Protein AF-A0A956H8M3-F1 (afdb_monomer_lite)

pLDDT: mean 87.02, std 15.47, range [27.75, 98.62]

Foldseek 3Di:
DAALLNLLVCVVVVVLLVSLVSLQVNCLVFVAPLSQVLNLLSLLQQLLQPDAQDPPDDCSVVVLVVLLVLLRPSCCNRNLVCLLPPPNVCNLVSLVSVCVNWAALSNLVSLLVCLQPPSDQDPVCVVSVVVSLVSNLRHAALVCLVSLVVSLPDDDDPDPSNVVSNVSSVVSNVSGHHNGDDDPPRPVSSVVSVVSSVVVSVDHHHNDDDPPRPQPPQDDQDPALVVLLVCLVVVNLLSSLLVLLSNCLVFQAPLSLVLNVLSLVVLVLVDDQLDQLPDDLVRSLVSLVVCLQAPRRSCVVSSLVCLVPDDPVSNLVSLVSLLNYRQHQVLLQSLLVVLLFCVCFLPLSNLLSSLSSCLNNQHLVCLVVLVVLLVVLVVDPPGSSSVSNNVNSVVCVVSSVVSNPDPNDDDPNRVVSSVSSVVSSVVVVVVCVVVVVVLVVLLVVCVVPVVDLVSLQVSLVSCVVSVQLLSVLLVLQSCVVVVHDPPCVNVVSCVSCVCSLCPLCSVQFDPDFDDHSSATAETEGDQPRRAPPRPPVSLCVNQSDCSLQRHQEYEYPDAGLRLLCNLQRHNNANHAEYHEYELNSLLSVVNHPDAHLHAYYAYEYEPPDDLVSLLSVLVSLVRNVNHQKYKYFYWYDDPNDTDHTQWMKIFGPDDDDDDDDDHDPPRVSLVCVVVVVVSNVVSVRVRPDIDIDYPPQDPVND

Sequence (702 aa):
MSSPAAVVEHLQQQRWEPALDALLAAWRSHRCPQLEAPLRKLGDWLAGGVEPIDVEAEGWQEQWEDRARAKRPVDLAVLLPVLTELPKGAIPRRLKAVIAFGPDPRTGALMVDMIEIPPLTASSNFSMWTELFAALPSCADQRVEAQLKARMASRGGKSQFWTKLQAWIKAVLPKLPAPAKLPKGWKAEITELNATLKQLTRGPAPTLAAAEVETPPTLETVDDLAPARKRLEAGDLRGGLDLLVGYWAQRRSPEVAALIDRLATLVDPELPAIFETQLKQKAKQDTWLEAGEHPAPHMVGALLACLRDGKLGDVEQRLDQMTQWLPDPRVAQTLLVLTKDYMLGARTGLWRGVYQAMVVHADPRIADDVRKRHDRLDGANVLHRHIAEGREIRRVYAAFNQAVEGDHALSRPQQVHADAIAEILAKHVAAGRDDDQTERTLMREILADWEADEPRLVYSDWLQSRHDARGEFIALDVALAQGKSVKGARNKYWSKHKNEIFGPLAGLLSWGEAFERGLLTTARIYTRKGGLDVGEDKLREILGDLRWASIRDMDVSYDDVDAAEVFARAPLWSLRSLSTPGLAAMAGFARRQDTIPLRVLEVSADEQHTREEWQAFGDLARVLPEVEELEIMIWGRQGGRVTTPLACFEGQLVRRTKLLFNGSETTGGVARIDQWIERLVETECPVPTLRLIGPELNAECR

Secondary structure (DSSP, 8-state):
---HHHHHHHHHTT-HHHHHHHHHHHHHHH--GGGHHHHHHHHHHHHTTSPP--TTSTTHHHHHHHHHHHT-TTTHHHHTTTTTPSPGGGHHHHHHHHHTT-S-HHHHHHHHHHHHS-S--SGGGHHHHHHHHHHHHHH--GGGHHHHHHHHHS---SSHHHHHHHHHHHHHGGGSPPPPPPPTTHHHHHHHHHHHHHHHTTSPPPPPPPPP------------SHHHHHHHHTT-HHHHHHHHHHHHHHS--HHHHHHHHHHHHHHGGGS--SS-TTS-HHHHHHHHHHHTTS--GGGHHHHHHTTT-S-HHHHHHHHHHHTTSPP-HHHHHHHHHHHH-GGGTT-HHHHHHHHHHHHHT--GGGHHHHHHHHHHHTT--SSHHHHHHHHHHHHHHHHHHHHH-S--PPPHHHHHHHHHHHHHHHHHHHHHHHHHHHHHHHHHHHHHTTT-HHHHHHHHHHHHHTT-HHHHHHHHHHHHHTT---TTHHHHHHHHHHHHHHGGGGGTB-S--EEETTEEEEEEEEGGGTTT-S-HHHHHHHHH-GGGGG--EEEEES--TTHHHHHHHS--TT--EEEEEEHHHHTTGGG-SS-----EEEEEEETT--HHHHHHHHHHHHH-TT--EEEEEEEEEETTEEEEEEEEEEEESSS---------GGGSGGGGHHHHHHHHHHTT-S-S--EEE-TT--TTT-

Radius of gyration: 33.61 Å; chains: 1; bounding box: 98×71×85 Å

Structure (mmCIF, N/CA/C/O backbone):
data_AF-A0A956H8M3-F1
#
_entry.id   AF-A0A956H8M3-F1
#
loop_
_atom_site.group_PDB
_atom_site.id
_atom_site.type_symbol
_atom_site.label_atom_id
_atom_site.label_alt_id
_atom_site.label_comp_id
_atom_site.label_asym_id
_atom_site.label_entity_id
_atom_site.label_seq_id
_atom_site.pdbx_PDB_ins_code
_atom_site.Cartn_x
_atom_site.Cartn_y
_atom_site.Cartn_z
_atom_site.occupancy
_atom_site.B_iso_or_equiv
_atom_site.auth_seq_id
_atom_site.auth_comp_id
_atom_site.auth_asym_id
_atom_site.auth_atom_id
_atom_site.pdbx_PDB_model_num
ATOM 1 N N . MET A 1 1 ? 36.847 -5.528 -13.223 1.00 68.38 1 MET A N 1
ATOM 2 C CA . MET A 1 1 ? 36.736 -4.170 -13.803 1.00 68.38 1 MET A CA 1
ATOM 3 C C . MET A 1 1 ? 36.976 -4.289 -15.294 1.00 68.38 1 MET A C 1
ATOM 5 O O . MET A 1 1 ? 37.971 -4.898 -15.661 1.00 68.38 1 MET A O 1
ATOM 9 N N . SER A 1 2 ? 36.083 -3.766 -16.130 1.00 89.44 2 SER A N 1
ATOM 10 C CA . SER A 1 2 ? 36.231 -3.833 -17.590 1.00 89.44 2 SER A CA 1
ATOM 11 C C . SER A 1 2 ? 37.292 -2.841 -18.084 1.00 89.44 2 SER A C 1
ATOM 13 O O . SER A 1 2 ? 37.364 -1.719 -17.576 1.00 89.44 2 SER A O 1
ATOM 15 N N . SER A 1 3 ? 38.120 -3.249 -19.050 1.00 96.38 3 SER A N 1
ATOM 16 C CA . SER A 1 3 ? 39.104 -2.396 -19.734 1.00 96.38 3 SER A CA 1
ATOM 17 C C . SER A 1 3 ? 38.683 -2.126 -21.185 1.00 96.38 3 SER A C 1
ATOM 19 O O . SER A 1 3 ? 37.874 -2.880 -21.732 1.00 96.38 3 SER A O 1
ATOM 21 N N . PRO A 1 4 ? 39.221 -1.086 -21.847 1.00 97.50 4 PRO A N 1
ATOM 22 C CA . PRO A 1 4 ? 38.984 -0.868 -23.274 1.00 97.50 4 PRO A CA 1
ATOM 23 C C . PRO A 1 4 ? 39.398 -2.057 -24.160 1.00 97.50 4 PRO A C 1
ATOM 25 O O . PRO A 1 4 ? 38.732 -2.306 -25.161 1.00 97.50 4 PRO A O 1
ATOM 28 N N . ALA A 1 5 ? 40.416 -2.838 -23.779 1.00 96.94 5 ALA A N 1
ATOM 29 C CA . ALA A 1 5 ? 40.756 -4.083 -24.476 1.00 96.94 5 ALA A CA 1
ATOM 30 C C . ALA A 1 5 ? 39.610 -5.118 -24.455 1.00 96.94 5 ALA A C 1
ATOM 32 O O . ALA A 1 5 ? 39.300 -5.702 -25.490 1.00 96.94 5 ALA A O 1
ATOM 33 N N . ALA A 1 6 ? 38.919 -5.290 -23.320 1.00 97.31 6 ALA A N 1
ATOM 34 C CA . ALA A 1 6 ? 37.758 -6.186 -23.230 1.00 97.31 6 ALA A CA 1
ATOM 35 C C . ALA A 1 6 ? 36.596 -5.725 -24.133 1.00 97.31 6 ALA A C 1
ATOM 37 O O . ALA A 1 6 ? 35.868 -6.541 -24.696 1.00 97.31 6 ALA A O 1
ATOM 38 N N . VAL A 1 7 ? 36.443 -4.408 -24.322 1.00 97.75 7 VAL A N 1
ATOM 39 C CA . VAL A 1 7 ? 35.471 -3.848 -25.277 1.00 97.75 7 VAL A CA 1
ATOM 40 C C . VAL A 1 7 ? 35.835 -4.253 -26.705 1.00 97.75 7 VAL A C 1
ATOM 42 O O . VAL A 1 7 ? 34.970 -4.711 -27.444 1.00 97.75 7 VAL A O 1
ATOM 45 N N . VAL A 1 8 ? 37.108 -4.118 -27.093 1.00 97.88 8 VAL A N 1
ATOM 46 C CA . VAL A 1 8 ? 37.594 -4.530 -28.422 1.00 97.88 8 VAL A CA 1
ATOM 47 C C . VAL A 1 8 ? 37.362 -6.023 -28.655 1.00 97.88 8 VAL A C 1
ATOM 49 O O . VAL A 1 8 ? 36.876 -6.392 -29.722 1.00 97.88 8 VAL A O 1
ATOM 52 N N . GLU A 1 9 ? 37.630 -6.867 -27.660 1.00 97.69 9 GLU A N 1
ATOM 53 C CA . GLU A 1 9 ? 37.378 -8.309 -27.738 1.00 97.69 9 GLU A CA 1
ATOM 54 C C . GLU A 1 9 ? 35.893 -8.618 -28.001 1.00 97.69 9 GLU A C 1
ATOM 56 O O . GLU A 1 9 ? 35.567 -9.358 -28.932 1.00 97.69 9 GLU A O 1
ATOM 61 N N . HIS A 1 10 ? 34.973 -8.002 -27.250 1.00 98.00 10 HIS A N 1
ATOM 62 C CA . HIS A 1 10 ? 33.536 -8.162 -27.492 1.00 98.00 10 HIS A CA 1
ATOM 63 C C . HIS A 1 10 ? 33.121 -7.689 -28.889 1.00 98.00 10 HIS A C 1
ATOM 65 O O . HIS A 1 10 ? 32.336 -8.365 -29.554 1.00 98.00 10 HIS A O 1
ATOM 71 N N . LEU A 1 11 ? 33.673 -6.570 -29.365 1.00 97.62 11 LEU A N 1
ATOM 72 C CA . LEU A 1 11 ? 33.410 -6.067 -30.714 1.00 97.62 11 LEU A CA 1
ATOM 73 C C . LEU A 1 11 ? 33.907 -7.033 -31.801 1.00 97.62 11 LEU A C 1
ATOM 75 O O . LEU A 1 11 ? 33.205 -7.255 -32.785 1.00 97.62 11 LEU A O 1
ATOM 79 N N . GLN A 1 12 ? 35.081 -7.641 -31.625 1.00 96.81 12 GLN A N 1
ATOM 80 C CA . GLN A 1 12 ? 35.619 -8.645 -32.552 1.00 96.81 12 GLN A CA 1
ATOM 81 C C . GLN A 1 12 ? 34.770 -9.925 -32.574 1.00 96.81 12 GLN A C 1
ATOM 83 O O . GLN A 1 12 ? 34.609 -10.540 -33.626 1.00 96.81 12 GLN A O 1
ATOM 88 N N . GLN A 1 13 ? 34.179 -10.291 -31.434 1.00 97.38 13 GLN A N 1
ATOM 89 C CA . GLN A 1 13 ? 33.252 -11.419 -31.290 1.00 97.38 13 GLN A CA 1
ATOM 90 C C . GLN A 1 13 ? 31.808 -11.090 -31.707 1.00 97.38 13 GLN A C 1
ATOM 92 O O . GLN A 1 13 ? 30.927 -11.929 -31.536 1.00 97.38 13 GLN A O 1
ATOM 97 N N . GLN A 1 14 ? 31.540 -9.883 -32.220 1.00 96.38 14 GLN A N 1
ATOM 98 C CA . GLN A 1 14 ? 30.194 -9.416 -32.578 1.00 96.38 14 GLN A CA 1
ATOM 99 C C . GLN A 1 14 ? 29.197 -9.398 -31.402 1.00 96.38 14 GLN A C 1
ATOM 101 O O . GLN A 1 14 ? 27.985 -9.502 -31.578 1.00 96.38 14 GLN A O 1
ATOM 106 N N . ARG A 1 15 ? 29.702 -9.240 -30.174 1.00 96.56 15 ARG A N 1
ATOM 107 C CA . ARG A 1 15 ? 28.910 -9.132 -28.942 1.00 96.56 15 ARG A CA 1
ATOM 108 C C . ARG A 1 15 ? 28.656 -7.665 -28.613 1.00 96.56 15 ARG A C 1
ATOM 110 O O . ARG A 1 15 ? 29.303 -7.081 -27.747 1.00 96.56 15 ARG A O 1
ATOM 117 N N . TRP A 1 16 ? 27.716 -7.069 -29.335 1.00 96.56 16 TRP A N 1
ATOM 118 C CA . TRP A 1 16 ? 27.505 -5.621 -29.372 1.00 96.56 16 TRP A CA 1
ATOM 119 C C . TRP A 1 16 ? 27.043 -4.998 -28.048 1.00 96.56 16 TRP A C 1
ATOM 121 O O . TRP A 1 16 ? 27.676 -4.056 -27.571 1.00 96.56 16 TRP A O 1
ATOM 131 N N . GLU A 1 17 ? 25.980 -5.529 -27.435 1.00 95.81 17 GLU A N 1
ATOM 132 C CA . GLU A 1 17 ? 25.475 -5.038 -26.142 1.00 95.81 17 GLU A CA 1
ATOM 133 C C . GLU A 1 17 ? 26.508 -5.247 -25.014 1.00 95.81 17 GLU A C 1
ATOM 135 O O . GLU A 1 17 ? 26.867 -4.260 -24.367 1.00 95.81 17 GLU A O 1
ATOM 140 N N . PRO A 1 18 ? 27.140 -6.436 -24.868 1.00 97.06 18 PRO A N 1
ATOM 141 C CA . PRO A 1 18 ? 28.239 -6.622 -23.916 1.00 97.06 18 PRO A CA 1
ATOM 142 C C . PRO A 1 18 ? 29.425 -5.669 -24.116 1.00 97.06 18 PRO A C 1
ATOM 144 O O . PRO A 1 18 ? 30.057 -5.262 -23.141 1.00 97.06 18 PRO A O 1
ATOM 147 N N . ALA A 1 19 ? 29.740 -5.282 -25.358 1.00 97.94 19 ALA A N 1
ATOM 148 C CA . ALA A 1 19 ? 30.779 -4.288 -25.620 1.00 97.94 19 ALA A CA 1
ATOM 149 C C . ALA A 1 19 ? 30.398 -2.906 -25.061 1.00 97.94 19 ALA A C 1
ATOM 151 O O . ALA A 1 19 ? 31.232 -2.249 -24.430 1.00 97.94 19 ALA A O 1
ATOM 152 N N . LEU A 1 20 ? 29.147 -2.469 -25.258 1.00 98.00 20 LEU A N 1
ATOM 153 C CA . LEU A 1 20 ? 28.649 -1.206 -24.708 1.00 98.00 20 LEU A CA 1
ATOM 154 C C . LEU A 1 20 ? 28.622 -1.239 -23.173 1.00 98.00 20 LEU A C 1
ATOM 156 O O . LEU A 1 20 ? 29.084 -0.286 -22.541 1.00 98.00 20 LEU A O 1
ATOM 160 N N . ASP A 1 21 ? 28.173 -2.343 -22.578 1.00 97.00 21 ASP A N 1
ATOM 161 C CA . ASP A 1 21 ? 28.153 -2.534 -21.124 1.00 97.00 21 ASP A CA 1
ATOM 162 C C . ASP A 1 21 ? 29.560 -2.514 -20.527 1.00 97.00 21 ASP A C 1
ATOM 164 O O . ASP A 1 21 ? 29.813 -1.832 -19.530 1.00 97.00 21 ASP A O 1
ATOM 168 N N . ALA A 1 22 ? 30.513 -3.207 -21.158 1.00 97.62 22 ALA A N 1
ATOM 169 C CA . ALA A 1 22 ? 31.910 -3.204 -20.742 1.00 97.62 22 ALA A CA 1
ATOM 170 C C . ALA A 1 22 ? 32.524 -1.798 -20.828 1.00 97.62 22 ALA A C 1
ATOM 172 O O . ALA A 1 22 ? 33.264 -1.389 -19.927 1.00 97.62 22 ALA A O 1
ATOM 173 N N . LEU A 1 23 ? 32.188 -1.033 -21.869 1.00 98.12 23 LEU A N 1
ATOM 174 C CA . LEU A 1 23 ? 32.661 0.338 -22.043 1.00 98.12 23 LEU A CA 1
ATOM 175 C C . LEU A 1 23 ? 32.057 1.287 -20.998 1.00 98.12 23 LEU A C 1
ATOM 177 O O . LEU A 1 23 ? 32.774 2.107 -20.415 1.00 98.12 23 LEU A O 1
ATOM 181 N N . LEU A 1 24 ? 30.766 1.137 -20.699 1.00 97.88 24 LEU A N 1
ATOM 182 C CA . LEU A 1 24 ? 30.085 1.887 -19.648 1.00 97.88 24 LEU A CA 1
ATOM 183 C C . LEU A 1 24 ? 30.633 1.527 -18.259 1.00 97.88 24 LEU A C 1
ATOM 185 O O . LEU A 1 24 ? 30.879 2.419 -17.450 1.00 97.88 24 LEU A O 1
ATOM 189 N N . ALA A 1 25 ? 30.914 0.251 -17.986 1.00 97.31 25 ALA A N 1
ATOM 190 C CA . ALA A 1 25 ? 31.549 -0.196 -16.747 1.00 97.31 25 ALA A CA 1
ATOM 191 C C . ALA A 1 25 ? 32.976 0.366 -16.585 1.00 97.31 25 ALA A C 1
ATOM 193 O O . ALA A 1 25 ? 33.357 0.802 -15.489 1.00 97.31 25 ALA A O 1
ATOM 194 N N . ALA A 1 26 ? 33.756 0.417 -17.672 1.00 97.19 26 ALA A N 1
ATOM 195 C CA . ALA A 1 26 ? 35.076 1.048 -17.686 1.00 97.19 26 ALA A CA 1
ATOM 196 C C . ALA A 1 26 ? 34.982 2.549 -17.355 1.00 97.19 26 ALA A C 1
ATOM 198 O O . ALA A 1 26 ? 35.733 3.043 -16.504 1.00 97.19 26 ALA A O 1
ATOM 199 N N . TRP A 1 27 ? 34.013 3.260 -17.950 1.00 97.69 27 TRP A N 1
ATOM 200 C CA . TRP A 1 27 ? 33.749 4.667 -17.634 1.00 97.69 27 TRP A CA 1
ATOM 201 C C . TRP A 1 27 ? 33.264 4.851 -16.191 1.00 97.69 27 TRP A C 1
ATOM 203 O O . TRP A 1 27 ? 33.786 5.709 -15.492 1.00 97.69 27 TRP A O 1
ATOM 213 N N . ARG A 1 28 ? 32.351 4.023 -15.675 1.00 96.12 28 ARG A N 1
ATOM 214 C CA . ARG A 1 28 ? 31.873 4.116 -14.280 1.00 96.12 28 ARG A CA 1
ATOM 215 C C . ARG A 1 28 ? 33.008 3.975 -13.264 1.00 96.12 28 ARG A C 1
ATOM 217 O O . ARG A 1 28 ? 32.999 4.665 -12.246 1.00 96.12 28 ARG A O 1
ATOM 224 N N . SER A 1 29 ? 33.989 3.126 -13.571 1.00 95.38 29 SER A N 1
ATOM 225 C CA . SER A 1 29 ? 35.134 2.844 -12.697 1.00 95.38 29 SER A CA 1
ATOM 226 C C . SER A 1 29 ? 36.173 3.973 -12.679 1.00 95.38 29 SER A C 1
ATOM 228 O O . SER A 1 29 ? 36.740 4.261 -11.630 1.00 95.38 29 SER A O 1
ATOM 230 N N . HIS A 1 30 ? 36.438 4.606 -13.828 1.00 94.62 30 HIS A N 1
ATOM 231 C CA . HIS A 1 30 ? 37.562 5.543 -13.985 1.00 94.62 30 HIS A CA 1
ATOM 232 C C . HIS A 1 30 ? 37.173 6.938 -14.479 1.00 94.62 30 HIS A C 1
ATOM 234 O O . HIS A 1 30 ? 38.067 7.756 -14.616 1.00 94.62 30 HIS A O 1
ATOM 240 N N . ARG A 1 31 ? 35.896 7.200 -14.792 1.00 94.38 31 ARG A N 1
ATOM 241 C CA . ARG A 1 31 ? 35.284 8.462 -15.271 1.00 94.38 31 ARG A CA 1
ATOM 242 C C . ARG A 1 31 ? 36.225 9.357 -16.079 1.00 94.38 31 ARG A C 1
ATOM 244 O O . ARG A 1 31 ? 36.385 10.543 -15.792 1.00 94.38 31 ARG A O 1
ATOM 251 N N . CYS A 1 32 ? 36.904 8.761 -17.056 1.00 95.50 32 CYS A N 1
ATOM 252 C CA . CYS A 1 32 ? 37.902 9.465 -17.843 1.00 95.50 32 CYS A CA 1
ATOM 253 C C . CYS A 1 32 ? 37.271 10.002 -19.142 1.00 95.50 32 CYS A C 1
ATOM 255 O O . CYS A 1 32 ? 36.597 9.247 -19.853 1.00 95.50 32 CYS A O 1
ATOM 257 N N . PRO A 1 33 ? 37.507 11.282 -19.494 1.00 95.38 33 PRO A N 1
ATOM 258 C CA . PRO A 1 33 ? 36.929 11.922 -20.681 1.00 95.38 33 PRO A CA 1
ATOM 259 C C . PRO A 1 33 ? 37.172 11.165 -21.992 1.00 95.38 33 PRO A C 1
ATOM 261 O O . PRO A 1 33 ? 36.356 11.197 -22.909 1.00 95.38 33 PRO A O 1
ATOM 264 N N . GLN A 1 34 ? 38.305 10.465 -22.089 1.00 96.94 34 GLN A N 1
ATOM 265 C CA . GLN A 1 34 ? 38.724 9.745 -23.290 1.00 96.94 34 GLN A CA 1
ATOM 266 C C . GLN A 1 34 ? 37.822 8.546 -23.630 1.00 96.94 34 GLN A C 1
ATOM 268 O O . GLN A 1 34 ? 37.866 8.086 -24.768 1.00 96.94 34 GLN A O 1
ATOM 273 N N . LEU A 1 35 ? 37.012 8.051 -22.685 1.00 97.56 35 LEU A N 1
ATOM 274 C CA . LEU A 1 35 ? 36.048 6.970 -22.930 1.00 97.56 35 LEU A CA 1
ATOM 275 C C . LEU A 1 35 ? 34.683 7.461 -23.416 1.00 97.56 35 LEU A C 1
ATOM 277 O O . LEU A 1 35 ? 33.937 6.680 -23.997 1.00 97.56 35 LEU A O 1
ATOM 281 N N . GLU A 1 36 ? 34.352 8.739 -23.234 1.00 96.69 36 GLU A N 1
ATOM 282 C CA . GLU A 1 36 ? 33.019 9.254 -23.570 1.00 96.69 36 GLU A CA 1
ATOM 283 C C . GLU A 1 36 ? 32.770 9.326 -25.070 1.00 96.69 36 GLU A C 1
ATOM 285 O O . GLU A 1 36 ? 31.675 9.006 -25.525 1.00 96.69 36 GLU A O 1
ATOM 290 N N . ALA A 1 37 ? 33.784 9.717 -25.845 1.00 95.88 37 ALA A N 1
ATOM 291 C CA . ALA A 1 37 ? 33.676 9.754 -27.298 1.00 95.88 37 ALA A CA 1
ATOM 292 C C . ALA A 1 37 ? 33.486 8.343 -27.897 1.00 95.88 37 ALA A C 1
ATOM 294 O O . ALA A 1 37 ? 32.545 8.173 -28.671 1.00 95.88 37 ALA A O 1
ATOM 295 N N . PRO A 1 38 ? 34.281 7.315 -27.521 1.00 97.88 38 PRO A N 1
ATOM 296 C CA . PRO A 1 38 ? 33.993 5.926 -27.879 1.00 97.88 38 PRO A CA 1
ATOM 297 C C . PRO A 1 38 ? 32.602 5.452 -27.445 1.00 97.88 38 PRO A C 1
ATOM 299 O O . PRO A 1 38 ? 31.915 4.816 -28.236 1.00 97.88 38 PRO A O 1
ATOM 302 N N . LEU A 1 39 ? 32.176 5.779 -26.219 1.00 98.06 39 LEU A N 1
ATOM 303 C CA . LEU A 1 39 ? 30.887 5.348 -25.668 1.00 98.06 39 LEU A CA 1
ATOM 304 C C . LEU A 1 39 ? 29.716 5.940 -26.446 1.00 98.06 39 LEU A C 1
ATOM 306 O O . LEU A 1 39 ? 28.824 5.203 -26.857 1.00 98.06 39 LEU A O 1
ATOM 310 N N . ARG A 1 40 ? 29.752 7.251 -26.710 1.00 96.56 40 ARG A N 1
ATOM 311 C CA . ARG A 1 40 ? 28.761 7.930 -27.548 1.00 96.56 40 ARG A CA 1
ATOM 312 C C . ARG A 1 40 ? 28.762 7.352 -28.959 1.00 96.56 40 ARG A C 1
ATOM 314 O O . ARG A 1 40 ? 27.719 6.953 -29.444 1.00 96.56 40 ARG A O 1
ATOM 321 N N . LYS A 1 41 ? 29.936 7.214 -29.580 1.00 97.50 41 LYS A N 1
ATOM 322 C CA . LYS A 1 41 ? 30.058 6.691 -30.945 1.00 97.50 41 LYS A CA 1
ATOM 323 C C . LYS A 1 41 ? 29.516 5.265 -31.091 1.00 97.50 41 LYS A C 1
ATOM 325 O O . LYS A 1 41 ? 28.851 4.979 -32.081 1.00 97.50 41 LYS A O 1
ATOM 330 N N . LEU A 1 42 ? 29.821 4.376 -30.143 1.00 98.00 42 LEU A N 1
ATOM 331 C CA . LEU A 1 42 ? 29.292 3.012 -30.140 1.00 98.00 42 LEU A CA 1
ATOM 332 C C . LEU A 1 42 ? 27.779 3.018 -29.891 1.00 98.00 42 LEU A C 1
ATOM 334 O O . LEU A 1 42 ? 27.056 2.356 -30.625 1.00 98.00 42 LEU A O 1
ATOM 338 N N . GLY A 1 43 ? 27.304 3.792 -28.910 1.00 97.25 43 GLY A N 1
ATOM 339 C CA . GLY A 1 43 ? 25.878 3.932 -28.612 1.00 97.25 43 GLY A CA 1
ATOM 340 C C . GLY A 1 43 ? 25.066 4.452 -29.801 1.00 97.25 43 GLY A C 1
ATOM 341 O O . GLY A 1 43 ? 24.073 3.833 -30.159 1.00 97.25 43 GLY A O 1
ATOM 342 N N . ASP A 1 44 ? 25.520 5.526 -30.450 1.00 96.44 44 ASP A N 1
ATOM 343 C CA . ASP A 1 44 ? 24.860 6.129 -31.616 1.00 96.44 44 ASP A CA 1
ATOM 344 C C . ASP A 1 44 ? 24.836 5.168 -32.813 1.00 96.44 44 ASP A C 1
ATOM 346 O O . ASP A 1 44 ? 23.846 5.094 -33.536 1.00 96.44 44 ASP A O 1
ATOM 350 N N . TRP A 1 45 ? 25.914 4.403 -33.023 1.00 97.62 45 TRP A N 1
ATOM 351 C CA . TRP A 1 45 ? 25.938 3.385 -34.072 1.00 97.62 45 TRP A CA 1
ATOM 352 C C . TRP A 1 45 ? 24.956 2.253 -33.774 1.00 97.62 45 TRP A C 1
ATOM 354 O O . TRP A 1 45 ? 24.166 1.913 -34.645 1.00 97.62 45 TRP A O 1
ATOM 364 N N . LEU A 1 46 ? 24.943 1.713 -32.551 1.00 97.38 46 LEU A N 1
ATOM 365 C CA . LEU A 1 46 ? 23.997 0.660 -32.163 1.00 97.38 46 LEU A CA 1
ATOM 366 C C . LEU A 1 46 ? 22.539 1.130 -32.199 1.00 97.38 46 LEU A C 1
ATOM 368 O O . LEU A 1 46 ? 21.662 0.339 -32.534 1.00 97.38 46 LEU A O 1
ATOM 372 N N . ALA A 1 47 ? 22.281 2.412 -31.931 1.00 95.62 47 ALA A N 1
ATOM 373 C CA . ALA A 1 47 ? 20.950 3.005 -32.019 1.00 95.62 47 ALA A CA 1
ATOM 374 C C . ALA A 1 47 ? 20.331 2.875 -33.416 1.00 95.62 47 ALA A C 1
ATOM 376 O O . ALA A 1 47 ? 19.120 2.748 -33.525 1.00 95.62 47 ALA A O 1
ATOM 377 N N . GLY A 1 48 ? 21.143 2.845 -34.481 1.00 96.06 48 GLY A N 1
ATOM 378 C CA . GLY A 1 48 ? 20.650 2.606 -35.843 1.00 96.06 48 GLY A CA 1
ATOM 379 C C . GLY A 1 48 ? 20.073 1.201 -36.060 1.00 96.06 48 GLY A C 1
ATOM 380 O O . GLY A 1 48 ? 19.414 0.963 -37.068 1.00 96.06 48 GLY A O 1
ATOM 381 N N . GLY A 1 49 ? 20.341 0.275 -35.138 1.00 95.06 49 GLY A N 1
ATOM 382 C CA . GLY A 1 49 ? 19.814 -1.086 -35.116 1.00 95.06 49 GLY A CA 1
ATOM 383 C C . GLY A 1 49 ? 18.637 -1.286 -34.163 1.00 95.06 49 GLY A C 1
ATOM 384 O O . GLY A 1 49 ? 18.074 -2.379 -34.129 1.00 95.06 49 GLY A O 1
ATOM 385 N N . VAL A 1 50 ? 18.284 -0.250 -33.397 1.00 95.19 50 VAL A N 1
ATOM 386 C CA . VAL A 1 50 ? 17.117 -0.202 -32.516 1.00 95.19 50 VAL A CA 1
ATOM 387 C C . VAL A 1 50 ? 16.027 0.578 -33.243 1.00 95.19 50 VAL A C 1
ATOM 389 O O . VAL A 1 50 ? 16.280 1.647 -33.793 1.00 95.19 50 VAL A O 1
ATOM 392 N N . GLU A 1 51 ? 14.804 0.059 -33.260 1.00 94.62 51 GLU A N 1
ATOM 393 C CA . GLU A 1 51 ? 13.667 0.768 -33.853 1.00 94.62 51 GLU A CA 1
ATOM 394 C C . GLU A 1 51 ? 13.511 2.155 -33.190 1.00 94.62 51 GLU A C 1
ATOM 396 O O . GLU A 1 51 ? 13.492 2.227 -31.963 1.00 94.62 51 GLU A O 1
ATOM 401 N N . PRO A 1 52 ? 13.415 3.273 -33.924 1.00 95.62 52 PRO A N 1
ATOM 402 C CA . PRO A 1 52 ? 13.238 4.592 -33.316 1.00 95.62 52 PRO A CA 1
ATOM 403 C C . PRO A 1 52 ? 11.873 4.718 -32.618 1.00 95.62 52 PRO A C 1
ATOM 405 O O . PRO A 1 52 ? 10.922 4.028 -32.970 1.00 95.62 52 PRO A O 1
ATOM 408 N N . ILE A 1 53 ? 11.771 5.603 -31.622 1.00 95.75 53 ILE A N 1
ATOM 409 C CA . ILE A 1 53 ? 10.478 5.953 -31.010 1.00 95.75 53 ILE A CA 1
ATOM 410 C C . ILE A 1 53 ? 9.840 7.039 -31.873 1.00 95.75 53 ILE A C 1
ATOM 412 O O . ILE A 1 53 ? 10.383 8.141 -31.972 1.00 95.75 53 ILE A O 1
ATOM 416 N N . ASP A 1 54 ? 8.705 6.725 -32.490 1.00 96.25 54 ASP A N 1
ATOM 417 C CA . ASP A 1 54 ? 7.915 7.693 -33.246 1.00 96.25 54 ASP A CA 1
ATOM 418 C C . ASP A 1 54 ? 7.019 8.486 -32.288 1.00 96.25 54 ASP A C 1
ATOM 420 O O . ASP A 1 54 ? 6.046 7.964 -31.751 1.00 96.25 54 ASP A O 1
ATOM 424 N N . VAL A 1 55 ? 7.356 9.755 -32.055 1.00 95.50 55 VAL A N 1
ATOM 425 C CA . VAL A 1 55 ? 6.617 10.635 -31.132 1.00 95.50 55 VAL A CA 1
ATOM 426 C C . VAL A 1 55 ? 5.240 11.051 -31.655 1.00 95.50 55 VAL A C 1
ATOM 428 O O . VAL A 1 55 ? 4.441 11.592 -30.889 1.00 95.50 55 VAL A O 1
ATOM 431 N N . GLU A 1 56 ? 4.953 10.792 -32.932 1.00 95.81 56 GLU A N 1
ATOM 432 C CA . GLU A 1 56 ? 3.642 11.025 -33.540 1.00 95.81 56 GLU A CA 1
ATOM 433 C C . GLU A 1 56 ? 2.742 9.779 -33.471 1.00 95.81 56 GLU A C 1
ATOM 435 O O . GLU A 1 56 ? 1.532 9.879 -33.686 1.00 95.81 56 GLU A O 1
ATOM 440 N N . ALA A 1 57 ? 3.299 8.607 -33.142 1.00 93.81 57 ALA A N 1
ATOM 441 C CA . ALA A 1 57 ? 2.531 7.375 -33.024 1.00 93.81 57 ALA A CA 1
ATOM 442 C C . ALA A 1 57 ? 1.618 7.386 -31.787 1.00 93.81 57 ALA A C 1
ATOM 444 O O . ALA A 1 57 ? 1.981 7.840 -30.697 1.00 93.81 57 ALA A O 1
ATOM 445 N N . GLU A 1 58 ? 0.419 6.823 -31.931 1.00 89.56 58 GLU A N 1
ATOM 446 C CA . GLU A 1 58 ? -0.452 6.573 -30.786 1.00 89.56 58 GLU A CA 1
ATOM 447 C C . GLU A 1 58 ? 0.212 5.559 -29.839 1.00 89.56 58 GLU A C 1
ATOM 449 O O . GLU A 1 58 ? 0.716 4.525 -30.270 1.00 89.56 58 GLU A O 1
ATOM 454 N N . GLY A 1 59 ? 0.246 5.866 -28.540 1.00 87.06 59 GLY A N 1
ATOM 455 C CA . GLY A 1 59 ? 0.860 4.988 -27.538 1.00 87.06 59 GLY A CA 1
ATOM 456 C C . GLY A 1 59 ? 2.392 5.034 -27.472 1.00 87.06 59 GLY A C 1
ATOM 457 O O . GLY A 1 59 ? 3.001 4.210 -26.790 1.00 87.06 59 GLY A O 1
ATOM 458 N N . TRP A 1 60 ? 3.055 5.997 -28.125 1.00 94.69 60 TRP A N 1
ATOM 459 C CA . TRP A 1 60 ? 4.519 6.108 -28.054 1.00 94.69 60 TRP A CA 1
ATOM 460 C C . TRP A 1 60 ? 5.035 6.286 -26.620 1.00 94.69 60 TRP A C 1
ATOM 462 O O . TRP A 1 60 ? 6.142 5.865 -26.289 1.00 94.69 60 TRP A O 1
ATOM 472 N N . GLN A 1 61 ? 4.238 6.911 -25.748 1.00 91.69 61 GLN A N 1
ATOM 473 C CA . GLN A 1 61 ? 4.585 7.108 -24.345 1.00 91.69 61 GLN A CA 1
ATOM 474 C C . GLN A 1 61 ? 4.715 5.768 -23.613 1.00 91.69 61 GLN A C 1
ATOM 476 O O . GLN A 1 61 ? 5.663 5.587 -22.849 1.00 91.69 61 GLN A O 1
ATOM 481 N N . GLU A 1 62 ? 3.786 4.845 -23.855 1.00 85.81 62 GLU A N 1
ATOM 482 C CA . GLU A 1 62 ? 3.843 3.467 -23.378 1.00 85.81 62 GLU A CA 1
ATOM 483 C C . GLU A 1 62 ? 5.074 2.746 -23.953 1.00 85.81 62 GLU A C 1
ATOM 485 O O . GLU A 1 62 ? 5.874 2.215 -23.186 1.00 85.81 62 GLU A O 1
ATOM 490 N N . GLN A 1 63 ? 5.324 2.856 -25.265 1.00 92.44 63 GLN A N 1
ATOM 491 C CA . GLN A 1 63 ? 6.523 2.286 -25.901 1.00 92.44 63 GLN A CA 1
ATOM 492 C C . GLN A 1 63 ? 7.828 2.810 -25.268 1.00 92.44 63 GLN A C 1
ATOM 494 O O . GLN A 1 63 ? 8.774 2.055 -25.031 1.00 92.44 63 GLN A O 1
ATOM 499 N N . TRP A 1 64 ? 7.887 4.111 -24.971 1.00 96.25 64 TRP A N 1
ATOM 500 C CA . TRP A 1 64 ? 9.020 4.742 -24.296 1.00 96.25 64 TRP A CA 1
ATOM 501 C C . TRP A 1 64 ? 9.211 4.178 -22.885 1.00 96.25 64 TRP A C 1
ATOM 503 O O . TRP A 1 64 ? 10.335 3.880 -22.481 1.00 96.25 64 TRP A O 1
ATOM 513 N N . GLU A 1 65 ? 8.122 4.024 -22.128 1.00 90.25 65 GLU A N 1
ATOM 514 C CA . GLU A 1 65 ? 8.149 3.492 -20.762 1.00 90.25 65 GLU A CA 1
ATOM 515 C C . GLU A 1 65 ? 8.594 2.036 -20.708 1.00 90.25 65 GLU A C 1
ATOM 517 O O . GLU A 1 65 ? 9.400 1.687 -19.845 1.00 90.25 65 GLU A O 1
ATOM 522 N N . ASP A 1 66 ? 8.113 1.207 -21.629 1.00 86.69 66 ASP A N 1
ATOM 523 C CA . ASP A 1 66 ? 8.459 -0.211 -21.690 1.00 86.69 66 ASP A CA 1
ATOM 524 C C . ASP A 1 66 ? 9.949 -0.398 -21.988 1.00 86.69 66 ASP A C 1
ATOM 526 O O . ASP A 1 66 ? 10.645 -1.144 -21.293 1.00 86.69 66 ASP A O 1
ATOM 530 N N . ARG A 1 67 ? 10.493 0.385 -22.925 1.00 94.12 67 ARG A N 1
ATOM 531 C CA . ARG A 1 67 ? 11.937 0.392 -23.205 1.00 94.12 67 ARG A CA 1
ATOM 532 C C . ARG A 1 67 ? 12.762 0.928 -22.041 1.00 94.12 67 ARG A C 1
ATOM 534 O O . ARG A 1 67 ? 13.795 0.359 -21.695 1.00 94.12 67 ARG A O 1
ATOM 541 N N . ALA A 1 68 ? 12.311 2.002 -21.392 1.00 95.00 68 ALA A N 1
ATOM 542 C CA . ALA A 1 68 ? 12.993 2.525 -20.212 1.00 95.00 68 ALA A CA 1
ATOM 543 C C . ALA A 1 68 ? 13.015 1.500 -19.060 1.00 95.00 68 ALA A C 1
ATOM 545 O O . ALA A 1 68 ? 13.996 1.427 -18.318 1.00 95.00 68 ALA A O 1
ATOM 546 N N . ARG A 1 69 ? 11.964 0.680 -18.931 1.00 87.94 69 ARG A N 1
ATOM 547 C CA . ARG A 1 69 ? 11.852 -0.384 -17.922 1.00 87.94 69 ARG A CA 1
ATOM 548 C C . ARG A 1 69 ? 12.823 -1.537 -18.164 1.00 87.94 69 ARG A C 1
ATOM 550 O O . ARG A 1 69 ? 13.348 -2.069 -17.191 1.00 87.94 69 ARG A O 1
ATOM 557 N N . ALA A 1 70 ? 13.116 -1.859 -19.425 1.00 88.62 70 ALA A N 1
ATOM 558 C CA . ALA A 1 70 ? 14.089 -2.890 -19.793 1.00 88.62 70 ALA A CA 1
ATOM 559 C C . ALA A 1 70 ? 15.535 -2.549 -19.377 1.00 88.62 70 ALA A C 1
ATOM 561 O O . ALA A 1 70 ? 16.388 -3.430 -19.333 1.00 88.62 70 ALA A O 1
ATOM 562 N N . LYS A 1 71 ? 15.830 -1.275 -19.063 1.00 93.81 71 LYS A N 1
ATOM 563 C CA . LYS A 1 71 ? 17.134 -0.801 -18.555 1.00 93.81 71 LYS A CA 1
ATOM 564 C C . LYS A 1 71 ? 18.350 -1.176 -19.422 1.00 93.81 71 LYS A C 1
ATOM 566 O O . LYS A 1 71 ? 19.474 -1.214 -18.922 1.00 93.81 71 LYS A O 1
ATOM 571 N N . ARG A 1 72 ? 18.170 -1.382 -20.731 1.00 94.69 72 ARG A N 1
ATOM 572 C CA . ARG A 1 72 ? 19.271 -1.693 -21.658 1.00 94.69 72 ARG A CA 1
ATOM 573 C C . ARG A 1 72 ? 20.089 -0.447 -21.993 1.00 94.69 72 ARG A C 1
ATOM 575 O O . ARG A 1 72 ? 19.538 0.500 -22.557 1.00 94.69 72 ARG A O 1
ATOM 582 N N . PRO A 1 73 ? 21.410 -0.413 -21.750 1.00 96.81 73 PRO A N 1
ATOM 583 C CA . PRO A 1 73 ? 22.209 0.784 -22.021 1.00 96.81 73 PRO A CA 1
ATOM 584 C C . PRO A 1 73 ? 22.215 1.252 -23.482 1.00 96.81 73 PRO A C 1
ATOM 586 O O . PRO A 1 73 ? 22.504 2.428 -23.737 1.00 96.81 73 PRO A O 1
ATOM 589 N N . VAL A 1 74 ? 21.898 0.371 -24.436 1.00 96.81 74 VAL A N 1
ATOM 590 C CA . VAL A 1 74 ? 21.728 0.736 -25.849 1.00 96.81 74 VAL A CA 1
ATOM 591 C C . VAL A 1 74 ? 20.471 1.581 -26.086 1.00 96.81 74 VAL A C 1
ATOM 593 O O . VAL A 1 74 ? 20.533 2.554 -26.836 1.00 96.81 74 VAL A O 1
ATOM 596 N N . ASP A 1 75 ? 19.381 1.315 -25.361 1.00 97.06 75 ASP A N 1
ATOM 597 C CA . ASP A 1 75 ? 18.103 2.015 -25.533 1.00 97.06 75 ASP A CA 1
ATOM 598 C C . ASP A 1 75 ? 18.185 3.490 -25.104 1.00 97.06 75 ASP A C 1
ATOM 600 O O . ASP A 1 75 ? 17.425 4.322 -25.596 1.00 97.06 75 ASP A O 1
ATOM 604 N N . LEU A 1 76 ? 19.161 3.877 -24.269 1.00 97.44 76 LEU A N 1
ATOM 605 C CA . LEU A 1 76 ? 19.387 5.290 -23.928 1.00 97.44 76 LEU A CA 1
ATOM 606 C C . LEU A 1 76 ? 19.598 6.171 -25.169 1.00 97.44 76 LEU A C 1
ATOM 608 O O . LEU A 1 76 ? 19.179 7.326 -25.170 1.00 97.44 76 LEU A O 1
ATOM 612 N N . ALA A 1 77 ? 20.206 5.650 -26.236 1.00 95.88 77 ALA A N 1
ATOM 613 C CA . ALA A 1 77 ? 20.444 6.438 -27.442 1.00 95.88 77 ALA A CA 1
ATOM 614 C C . ALA A 1 77 ? 19.145 6.831 -28.174 1.00 95.88 77 ALA A C 1
ATOM 616 O O . ALA A 1 77 ? 19.105 7.890 -28.796 1.00 95.88 77 ALA A O 1
ATOM 617 N N . VAL A 1 78 ? 18.075 6.035 -28.046 1.00 96.50 78 VAL A N 1
ATOM 618 C CA . VAL A 1 78 ? 16.746 6.349 -28.606 1.00 96.50 78 VAL A CA 1
ATOM 619 C C . VAL A 1 78 ? 15.803 6.990 -27.580 1.00 96.50 78 VAL A C 1
ATOM 621 O O . VAL A 1 78 ? 14.928 7.761 -27.959 1.00 96.50 78 VAL A O 1
ATOM 624 N N . LEU A 1 79 ? 15.996 6.738 -26.278 1.00 97.81 79 LEU A N 1
ATOM 625 C CA . LEU A 1 79 ? 15.169 7.303 -25.203 1.00 97.81 79 LEU A CA 1
ATOM 626 C C . LEU A 1 79 ? 15.491 8.773 -24.899 1.00 97.81 79 LEU A C 1
ATOM 628 O O . LEU A 1 79 ? 14.570 9.552 -24.639 1.00 97.81 79 LEU A O 1
ATOM 632 N N . LEU A 1 80 ? 16.777 9.151 -24.885 1.00 97.94 80 LEU A N 1
ATOM 633 C CA . LEU A 1 80 ? 17.211 10.499 -24.492 1.00 97.94 80 LEU A CA 1
ATOM 634 C C . LEU A 1 80 ? 16.734 11.603 -25.451 1.00 97.94 80 LEU A C 1
ATOM 636 O O . LEU A 1 80 ? 16.258 12.619 -24.939 1.00 97.94 80 LEU A O 1
ATOM 640 N N . PRO A 1 81 ? 16.791 11.441 -26.792 1.00 97.56 81 PRO A N 1
ATOM 641 C CA . PRO A 1 81 ? 16.361 12.490 -27.720 1.00 97.56 81 PRO A CA 1
ATOM 642 C C . PRO A 1 81 ? 14.890 12.889 -27.567 1.00 97.56 81 PRO A C 1
ATOM 644 O O . PRO A 1 81 ? 14.554 14.054 -27.738 1.00 97.56 81 PRO A O 1
ATOM 647 N N . VAL A 1 82 ? 14.021 11.944 -27.195 1.00 97.50 82 VAL A N 1
ATOM 648 C CA . VAL A 1 82 ? 12.572 12.175 -27.061 1.00 97.50 82 VAL A CA 1
ATOM 649 C C . VAL A 1 82 ? 12.134 12.450 -25.615 1.00 97.50 82 VAL A C 1
ATOM 651 O O . VAL A 1 82 ? 10.947 12.614 -25.329 1.00 97.50 82 VAL A O 1
ATOM 654 N N . LEU A 1 83 ? 13.074 12.528 -24.661 1.00 97.81 83 LEU A N 1
ATOM 655 C CA . LEU A 1 83 ? 12.761 12.688 -23.236 1.00 97.81 83 LEU A CA 1
ATOM 656 C C . LEU A 1 83 ? 11.940 13.955 -22.965 1.00 97.81 83 LEU A C 1
ATOM 658 O O . LEU A 1 83 ? 11.003 13.922 -22.162 1.00 97.81 83 LEU A O 1
ATOM 662 N N . THR A 1 84 ? 12.274 15.058 -23.637 1.00 97.12 84 THR A N 1
ATOM 663 C CA . THR A 1 84 ? 11.641 16.372 -23.451 1.00 97.12 84 THR A CA 1
ATOM 664 C C . THR A 1 84 ? 10.433 16.627 -24.354 1.00 97.12 84 THR A C 1
ATOM 666 O O . THR A 1 84 ? 9.836 17.702 -24.258 1.00 97.12 84 THR A O 1
ATOM 669 N N . GLU A 1 85 ? 10.055 15.659 -25.192 1.00 96.44 85 GLU A N 1
ATOM 670 C CA . GLU A 1 85 ? 8.920 15.785 -26.111 1.00 96.44 85 GLU A CA 1
ATOM 671 C C . GLU A 1 85 ? 7.570 15.768 -25.382 1.00 96.44 85 GLU A C 1
ATOM 673 O O . GLU A 1 85 ? 7.460 15.349 -24.222 1.00 96.44 85 GLU A O 1
ATOM 678 N N . LEU A 1 86 ? 6.519 16.262 -26.040 1.00 90.94 86 LEU A N 1
ATOM 679 C CA . LEU A 1 86 ? 5.173 16.311 -25.459 1.00 90.94 86 LEU A CA 1
ATOM 680 C C . LEU A 1 86 ? 4.637 14.901 -25.134 1.00 90.94 86 LEU A C 1
ATOM 682 O O . LEU A 1 86 ? 4.992 13.957 -25.804 1.00 90.94 86 LEU A O 1
ATOM 686 N N . PRO A 1 87 ? 3.781 14.706 -24.119 1.00 92.19 87 PRO A N 1
ATOM 687 C CA . PRO A 1 87 ? 3.269 15.711 -23.206 1.00 92.19 87 PRO A CA 1
ATOM 688 C C . PRO A 1 87 ? 4.313 16.126 -22.162 1.00 92.19 87 PRO A C 1
ATOM 690 O O . PRO A 1 87 ? 4.892 15.310 -21.449 1.00 92.19 87 PRO A O 1
ATOM 693 N N . LYS A 1 88 ? 4.455 17.442 -21.968 1.00 90.19 88 LYS A N 1
ATOM 694 C CA . LYS A 1 88 ? 5.365 18.058 -20.984 1.00 90.19 88 LYS A CA 1
ATOM 695 C C . LYS A 1 88 ? 5.201 17.521 -19.556 1.00 90.19 88 LYS A C 1
ATOM 697 O O . LYS A 1 88 ? 6.165 17.481 -18.800 1.00 90.19 88 LYS A O 1
ATOM 702 N N . GLY A 1 89 ? 3.996 17.084 -19.188 1.00 87.62 89 GLY A N 1
ATOM 703 C CA . GLY A 1 89 ? 3.723 16.476 -17.883 1.00 87.62 89 GLY A CA 1
ATOM 704 C C . GLY A 1 89 ? 4.432 15.137 -17.640 1.00 87.62 89 GLY A C 1
ATOM 705 O O . GLY A 1 89 ? 4.572 14.747 -16.485 1.00 87.62 89 GLY A O 1
ATOM 706 N N . ALA A 1 90 ? 4.906 14.447 -18.685 1.00 91.62 90 ALA A N 1
ATOM 707 C CA . ALA A 1 90 ? 5.606 13.166 -18.564 1.00 91.62 90 ALA A CA 1
ATOM 708 C C . ALA A 1 90 ? 7.112 13.312 -18.278 1.00 91.62 90 ALA A C 1
ATOM 710 O O . ALA A 1 90 ? 7.716 12.383 -17.742 1.00 91.62 90 ALA A O 1
ATOM 711 N N . ILE A 1 91 ? 7.710 14.475 -18.566 1.00 96.44 91 ILE A N 1
ATOM 712 C CA . ILE A 1 91 ? 9.156 14.728 -18.425 1.00 96.44 91 ILE A CA 1
ATOM 713 C C . ILE A 1 91 ? 9.700 14.377 -17.024 1.00 96.44 91 ILE A C 1
ATOM 715 O O . ILE A 1 91 ? 10.732 13.709 -16.976 1.00 96.44 91 ILE A O 1
ATOM 719 N N . PRO A 1 92 ? 9.052 14.732 -15.885 1.00 95.38 92 PRO A N 1
ATOM 720 C CA . PRO A 1 92 ? 9.546 14.328 -14.564 1.00 95.38 92 PRO A CA 1
ATOM 721 C C . PRO A 1 92 ? 9.733 12.814 -14.425 1.00 95.38 92 PRO A C 1
ATOM 723 O O . PRO A 1 92 ? 10.766 12.348 -13.952 1.00 95.38 92 PRO A O 1
ATOM 726 N N . ARG A 1 93 ? 8.743 12.045 -14.887 1.00 90.62 93 ARG A N 1
ATOM 727 C CA . ARG A 1 93 ? 8.756 10.583 -14.823 1.00 90.62 93 ARG A CA 1
ATOM 728 C C . ARG A 1 93 ? 9.799 9.993 -15.769 1.00 90.62 93 ARG A C 1
ATOM 730 O O . ARG A 1 93 ? 10.540 9.105 -15.357 1.00 90.62 93 ARG A O 1
ATOM 737 N N . ARG A 1 94 ? 9.901 10.515 -16.998 1.00 97.25 94 ARG A N 1
ATOM 738 C CA . ARG A 1 94 ? 10.915 10.077 -17.971 1.00 97.25 94 ARG A CA 1
ATOM 739 C C . ARG A 1 94 ? 12.337 10.338 -17.459 1.00 97.25 94 ARG A C 1
ATOM 741 O O . ARG A 1 94 ? 13.186 9.454 -17.526 1.00 97.25 94 ARG A O 1
ATOM 748 N N . LEU A 1 95 ? 12.586 11.506 -16.862 1.00 97.75 95 LEU A N 1
ATOM 749 C CA . LEU A 1 95 ? 13.878 11.813 -16.244 1.00 97.75 95 LEU A CA 1
ATOM 750 C C . LEU A 1 95 ? 14.213 10.828 -15.119 1.00 97.75 95 LEU A C 1
ATOM 752 O O . LEU A 1 95 ? 15.323 10.302 -15.085 1.00 97.75 95 LEU A O 1
ATOM 756 N N . LYS A 1 96 ? 13.259 10.551 -14.222 1.00 95.19 96 LYS A N 1
ATOM 757 C CA . LYS A 1 96 ? 13.450 9.589 -13.130 1.00 95.19 96 LYS A CA 1
ATOM 758 C C . LYS A 1 96 ? 13.790 8.191 -13.657 1.00 95.19 96 LYS A C 1
ATOM 760 O O . LYS A 1 96 ? 14.710 7.560 -13.142 1.00 95.19 96 LYS A O 1
ATOM 765 N N . ALA A 1 97 ? 13.101 7.734 -14.704 1.00 94.62 97 ALA A N 1
ATOM 766 C CA . ALA A 1 97 ? 13.380 6.448 -15.339 1.00 94.62 97 ALA A CA 1
ATOM 767 C C . ALA A 1 97 ? 14.793 6.402 -15.948 1.00 94.62 97 ALA A C 1
ATOM 769 O O . ALA A 1 97 ? 15.522 5.446 -15.712 1.00 94.62 97 ALA A O 1
ATOM 770 N N . VAL A 1 98 ? 15.232 7.462 -16.634 1.00 97.56 98 VAL A N 1
ATOM 771 C CA . VAL A 1 98 ? 16.595 7.553 -17.189 1.00 97.56 98 VAL A CA 1
ATOM 772 C C . VAL A 1 98 ? 17.674 7.624 -16.100 1.00 97.56 98 VAL A C 1
ATOM 774 O O . VAL A 1 98 ? 18.728 7.008 -16.245 1.00 97.56 98 VAL A O 1
ATOM 777 N N . ILE A 1 99 ? 17.425 8.311 -14.979 1.00 97.25 99 ILE A N 1
ATOM 778 C CA . ILE A 1 99 ? 18.337 8.311 -13.819 1.00 97.25 99 ILE A CA 1
ATOM 779 C C . ILE A 1 99 ? 18.521 6.887 -13.265 1.00 97.25 99 ILE A C 1
ATOM 781 O O . ILE A 1 99 ? 19.617 6.533 -12.827 1.00 97.25 99 ILE A O 1
ATOM 785 N N . ALA A 1 100 ? 17.480 6.051 -13.317 1.00 94.38 100 ALA A N 1
ATOM 786 C CA . ALA A 1 100 ? 17.514 4.681 -12.806 1.00 94.38 100 ALA A CA 1
ATOM 787 C C . ALA A 1 100 ? 18.409 3.720 -13.618 1.00 94.38 100 ALA A C 1
ATOM 789 O O . ALA A 1 100 ? 18.722 2.640 -13.119 1.00 94.38 100 ALA A O 1
ATOM 790 N N . PHE A 1 101 ? 18.889 4.107 -14.810 1.00 95.56 101 PHE A N 1
ATOM 791 C CA . PHE A 1 101 ? 19.935 3.366 -15.542 1.00 95.56 101 PHE A CA 1
ATOM 792 C C . PHE A 1 101 ? 21.304 3.434 -14.837 1.00 95.56 101 PHE A C 1
ATOM 794 O O . PHE A 1 101 ? 22.227 2.677 -15.163 1.00 95.56 101 PHE A O 1
ATOM 801 N N . GLY A 1 102 ? 21.452 4.340 -13.866 1.00 96.06 102 GLY A N 1
ATOM 802 C CA . GLY A 1 102 ? 22.690 4.600 -13.145 1.00 96.06 102 GLY A CA 1
ATOM 803 C C . GLY A 1 102 ? 23.607 5.597 -13.865 1.00 96.06 102 GLY A C 1
ATOM 804 O O . GLY A 1 102 ? 23.221 6.204 -14.863 1.00 96.06 102 GLY A O 1
ATOM 805 N N . PRO A 1 103 ? 24.843 5.786 -13.366 1.00 97.81 103 PRO A N 1
ATOM 806 C CA . PRO A 1 103 ? 25.788 6.751 -13.924 1.00 97.81 103 PRO A CA 1
ATOM 807 C C . PRO A 1 103 ? 26.075 6.509 -15.412 1.00 97.81 103 PRO A C 1
ATOM 809 O O . PRO A 1 103 ? 26.575 5.439 -15.769 1.00 97.81 103 PRO A O 1
ATOM 812 N N . ASP A 1 104 ? 25.800 7.501 -16.259 1.00 98.00 104 ASP A N 1
ATOM 813 C CA . ASP A 1 104 ? 26.075 7.474 -17.701 1.00 98.00 104 ASP A CA 1
ATOM 814 C C . ASP A 1 104 ? 26.383 8.901 -18.209 1.00 98.00 104 ASP A C 1
ATOM 816 O O . ASP A 1 104 ? 25.616 9.829 -17.919 1.00 98.00 104 ASP A O 1
ATOM 820 N N . PRO A 1 105 ? 27.479 9.117 -18.963 1.00 97.94 105 PRO A N 1
ATOM 821 C CA . PRO A 1 105 ? 27.849 10.447 -19.450 1.00 97.94 105 PRO A CA 1
ATOM 822 C C . PRO A 1 105 ? 26.851 11.022 -20.468 1.00 97.94 105 PRO A C 1
ATOM 824 O O . PRO A 1 105 ? 26.758 12.242 -20.607 1.00 97.94 105 PRO A O 1
ATOM 827 N N . ARG A 1 106 ? 26.078 10.182 -21.172 1.00 98.06 106 ARG A N 1
ATOM 828 C CA . ARG A 1 106 ? 25.018 10.617 -22.101 1.00 98.06 106 ARG A CA 1
ATOM 829 C C . ARG A 1 106 ? 23.847 11.224 -21.333 1.00 98.06 106 ARG A C 1
ATOM 831 O O . ARG A 1 106 ? 23.380 12.305 -21.681 1.00 98.06 106 ARG A O 1
ATOM 838 N N . THR A 1 107 ? 23.444 10.580 -20.238 1.00 98.12 107 THR A N 1
ATOM 839 C CA . THR A 1 107 ? 22.451 11.117 -19.298 1.00 98.12 107 THR A CA 1
ATOM 840 C C . THR A 1 107 ? 22.940 12.423 -18.670 1.00 98.12 107 THR A C 1
ATOM 842 O O . THR A 1 107 ? 22.185 13.389 -18.591 1.00 98.12 107 THR A O 1
ATOM 845 N N . GLY A 1 108 ? 24.220 12.489 -18.281 1.00 97.94 108 GLY A N 1
ATOM 846 C CA . GLY A 1 108 ? 24.842 13.714 -17.770 1.00 97.94 108 GLY A CA 1
ATOM 847 C C . GLY A 1 108 ? 24.787 14.874 -18.768 1.00 97.94 108 GLY A C 1
ATOM 848 O O . GLY A 1 108 ? 24.432 15.985 -18.381 1.00 97.94 108 GLY A O 1
ATOM 849 N N . ALA A 1 109 ? 25.070 14.614 -20.049 1.00 98.06 109 ALA A N 1
ATOM 850 C CA . ALA A 1 109 ? 24.961 15.616 -21.109 1.00 98.06 109 ALA A CA 1
ATOM 851 C C . ALA A 1 109 ? 23.523 16.142 -21.258 1.00 98.06 109 ALA A C 1
ATOM 853 O O . ALA A 1 109 ? 23.320 17.350 -21.191 1.00 98.06 109 ALA A O 1
ATOM 854 N N . LEU A 1 110 ? 22.523 15.252 -21.328 1.00 97.94 110 LEU A N 1
ATOM 855 C CA . LEU A 1 110 ? 21.112 15.654 -21.400 1.00 97.94 110 LEU A CA 1
ATOM 856 C C . LEU A 1 110 ? 20.691 16.520 -20.201 1.00 97.94 110 LEU A C 1
ATOM 858 O O . LEU A 1 110 ? 19.982 17.509 -20.364 1.00 97.94 110 LEU A O 1
ATOM 862 N N . MET A 1 111 ? 21.125 16.176 -18.984 1.00 98.62 111 MET A N 1
ATOM 863 C CA . MET A 1 111 ? 20.822 16.977 -17.792 1.00 98.62 111 MET A CA 1
ATOM 864 C C . MET A 1 111 ? 21.398 18.391 -17.885 1.00 98.62 111 MET A C 1
ATOM 866 O O . MET A 1 111 ? 20.752 19.345 -17.450 1.00 98.62 111 MET A O 1
ATOM 870 N N . VAL A 1 112 ? 22.604 18.535 -18.438 1.00 98.50 112 VAL A N 1
ATOM 871 C CA . VAL A 1 112 ? 23.216 19.848 -18.667 1.00 98.50 112 VAL A CA 1
ATOM 872 C C . VAL A 1 112 ? 22.446 20.620 -19.735 1.00 98.50 112 VAL A C 1
ATOM 874 O O . VAL A 1 112 ? 22.114 21.779 -19.489 1.00 98.50 112 VAL A O 1
ATOM 877 N N . ASP A 1 113 ? 22.051 19.973 -20.832 1.00 98.12 113 ASP A N 1
ATOM 878 C CA . ASP A 1 113 ? 21.222 20.587 -21.877 1.00 98.12 113 ASP A CA 1
ATOM 879 C C . ASP A 1 113 ? 19.874 21.067 -21.312 1.00 98.12 113 ASP A C 1
ATOM 881 O O . ASP A 1 113 ? 19.443 22.188 -21.581 1.00 98.12 113 ASP A O 1
ATOM 885 N N . MET A 1 114 ? 19.236 20.281 -20.435 1.00 98.25 114 MET A N 1
ATOM 886 C CA . MET A 1 114 ? 18.023 20.698 -19.722 1.00 98.25 114 MET A CA 1
ATOM 887 C C . MET A 1 114 ? 18.282 21.908 -18.811 1.00 98.25 114 MET A C 1
ATOM 889 O O . MET A 1 114 ? 17.436 22.790 -18.714 1.00 98.25 114 MET A O 1
ATOM 893 N N . ILE A 1 115 ? 19.430 21.996 -18.132 1.00 98.19 115 ILE A N 1
ATOM 894 C CA . ILE A 1 115 ? 19.775 23.168 -17.304 1.00 98.19 115 ILE A CA 1
ATOM 895 C C . ILE A 1 115 ? 19.960 24.419 -18.177 1.00 98.19 115 ILE A C 1
ATOM 897 O O . ILE A 1 115 ? 19.536 25.524 -17.804 1.00 98.19 115 ILE A O 1
ATOM 901 N N . GLU A 1 116 ? 20.573 24.267 -19.347 1.00 97.38 116 GLU A N 1
ATOM 902 C CA . GLU A 1 116 ? 20.735 25.354 -20.308 1.00 97.38 116 GLU A CA 1
ATOM 903 C C . GLU A 1 116 ? 19.401 25.803 -20.894 1.00 97.38 116 GLU A C 1
ATOM 905 O O . GLU A 1 116 ? 19.077 26.998 -20.856 1.00 97.38 116 GLU A O 1
ATOM 910 N N . ILE A 1 117 ? 18.584 24.846 -21.328 1.00 96.81 117 ILE A N 1
ATOM 911 C CA . ILE A 1 117 ? 17.283 25.057 -21.959 1.00 96.81 117 ILE A CA 1
ATOM 912 C C . ILE A 1 117 ? 16.202 24.330 -21.138 1.00 96.81 117 ILE A C 1
ATOM 914 O O . ILE A 1 117 ? 15.766 23.239 -21.500 1.00 96.81 117 ILE A O 1
ATOM 918 N N . PRO A 1 118 ? 15.734 24.931 -20.022 1.00 96.75 118 PRO A N 1
ATOM 919 C CA . PRO A 1 118 ? 14.746 24.313 -19.146 1.00 96.75 118 PRO A CA 1
ATOM 920 C C . PRO A 1 118 ? 13.452 23.943 -19.873 1.00 96.75 118 PRO A C 1
ATOM 922 O O . PRO A 1 118 ? 12.715 24.849 -20.277 1.00 96.75 118 PRO A O 1
ATOM 925 N N . PRO A 1 119 ? 13.099 22.645 -19.973 1.00 96.69 119 PRO A N 1
ATOM 926 C CA . PRO A 1 119 ? 11.857 22.245 -20.632 1.00 96.69 119 PRO A CA 1
ATOM 927 C C . PRO A 1 119 ? 10.623 22.625 -19.799 1.00 96.69 119 PRO A C 1
ATOM 929 O O . PRO A 1 119 ? 9.521 22.786 -20.332 1.00 96.69 119 PRO A O 1
ATOM 932 N N . LEU A 1 120 ? 10.805 22.791 -18.481 1.00 95.69 120 LEU A N 1
ATOM 933 C CA . LEU A 1 120 ? 9.758 23.073 -17.504 1.00 95.69 120 LEU A CA 1
ATOM 934 C C . LEU A 1 120 ? 10.230 24.072 -16.445 1.00 95.69 120 LEU A C 1
ATOM 936 O O . LEU A 1 120 ? 11.204 23.832 -15.738 1.00 95.69 120 LEU A O 1
ATOM 940 N N . THR A 1 121 ? 9.484 25.165 -16.284 1.00 96.12 121 THR A N 1
ATOM 941 C CA . THR A 1 121 ? 9.829 26.267 -15.362 1.00 96.12 121 THR A CA 1
ATOM 942 C C . THR A 1 121 ? 8.757 26.546 -14.301 1.00 96.12 121 THR A C 1
ATOM 944 O O . THR A 1 121 ? 8.929 27.433 -13.464 1.00 96.12 121 THR A O 1
ATOM 947 N N . ALA A 1 122 ? 7.644 25.803 -14.305 1.00 93.25 122 ALA A N 1
ATOM 948 C CA . ALA A 1 122 ? 6.591 25.925 -13.295 1.00 93.25 122 ALA A CA 1
ATOM 949 C C . ALA A 1 122 ? 7.034 25.354 -11.934 1.00 93.25 122 ALA A C 1
ATOM 951 O O . ALA A 1 122 ? 7.770 24.367 -11.876 1.00 93.25 122 ALA A O 1
ATOM 952 N N . SER A 1 123 ? 6.544 25.943 -10.838 1.00 86.62 123 SER A N 1
ATOM 953 C CA . SER A 1 123 ? 6.881 25.537 -9.462 1.00 86.62 123 SER A CA 1
ATOM 954 C C . SER A 1 123 ? 6.489 24.099 -9.126 1.00 86.62 123 SER A C 1
ATOM 956 O O . SER A 1 123 ? 7.189 23.440 -8.360 1.00 86.62 123 SER A O 1
ATOM 958 N N . SER A 1 124 ? 5.427 23.581 -9.747 1.00 82.00 124 SER A N 1
ATOM 959 C CA . SER A 1 124 ? 4.999 22.183 -9.624 1.00 82.00 124 SER A CA 1
ATOM 960 C C . SER A 1 124 ? 6.057 21.173 -10.084 1.00 82.00 124 SER A C 1
ATOM 962 O O . SER A 1 124 ? 5.992 20.018 -9.682 1.00 82.00 124 SER A O 1
ATOM 964 N N . ASN A 1 125 ? 7.056 21.597 -10.867 1.00 92.31 125 ASN A N 1
ATOM 965 C CA . ASN A 1 125 ? 8.126 20.738 -11.380 1.00 92.31 125 ASN A CA 1
ATOM 966 C C . ASN A 1 125 ? 9.441 20.851 -10.587 1.00 92.31 125 ASN A C 1
ATOM 968 O O . ASN A 1 125 ? 10.463 20.320 -11.013 1.00 92.31 125 ASN A O 1
ATOM 972 N N . PHE A 1 126 ? 9.472 21.550 -9.446 1.00 94.31 126 PHE A N 1
ATOM 973 C CA . PHE A 1 126 ? 10.713 21.734 -8.674 1.00 94.31 126 PHE A CA 1
ATOM 974 C C . PHE A 1 126 ? 11.279 20.428 -8.088 1.00 94.31 126 PHE A C 1
ATOM 976 O O . PHE A 1 126 ? 12.486 20.342 -7.854 1.00 94.31 126 PHE A O 1
ATOM 983 N N . SER A 1 127 ? 10.443 19.407 -7.874 1.00 90.19 127 SER A N 1
ATOM 984 C CA . SER A 1 127 ? 10.891 18.069 -7.462 1.00 90.19 127 SER A CA 1
ATOM 985 C C . SER A 1 127 ? 11.806 17.429 -8.507 1.00 90.19 127 SER A C 1
ATOM 987 O O . SER A 1 127 ? 12.905 17.010 -8.156 1.00 90.19 127 SER A O 1
ATOM 989 N N . MET A 1 128 ? 11.425 17.465 -9.789 1.00 96.94 128 MET A N 1
ATOM 990 C CA . MET A 1 128 ? 12.259 16.978 -10.896 1.00 96.94 128 MET A CA 1
ATOM 991 C C . MET A 1 128 ? 13.636 17.637 -10.892 1.00 96.94 128 MET A C 1
ATOM 993 O O . MET A 1 128 ? 14.646 16.953 -10.989 1.00 96.94 128 MET A O 1
ATOM 997 N N . TRP A 1 129 ? 13.695 18.964 -10.767 1.00 98.06 129 TRP A N 1
ATOM 998 C CA . TRP A 1 129 ? 14.973 19.675 -10.737 1.00 98.06 129 TRP A CA 1
ATOM 999 C C . TRP A 1 129 ? 15.826 19.256 -9.540 1.00 98.06 129 TRP A C 1
ATOM 1001 O O . TRP A 1 129 ? 17.036 19.099 -9.666 1.00 98.06 129 TRP A O 1
ATOM 1011 N N . THR A 1 130 ? 15.201 19.020 -8.387 1.00 97.50 130 THR A N 1
ATOM 1012 C CA . THR A 1 130 ? 15.906 18.531 -7.198 1.00 97.50 130 THR A CA 1
ATOM 1013 C C . THR A 1 130 ? 16.520 17.149 -7.452 1.00 97.50 130 THR A C 1
ATOM 1015 O O . THR A 1 130 ? 17.681 16.940 -7.105 1.00 97.50 130 THR A O 1
ATOM 1018 N N . GLU A 1 131 ? 15.789 16.242 -8.107 1.00 96.44 131 GLU A N 1
ATOM 1019 C CA . GLU A 1 131 ? 16.291 14.923 -8.526 1.00 96.44 131 GLU A CA 1
ATOM 1020 C C . GLU A 1 131 ? 17.414 15.035 -9.570 1.00 96.44 131 GLU A C 1
ATOM 1022 O O . GLU A 1 131 ? 18.471 14.429 -9.397 1.00 96.44 131 GLU A O 1
ATOM 1027 N N . LEU A 1 132 ? 17.240 15.879 -10.594 1.00 98.31 132 LEU A N 1
ATOM 1028 C CA . LEU A 1 132 ? 18.243 16.154 -11.629 1.00 98.31 132 LEU A CA 1
ATOM 1029 C C . LEU A 1 132 ? 19.574 16.596 -11.009 1.00 98.31 132 LEU A C 1
ATOM 1031 O O . LEU A 1 132 ? 20.621 16.003 -11.265 1.00 98.31 132 LEU A O 1
ATOM 1035 N N . PHE A 1 133 ? 19.542 17.622 -10.154 1.00 98.50 133 PHE A N 1
ATOM 1036 C CA . PHE A 1 133 ? 20.744 18.168 -9.520 1.00 98.50 133 PHE A CA 1
ATOM 1037 C C . PHE A 1 133 ? 21.358 17.228 -8.474 1.00 98.50 133 PHE A C 1
ATOM 1039 O O . PHE A 1 133 ? 22.558 17.323 -8.209 1.00 98.50 133 PHE A O 1
ATOM 1046 N N . ALA A 1 134 ? 20.572 16.321 -7.887 1.00 98.00 134 ALA A N 1
ATOM 1047 C CA . ALA A 1 134 ? 21.092 15.263 -7.025 1.00 98.00 134 ALA A CA 1
ATOM 1048 C C . ALA A 1 134 ? 21.836 14.183 -7.830 1.00 98.00 134 ALA A C 1
ATOM 1050 O O . ALA A 1 134 ? 22.885 13.716 -7.389 1.00 98.00 134 ALA A O 1
ATOM 1051 N N . ALA A 1 135 ? 21.331 13.824 -9.015 1.00 97.88 135 ALA A N 1
ATOM 1052 C CA . ALA A 1 135 ? 21.937 12.822 -9.889 1.00 97.88 135 ALA A CA 1
ATOM 1053 C C . ALA A 1 135 ? 23.164 13.348 -10.657 1.00 97.88 135 ALA A C 1
ATOM 1055 O O . ALA A 1 135 ? 24.096 12.580 -10.911 1.00 97.88 135 ALA A O 1
ATOM 1056 N N . LEU A 1 136 ? 23.212 14.644 -10.987 1.00 98.44 136 LEU A N 1
ATOM 1057 C CA . LEU A 1 136 ? 24.232 15.233 -11.865 1.00 98.44 136 LEU A CA 1
ATOM 1058 C C . LEU A 1 136 ? 25.696 14.905 -11.479 1.00 98.44 136 LEU A C 1
ATOM 1060 O O . LEU A 1 136 ? 26.434 14.489 -12.369 1.00 98.44 136 LEU A O 1
ATOM 1064 N N . PRO A 1 137 ? 26.147 14.972 -10.204 1.00 98.31 137 PRO A N 1
ATOM 1065 C CA . PRO A 1 137 ? 27.527 14.609 -9.830 1.00 98.31 137 PRO A CA 1
ATOM 1066 C C . PRO A 1 137 ? 27.907 13.145 -10.089 1.00 98.31 137 PRO A C 1
ATOM 1068 O O . PRO A 1 137 ? 29.086 12.785 -10.117 1.00 98.31 137 PRO A O 1
ATOM 1071 N N . SER A 1 138 ? 26.917 12.264 -10.239 1.00 96.75 138 SER A N 1
ATOM 1072 C CA . SER A 1 138 ? 27.159 10.873 -10.610 1.00 96.75 138 SER A CA 1
ATOM 1073 C C . SER A 1 138 ? 27.347 10.699 -12.121 1.00 96.75 138 SER A C 1
ATOM 1075 O O . SER A 1 138 ? 28.080 9.804 -12.525 1.00 96.75 138 SER A O 1
ATOM 1077 N N . CYS A 1 139 ? 26.751 11.574 -12.937 1.00 97.38 139 CYS A N 1
ATOM 1078 C CA . CYS A 1 139 ? 26.704 11.455 -14.397 1.00 97.38 139 CYS A CA 1
ATOM 1079 C C . CYS A 1 139 ? 27.620 12.447 -15.140 1.00 97.38 139 CYS A C 1
ATOM 1081 O O . CYS A 1 139 ? 27.922 12.226 -16.307 1.00 97.38 139 CYS A O 1
ATOM 1083 N N . ALA A 1 140 ? 28.068 13.523 -14.487 1.00 97.31 140 ALA A N 1
ATOM 1084 C CA . ALA A 1 140 ? 28.924 14.564 -15.059 1.00 97.31 140 ALA A CA 1
ATOM 1085 C C . ALA A 1 140 ? 30.134 14.879 -14.156 1.00 97.31 140 ALA A C 1
ATOM 1087 O O . ALA A 1 140 ? 30.170 14.507 -12.981 1.00 97.31 140 ALA A O 1
ATOM 1088 N N . ASP A 1 141 ? 31.124 15.583 -14.710 1.00 96.75 141 ASP A N 1
ATOM 1089 C CA . ASP A 1 141 ? 32.346 16.018 -14.020 1.00 96.75 141 ASP A CA 1
ATOM 1090 C C . ASP A 1 141 ? 32.616 17.522 -14.223 1.00 96.75 141 ASP A C 1
ATOM 1092 O O . ASP A 1 141 ? 31.830 18.231 -14.851 1.00 96.75 141 ASP A O 1
ATOM 1096 N N . GLN A 1 142 ? 33.722 18.040 -13.682 1.00 97.25 142 GLN A N 1
ATOM 1097 C CA . GLN A 1 142 ? 34.070 19.470 -13.738 1.00 97.25 142 GLN A CA 1
ATOM 1098 C C . GLN A 1 142 ? 34.173 20.067 -15.152 1.00 97.25 142 GLN A C 1
ATOM 1100 O O . GLN A 1 142 ? 34.179 21.288 -15.284 1.00 97.25 142 GLN A O 1
ATOM 1105 N N . ARG A 1 143 ? 34.204 19.277 -16.233 1.00 97.25 143 ARG A N 1
ATOM 1106 C CA . ARG A 1 143 ? 34.209 19.837 -17.597 1.00 97.25 143 ARG A CA 1
ATOM 1107 C C . ARG A 1 143 ? 32.946 20.636 -17.917 1.00 97.25 143 ARG A C 1
ATOM 1109 O O . ARG A 1 143 ? 33.021 21.567 -18.714 1.00 97.25 143 ARG A O 1
ATOM 1116 N N . VAL A 1 144 ? 31.817 20.336 -17.268 1.00 98.00 144 VAL A N 1
ATOM 1117 C CA . VAL A 1 144 ? 30.560 21.084 -17.465 1.00 98.00 144 VAL A CA 1
ATOM 1118 C C . VAL A 1 144 ? 30.507 22.382 -16.645 1.00 98.00 144 VAL A C 1
ATOM 1120 O O . VAL A 1 144 ? 29.578 23.173 -16.785 1.00 98.00 144 VAL A O 1
ATOM 1123 N N . GLU A 1 145 ? 31.506 22.654 -15.796 1.00 98.12 145 GLU A N 1
ATOM 1124 C CA . GLU A 1 145 ? 31.531 23.820 -14.902 1.00 98.12 145 GLU A CA 1
ATOM 1125 C C . GLU A 1 145 ? 31.433 25.149 -15.656 1.00 98.12 145 GLU A C 1
ATOM 1127 O O . GLU A 1 145 ? 30.686 26.036 -15.242 1.00 98.12 145 GLU A O 1
ATOM 1132 N N . ALA A 1 146 ? 32.161 25.291 -16.768 1.00 98.06 146 ALA A N 1
ATOM 1133 C CA . ALA A 1 146 ? 32.125 26.506 -17.579 1.00 98.06 146 ALA A CA 1
ATOM 1134 C C . ALA A 1 146 ? 30.714 26.768 -18.131 1.00 98.06 146 ALA A C 1
ATOM 1136 O O . ALA A 1 146 ? 30.216 27.890 -18.048 1.00 98.06 146 ALA A O 1
ATOM 1137 N N . GLN A 1 147 ? 30.056 25.712 -18.610 1.00 98.00 147 GLN A N 1
ATOM 1138 C CA . GLN A 1 147 ? 28.703 25.739 -19.157 1.00 98.00 147 GLN A CA 1
ATOM 1139 C C . GLN A 1 147 ? 27.675 26.118 -18.078 1.00 98.00 147 GLN A C 1
ATOM 1141 O O . GLN A 1 147 ? 26.902 27.064 -18.234 1.00 98.00 147 GLN A O 1
ATOM 1146 N N . LEU A 1 148 ? 27.748 25.477 -16.908 1.00 98.25 148 LEU A N 1
ATOM 1147 C CA . LEU A 1 148 ? 26.876 25.782 -15.773 1.00 98.25 148 LEU A CA 1
ATOM 1148 C C . LEU A 1 148 ? 27.085 27.206 -15.233 1.00 98.25 148 LEU A C 1
ATOM 1150 O O . LEU A 1 148 ? 26.115 27.893 -14.907 1.00 98.25 148 LEU A O 1
ATOM 1154 N N . LYS A 1 149 ? 28.332 27.690 -15.164 1.00 97.94 149 LYS A N 1
ATOM 1155 C CA . LYS A 1 149 ? 28.633 29.077 -14.770 1.00 97.94 149 LYS A CA 1
ATOM 1156 C C . LYS A 1 149 ? 28.106 30.085 -15.787 1.00 97.94 149 LYS A C 1
ATOM 1158 O O . LYS A 1 149 ? 27.516 31.086 -15.379 1.00 97.94 149 LYS A O 1
ATOM 1163 N N . ALA A 1 150 ? 28.272 29.817 -17.082 1.00 97.75 150 ALA A N 1
ATOM 1164 C CA . ALA A 1 150 ? 27.712 30.648 -18.143 1.00 97.75 150 ALA A CA 1
ATOM 1165 C C . ALA A 1 150 ? 26.182 30.712 -18.030 1.00 97.75 150 ALA A C 1
ATOM 1167 O O . ALA A 1 150 ? 25.596 31.799 -18.045 1.00 97.75 150 ALA A O 1
ATOM 1168 N N . ARG A 1 151 ? 25.531 29.567 -17.789 1.00 97.06 151 ARG A N 1
ATOM 1169 C CA . ARG A 1 151 ? 24.087 29.512 -17.560 1.00 97.06 151 ARG A CA 1
ATOM 1170 C C . ARG A 1 151 ? 23.663 30.299 -16.321 1.00 97.06 151 ARG A C 1
ATOM 1172 O O . ARG A 1 151 ? 22.704 31.065 -16.388 1.00 97.06 151 ARG A O 1
ATOM 1179 N N . MET A 1 152 ? 24.387 30.174 -15.212 1.00 96.62 152 MET A N 1
ATOM 1180 C CA . MET A 1 152 ? 24.118 30.929 -13.985 1.00 96.62 152 MET A CA 1
ATOM 1181 C C . MET A 1 152 ? 24.227 32.450 -14.196 1.00 96.62 152 MET A C 1
ATOM 1183 O O . MET A 1 152 ? 23.435 33.193 -13.615 1.00 96.62 152 MET A O 1
ATOM 1187 N N . ALA A 1 153 ? 25.166 32.903 -15.034 1.00 96.19 153 ALA A N 1
ATOM 1188 C CA . ALA A 1 153 ? 25.372 34.315 -15.369 1.00 96.19 153 ALA A CA 1
ATOM 1189 C C . ALA A 1 153 ? 24.334 34.878 -16.360 1.00 96.19 153 ALA A C 1
ATOM 1191 O O . ALA A 1 153 ? 24.126 36.091 -16.412 1.00 96.19 153 ALA A O 1
ATOM 1192 N N . SER A 1 154 ? 23.673 34.022 -17.144 1.00 94.62 154 SER A N 1
ATOM 1193 C CA . SER A 1 154 ? 22.642 34.453 -18.093 1.00 94.62 154 SER A CA 1
ATOM 1194 C C . SER A 1 154 ? 21.418 35.057 -17.386 1.00 94.62 154 SER A C 1
ATOM 1196 O O . SER A 1 154 ? 20.976 34.587 -16.334 1.00 94.62 154 SER A O 1
ATOM 1198 N N . ARG A 1 155 ? 20.836 36.113 -17.972 1.00 88.31 155 ARG A N 1
ATOM 1199 C CA . ARG A 1 155 ? 19.634 36.758 -17.428 1.00 88.31 155 ARG A CA 1
ATOM 1200 C C . ARG A 1 155 ? 18.418 35.856 -17.660 1.00 88.31 155 ARG A C 1
ATOM 1202 O O . ARG A 1 155 ? 17.957 35.708 -18.788 1.00 88.31 155 ARG A O 1
ATOM 1209 N N . GLY A 1 156 ? 17.899 35.266 -16.586 1.00 87.25 156 GLY A N 1
ATOM 1210 C CA . GLY A 1 156 ? 16.628 34.540 -16.603 1.00 87.25 156 GLY A CA 1
ATOM 1211 C C . GLY A 1 156 ? 15.407 35.461 -16.753 1.00 87.25 156 GLY A C 1
ATOM 1212 O O . GLY A 1 156 ? 15.513 36.688 -16.775 1.00 87.25 156 GLY A O 1
ATOM 1213 N N . GLY A 1 157 ? 14.220 34.859 -16.830 1.00 89.19 157 GLY A N 1
ATOM 1214 C CA . GLY A 1 157 ? 12.937 35.569 -16.773 1.00 89.19 157 GLY A CA 1
ATOM 1215 C C . GLY A 1 157 ? 12.554 36.031 -15.356 1.00 89.19 157 GLY A C 1
ATOM 1216 O O . GLY A 1 157 ? 13.287 35.834 -14.394 1.00 89.19 157 GLY A O 1
ATOM 1217 N N . LYS A 1 158 ? 11.355 36.614 -15.205 1.00 91.94 158 LYS A N 1
ATOM 1218 C CA . LYS A 1 158 ? 10.850 37.138 -13.913 1.00 91.94 158 LYS A CA 1
ATOM 1219 C C . LYS A 1 158 ? 10.336 36.062 -12.933 1.00 91.94 158 LYS A C 1
ATOM 1221 O O . LYS A 1 158 ? 9.938 36.393 -11.822 1.00 91.94 158 LYS A O 1
ATOM 1226 N N . SER A 1 159 ? 10.299 34.790 -13.338 1.00 94.25 159 SER A N 1
ATOM 1227 C CA . SER A 1 159 ? 9.823 33.679 -12.496 1.00 94.25 159 SER A CA 1
ATOM 1228 C C . SER A 1 159 ? 10.818 33.330 -11.380 1.00 94.25 159 SER A C 1
ATOM 1230 O O . SER A 1 159 ? 12.028 33.327 -11.604 1.00 94.25 159 SER A O 1
ATOM 1232 N N . GLN A 1 160 ? 10.301 32.921 -10.215 1.00 93.88 160 GLN A N 1
ATOM 1233 C CA . GLN A 1 160 ? 11.081 32.382 -9.086 1.00 93.88 160 GLN A CA 1
ATOM 1234 C C . GLN A 1 160 ? 11.924 31.150 -9.454 1.00 93.88 160 GLN A C 1
ATOM 1236 O O . GLN A 1 160 ? 12.904 30.838 -8.774 1.00 93.88 160 GLN A O 1
ATOM 1241 N N . PHE A 1 161 ? 11.571 30.456 -10.540 1.00 96.06 161 PHE A N 1
ATOM 1242 C CA . PHE A 1 161 ? 12.350 29.340 -11.069 1.00 96.06 161 PHE A CA 1
ATOM 1243 C C . PHE A 1 161 ? 13.814 29.713 -11.327 1.00 96.06 161 PHE A C 1
ATOM 1245 O O . PHE A 1 161 ? 14.701 28.950 -10.964 1.00 96.06 161 PHE A O 1
ATOM 1252 N N . TRP A 1 162 ? 14.090 30.894 -11.886 1.00 96.75 162 TRP A N 1
ATOM 1253 C CA . TRP A 1 162 ? 15.451 31.275 -12.275 1.00 96.75 162 TRP A CA 1
ATOM 1254 C C . TRP A 1 162 ? 16.374 31.465 -11.071 1.00 96.75 162 TRP A C 1
ATOM 1256 O O . TRP A 1 162 ? 17.507 30.987 -11.078 1.00 96.75 162 TRP A O 1
ATOM 1266 N N . THR A 1 163 ? 15.868 32.075 -9.998 1.00 95.81 163 THR A N 1
ATOM 1267 C CA . THR A 1 163 ? 16.592 32.199 -8.725 1.00 95.81 163 THR A CA 1
ATOM 1268 C C . THR A 1 163 ? 16.877 30.827 -8.110 1.00 95.81 163 THR A C 1
ATOM 1270 O O . THR A 1 163 ? 17.975 30.588 -7.606 1.00 95.81 163 THR A O 1
ATOM 1273 N N . LYS A 1 164 ? 15.916 29.895 -8.179 1.00 97.00 164 LYS A N 1
ATOM 1274 C CA . LYS A 1 164 ? 16.107 28.512 -7.713 1.00 97.00 164 LYS A CA 1
ATOM 1275 C C . LYS A 1 164 ? 17.112 27.746 -8.571 1.00 97.00 164 LYS A C 1
ATOM 1277 O O . LYS A 1 164 ? 17.981 27.088 -8.009 1.00 97.00 164 LYS A O 1
ATOM 1282 N N . LEU A 1 165 ? 17.058 27.897 -9.894 1.00 97.38 165 LEU A N 1
ATOM 1283 C CA . LEU A 1 165 ? 18.007 27.286 -10.823 1.00 97.38 165 LEU A CA 1
ATOM 1284 C C . LEU A 1 165 ? 19.442 27.730 -10.533 1.00 97.38 165 LEU A C 1
ATOM 1286 O O . LEU A 1 165 ? 20.327 26.889 -10.405 1.00 97.38 165 LEU A O 1
ATOM 1290 N N . GLN A 1 166 ? 19.669 29.031 -10.337 1.00 97.44 166 GLN A N 1
ATOM 1291 C CA . GLN A 1 166 ? 20.978 29.555 -9.936 1.00 97.44 166 GLN A CA 1
ATOM 1292 C C . GLN A 1 166 ? 21.446 28.976 -8.593 1.00 97.44 166 GLN A C 1
ATOM 1294 O O . GLN A 1 166 ? 22.616 28.620 -8.453 1.00 97.44 166 GLN A O 1
ATOM 1299 N N . ALA A 1 167 ? 20.545 28.842 -7.613 1.00 97.44 167 ALA A N 1
ATOM 1300 C CA . ALA A 1 167 ? 20.870 28.237 -6.324 1.00 97.44 167 ALA A CA 1
ATOM 1301 C C . ALA A 1 167 ? 21.255 26.752 -6.457 1.00 97.44 167 ALA A C 1
ATOM 1303 O O . ALA A 1 167 ? 22.230 26.323 -5.838 1.00 97.44 167 ALA A O 1
ATOM 1304 N N . TRP A 1 168 ? 20.544 25.983 -7.288 1.00 98.38 168 TRP A N 1
ATOM 1305 C CA . TRP A 1 168 ? 20.886 24.589 -7.569 1.00 98.38 168 TRP A CA 1
ATOM 1306 C C . TRP A 1 168 ? 22.229 24.454 -8.294 1.00 98.38 168 TRP A C 1
ATOM 1308 O O . TRP A 1 168 ? 23.066 23.664 -7.857 1.00 98.38 168 TRP A O 1
ATOM 1318 N N . ILE A 1 169 ? 22.486 25.276 -9.322 1.00 98.44 169 ILE A N 1
ATOM 1319 C CA . ILE A 1 169 ? 23.785 25.314 -10.014 1.00 98.44 169 ILE A CA 1
ATOM 1320 C C . ILE A 1 169 ? 24.907 25.612 -9.013 1.00 98.44 169 ILE A C 1
ATOM 1322 O O . ILE A 1 169 ? 25.877 24.861 -8.914 1.00 98.44 169 ILE A O 1
ATOM 1326 N N . LYS A 1 170 ? 24.758 26.665 -8.205 1.00 98.25 170 LYS A N 1
ATOM 1327 C CA . LYS A 1 170 ? 25.747 27.034 -7.185 1.00 98.25 170 LYS A CA 1
ATOM 1328 C C . LYS A 1 170 ? 26.010 25.896 -6.192 1.00 98.25 170 LYS A C 1
ATOM 1330 O O . LYS A 1 170 ? 27.149 25.708 -5.776 1.00 98.25 170 LYS A O 1
ATOM 1335 N N . ALA A 1 171 ? 24.975 25.143 -5.819 1.00 98.25 171 ALA A N 1
ATOM 1336 C CA . ALA A 1 171 ? 25.084 24.030 -4.881 1.00 98.25 171 ALA A CA 1
ATOM 1337 C C . ALA A 1 171 ? 25.723 22.766 -5.485 1.00 98.25 171 ALA A C 1
ATOM 1339 O O . ALA A 1 171 ? 26.336 21.997 -4.741 1.00 98.25 171 ALA A O 1
ATOM 1340 N N . VAL A 1 172 ? 25.572 22.523 -6.794 1.00 98.44 172 VAL A N 1
ATOM 1341 C CA . VAL A 1 172 ? 26.109 21.319 -7.455 1.00 98.44 172 VAL A CA 1
ATOM 1342 C C . VAL A 1 172 ? 27.552 21.485 -7.920 1.00 98.44 172 VAL A C 1
ATOM 1344 O O . VAL A 1 172 ? 28.302 20.518 -7.863 1.00 98.44 172 VAL A O 1
ATOM 1347 N N . LEU A 1 173 ? 27.969 22.696 -8.311 1.00 98.50 173 LEU A N 1
ATOM 1348 C CA . LEU A 1 173 ? 29.333 22.982 -8.778 1.00 98.50 173 LEU A CA 1
ATOM 1349 C C . LEU A 1 173 ? 30.445 22.397 -7.882 1.00 98.50 173 LEU A C 1
ATOM 1351 O O . LEU A 1 173 ? 31.280 21.664 -8.408 1.00 98.50 173 LEU A O 1
ATOM 1355 N N . PRO A 1 174 ? 30.462 22.614 -6.549 1.00 98.06 174 PRO A N 1
ATOM 1356 C CA . PRO A 1 174 ? 31.511 22.051 -5.692 1.00 98.06 174 PRO A CA 1
ATOM 1357 C C . PRO A 1 174 ? 31.418 20.527 -5.511 1.00 98.06 174 PRO A C 1
ATOM 1359 O O . PRO A 1 174 ? 32.329 19.929 -4.949 1.00 98.06 174 PRO A O 1
ATOM 1362 N N . LYS A 1 175 ? 30.319 19.895 -5.944 1.00 98.12 175 LYS A N 1
ATOM 1363 C CA . LYS A 1 175 ? 30.105 18.443 -5.867 1.00 98.12 175 LYS A CA 1
ATOM 1364 C C . LYS A 1 175 ? 30.540 17.719 -7.141 1.00 98.12 175 LYS A C 1
ATOM 1366 O O . LYS A 1 175 ? 30.603 16.493 -7.124 1.00 98.12 175 LYS A O 1
ATOM 1371 N N . LEU A 1 176 ? 30.807 18.441 -8.234 1.00 97.75 176 LEU A N 1
ATOM 1372 C CA . LEU A 1 176 ? 31.256 17.831 -9.481 1.00 97.75 176 LEU A CA 1
ATOM 1373 C C . LEU A 1 176 ? 32.665 17.245 -9.290 1.00 97.75 176 LEU A C 1
ATOM 1375 O O . LEU A 1 176 ? 33.581 17.976 -8.893 1.00 97.75 176 LEU A O 1
ATOM 1379 N N . PRO A 1 177 ? 32.863 15.943 -9.561 1.00 97.19 177 PRO A N 1
ATOM 1380 C CA . PRO A 1 177 ? 34.174 15.324 -9.441 1.00 97.19 177 PRO A CA 1
ATOM 1381 C C . PRO A 1 177 ? 35.139 15.906 -10.478 1.00 97.19 177 PRO A C 1
ATOM 1383 O O . PRO A 1 177 ? 34.737 16.290 -11.577 1.00 97.19 177 PRO A O 1
ATOM 1386 N N . ALA A 1 178 ? 36.429 15.950 -10.148 1.00 97.12 178 ALA A N 1
ATOM 1387 C CA . ALA A 1 178 ? 37.456 16.253 -11.138 1.00 97.12 178 ALA A CA 1
ATOM 1388 C C . ALA A 1 178 ? 37.491 15.150 -12.216 1.00 97.12 178 ALA A C 1
ATOM 1390 O O . ALA A 1 178 ? 37.303 13.976 -11.875 1.00 97.12 178 ALA A O 1
ATOM 1391 N N . PRO A 1 179 ? 37.758 15.486 -13.493 1.00 95.94 179 PRO A N 1
ATOM 1392 C CA . PRO A 1 179 ? 37.899 14.486 -14.542 1.00 95.94 179 PRO A CA 1
ATOM 1393 C C . PRO A 1 179 ? 39.055 13.555 -14.186 1.00 95.94 179 PRO A C 1
ATOM 1395 O O . PRO A 1 179 ? 40.188 13.992 -13.947 1.00 95.94 179 PRO A O 1
ATOM 1398 N N . ALA A 1 180 ? 38.772 12.261 -14.121 1.00 95.69 180 ALA A N 1
ATOM 1399 C CA . ALA A 1 180 ? 39.773 11.301 -13.708 1.00 95.69 180 ALA A CA 1
ATOM 1400 C C . ALA A 1 180 ? 40.810 11.077 -14.819 1.00 95.69 180 ALA A C 1
ATOM 1402 O O . ALA A 1 180 ? 40.531 11.150 -16.021 1.00 95.69 180 ALA A O 1
ATOM 1403 N N . LYS A 1 181 ? 42.060 10.860 -14.399 1.00 96.31 181 LYS A N 1
ATOM 1404 C CA . LYS A 1 181 ? 43.184 10.663 -15.318 1.00 96.31 181 LYS A CA 1
ATOM 1405 C C . LYS A 1 181 ? 43.091 9.284 -15.955 1.00 96.31 181 LYS A C 1
ATOM 1407 O O . LYS A 1 181 ? 42.794 8.302 -15.281 1.00 96.31 181 LYS A O 1
ATOM 1412 N N . LEU A 1 182 ? 43.424 9.213 -17.240 1.00 95.62 182 LEU A N 1
ATOM 1413 C CA . LEU A 1 182 ? 43.488 7.948 -17.955 1.00 95.62 182 LEU A CA 1
ATOM 1414 C C . LEU A 1 182 ? 44.558 7.023 -17.332 1.00 95.62 182 LEU A C 1
ATOM 1416 O O . LEU A 1 182 ? 45.703 7.466 -17.169 1.00 95.62 182 LEU A O 1
ATOM 1420 N N . PRO A 1 183 ? 44.238 5.753 -17.015 1.00 96.88 183 PRO A N 1
ATOM 1421 C CA . PRO A 1 183 ? 45.232 4.778 -16.572 1.00 96.88 183 PRO A CA 1
ATOM 1422 C C . PRO A 1 183 ? 46.374 4.621 -17.586 1.00 96.88 183 PRO A C 1
ATOM 1424 O O . PRO A 1 183 ? 46.146 4.615 -18.796 1.00 96.88 183 PRO A O 1
ATOM 1427 N N . LYS A 1 184 ? 47.617 4.463 -17.103 1.00 93.69 184 LYS A N 1
ATOM 1428 C CA . LYS A 1 184 ? 48.826 4.451 -17.955 1.00 93.69 184 LYS A CA 1
ATOM 1429 C C . LYS A 1 184 ? 48.789 3.389 -19.071 1.00 93.69 184 LYS A C 1
ATOM 1431 O O . LYS A 1 184 ? 49.343 3.644 -20.135 1.00 93.69 184 LYS A O 1
ATOM 1436 N N . GLY A 1 185 ? 48.123 2.250 -18.854 1.00 93.56 185 GLY A N 1
ATOM 1437 C CA . GLY A 1 185 ? 47.973 1.181 -19.856 1.00 93.56 185 GLY A CA 1
ATOM 1438 C C . GLY A 1 185 ? 46.887 1.430 -20.910 1.00 93.56 185 GLY A C 1
ATOM 1439 O O . GLY A 1 185 ? 47.000 0.964 -22.037 1.00 93.56 185 GLY A O 1
ATOM 1440 N N . TRP A 1 186 ? 45.875 2.247 -20.605 1.00 97.62 186 TRP A N 1
ATOM 1441 C CA . TRP A 1 186 ? 44.681 2.369 -21.452 1.00 97.62 186 TRP A CA 1
ATOM 1442 C C . TRP A 1 186 ? 44.871 3.243 -22.690 1.00 97.62 186 TRP A C 1
ATOM 1444 O O . TRP A 1 186 ? 44.015 3.259 -23.569 1.00 97.62 186 TRP A O 1
ATOM 1454 N N . LYS A 1 187 ? 45.977 3.987 -22.800 1.00 97.06 187 LYS A N 1
ATOM 1455 C CA . LYS A 1 187 ? 46.211 4.859 -23.961 1.00 97.06 187 LYS A CA 1
ATOM 1456 C C . LYS A 1 187 ? 46.293 4.061 -25.268 1.00 97.06 187 LYS A C 1
ATOM 1458 O O . LYS A 1 187 ? 45.710 4.479 -26.270 1.00 97.06 187 LYS A O 1
ATOM 1463 N N . ALA A 1 188 ? 47.008 2.936 -25.254 1.00 96.62 188 ALA A N 1
ATOM 1464 C CA . ALA A 1 188 ? 47.107 2.051 -26.412 1.00 96.62 188 ALA A CA 1
ATOM 1465 C C . ALA A 1 188 ? 45.747 1.400 -26.712 1.00 96.62 188 ALA A C 1
ATOM 1467 O O . ALA A 1 188 ? 45.263 1.497 -27.836 1.00 96.62 188 ALA A O 1
ATOM 1468 N N . GLU A 1 189 ? 45.080 0.873 -25.683 1.00 97.75 189 GLU A N 1
ATOM 1469 C CA . GLU A 1 189 ? 43.781 0.203 -25.815 1.00 97.75 189 GLU A CA 1
ATOM 1470 C C . GLU A 1 189 ? 42.679 1.137 -26.349 1.00 97.75 189 GLU A C 1
ATOM 1472 O O . GLU A 1 189 ? 41.897 0.752 -27.208 1.00 97.75 189 GLU A O 1
ATOM 1477 N N . ILE A 1 190 ? 42.623 2.403 -25.911 1.00 97.81 190 ILE A N 1
ATOM 1478 C CA . ILE A 1 190 ? 41.656 3.382 -26.443 1.00 97.81 190 ILE A CA 1
ATOM 1479 C C . ILE A 1 190 ? 41.967 3.736 -27.899 1.00 97.81 190 ILE A C 1
ATOM 1481 O O . ILE A 1 190 ? 41.053 4.007 -28.680 1.00 97.81 190 ILE A O 1
ATOM 1485 N N . THR A 1 191 ? 43.245 3.762 -28.280 1.00 97.62 191 THR A N 1
ATOM 1486 C CA . THR A 1 191 ? 43.636 4.005 -29.676 1.00 97.62 191 THR A CA 1
ATOM 1487 C C . THR A 1 191 ? 43.126 2.870 -30.565 1.00 97.62 191 THR A C 1
ATOM 1489 O O . THR A 1 191 ? 42.520 3.130 -31.605 1.00 97.62 191 THR A O 1
ATOM 1492 N N . GLU A 1 192 ? 43.288 1.627 -30.113 1.00 97.75 192 GLU A N 1
ATOM 1493 C CA . GLU A 1 192 ? 42.771 0.428 -30.775 1.00 97.75 192 GLU A CA 1
ATOM 1494 C C . GLU A 1 192 ? 41.235 0.389 -30.811 1.00 97.75 192 GLU A C 1
ATOM 1496 O O . GLU A 1 192 ? 40.649 0.161 -31.872 1.00 97.75 192 GLU A O 1
ATOM 1501 N N . LEU A 1 193 ? 40.565 0.706 -29.698 1.00 98.00 193 LEU A N 1
ATOM 1502 C CA . LEU A 1 193 ? 39.107 0.822 -29.634 1.00 98.00 193 LEU A CA 1
ATOM 1503 C C . LEU A 1 193 ? 38.586 1.844 -30.647 1.00 98.00 193 LEU A C 1
ATOM 1505 O O . LEU A 1 193 ? 37.658 1.558 -31.398 1.00 98.00 193 LEU A O 1
ATOM 1509 N N . ASN A 1 194 ? 39.204 3.023 -30.731 1.00 98.19 194 ASN A N 1
ATOM 1510 C CA . ASN A 1 194 ? 38.807 4.043 -31.700 1.00 98.19 194 ASN A CA 1
ATOM 1511 C C . ASN A 1 194 ? 39.024 3.599 -33.152 1.00 98.19 194 ASN A C 1
ATOM 1513 O O . ASN A 1 194 ? 38.197 3.920 -34.010 1.00 98.19 194 ASN A O 1
ATOM 1517 N N . ALA A 1 195 ? 40.111 2.877 -33.439 1.00 98.00 195 ALA A N 1
ATOM 1518 C CA . ALA A 1 195 ? 40.362 2.308 -34.761 1.00 98.00 195 ALA A CA 1
ATOM 1519 C C . ALA A 1 195 ? 39.294 1.263 -35.125 1.00 98.00 195 ALA A C 1
ATOM 1521 O O . ALA A 1 195 ? 38.698 1.350 -36.200 1.00 98.00 195 ALA A O 1
ATOM 1522 N N . THR A 1 196 ? 38.980 0.365 -34.189 1.00 98.06 196 THR A N 1
ATOM 1523 C CA . THR A 1 196 ? 37.936 -0.661 -34.319 1.00 98.06 196 THR A CA 1
ATOM 1524 C C . THR A 1 196 ? 36.569 -0.021 -34.556 1.00 98.06 196 THR A C 1
ATOM 1526 O O . THR A 1 196 ? 35.911 -0.314 -35.551 1.00 98.06 196 THR A O 1
ATOM 1529 N N . LEU A 1 197 ? 36.176 0.955 -33.729 1.00 97.94 197 LEU A N 1
ATOM 1530 C CA . LEU A 1 197 ? 34.931 1.705 -33.910 1.00 97.94 197 LEU A CA 1
ATOM 1531 C C . LEU A 1 197 ? 34.908 2.456 -35.243 1.00 97.94 197 LEU A C 1
ATOM 1533 O O . LEU A 1 197 ? 33.879 2.510 -35.898 1.00 97.94 197 LEU A O 1
ATOM 1537 N N . LYS A 1 198 ? 36.023 3.044 -35.690 1.00 97.81 198 LYS A N 1
ATOM 1538 C CA . LYS A 1 198 ? 36.095 3.713 -37.002 1.00 97.81 198 LYS A CA 1
ATOM 1539 C C . LYS A 1 198 ? 35.863 2.750 -38.165 1.00 97.81 198 LYS A C 1
ATOM 1541 O O . LYS A 1 198 ? 35.306 3.181 -39.172 1.00 97.81 198 LYS A O 1
ATOM 1546 N N . GLN A 1 199 ? 36.297 1.500 -38.049 1.00 97.50 199 GLN A N 1
ATOM 1547 C CA . GLN A 1 199 ? 36.027 0.473 -39.048 1.00 97.50 199 GLN A CA 1
ATOM 1548 C C . GLN A 1 199 ? 34.572 -0.004 -38.979 1.00 97.50 199 GLN A C 1
ATOM 1550 O O . GLN A 1 199 ? 33.914 -0.037 -40.016 1.00 97.50 199 GLN A O 1
ATOM 1555 N N . LEU A 1 200 ? 34.065 -0.299 -37.778 1.00 95.94 200 LEU A N 1
ATOM 1556 C CA . LEU A 1 200 ? 32.695 -0.775 -37.552 1.00 95.94 200 LEU A CA 1
ATOM 1557 C C . LEU A 1 200 ? 31.641 0.226 -38.028 1.00 95.94 200 LEU A C 1
ATOM 1559 O O . LEU A 1 200 ? 30.755 -0.142 -38.792 1.00 95.94 200 LEU A O 1
ATOM 1563 N N . THR A 1 201 ? 31.782 1.511 -37.682 1.00 96.31 201 THR A N 1
ATOM 1564 C CA . THR A 1 201 ? 30.790 2.546 -38.031 1.00 96.31 201 THR A CA 1
ATOM 1565 C C . THR A 1 201 ? 30.739 2.898 -39.523 1.00 96.31 201 THR A C 1
ATOM 1567 O O . THR A 1 201 ? 30.069 3.855 -39.896 1.00 96.31 201 THR A O 1
ATOM 1570 N N . ARG A 1 202 ? 31.488 2.198 -40.386 1.00 96.81 202 ARG A N 1
ATOM 1571 C CA . ARG A 1 202 ? 31.328 2.282 -41.848 1.00 96.81 202 ARG A CA 1
ATOM 1572 C C . ARG A 1 202 ? 30.240 1.343 -42.366 1.00 96.81 202 ARG A C 1
ATOM 1574 O O . ARG A 1 202 ? 29.747 1.566 -43.467 1.00 96.81 202 ARG A O 1
ATOM 1581 N N . GLY A 1 203 ? 29.921 0.289 -41.615 1.00 95.12 203 GLY A N 1
ATOM 1582 C CA . GLY A 1 203 ? 28.836 -0.637 -41.920 1.00 95.12 203 GLY A CA 1
ATOM 1583 C C . GLY A 1 203 ? 27.518 -0.220 -41.260 1.00 95.12 203 GLY A C 1
ATOM 1584 O O . GLY A 1 203 ? 27.525 0.616 -40.347 1.00 95.12 203 GLY A O 1
ATOM 1585 N N . PRO A 1 204 ? 26.389 -0.804 -41.701 1.00 96.12 204 PRO A N 1
ATOM 1586 C CA . PRO A 1 204 ? 25.112 -0.625 -41.024 1.00 96.12 204 PRO A CA 1
ATOM 1587 C C . PRO A 1 204 ? 25.189 -1.150 -39.587 1.00 96.12 204 PRO A C 1
ATOM 1589 O O . PRO A 1 204 ? 25.975 -2.049 -39.277 1.00 96.12 204 PRO A O 1
ATOM 1592 N N . ALA A 1 205 ? 24.370 -0.571 -38.715 1.00 95.81 205 ALA A N 1
ATOM 1593 C CA . ALA A 1 205 ? 24.186 -1.073 -37.364 1.00 95.81 205 ALA A CA 1
ATOM 1594 C C . ALA A 1 205 ? 23.605 -2.500 -37.394 1.00 95.81 205 ALA A C 1
ATOM 1596 O O . ALA A 1 205 ? 22.795 -2.804 -38.275 1.00 95.81 205 ALA A O 1
ATOM 1597 N N . PRO A 1 206 ? 23.987 -3.381 -36.457 1.00 95.44 206 PRO A N 1
ATOM 1598 C CA . PRO A 1 206 ? 23.366 -4.690 -36.326 1.00 95.44 206 PRO A CA 1
ATOM 1599 C C . PRO A 1 206 ? 21.921 -4.510 -35.863 1.00 95.44 206 PRO A C 1
ATOM 1601 O O . PRO A 1 206 ? 21.673 -3.729 -34.951 1.00 95.44 206 PRO A O 1
ATOM 1604 N N . THR A 1 207 ? 20.972 -5.241 -36.446 1.00 94.69 207 THR A N 1
ATOM 1605 C CA . THR A 1 207 ? 19.602 -5.277 -35.919 1.00 94.69 207 THR A CA 1
ATOM 1606 C C . THR A 1 207 ? 19.631 -5.867 -34.513 1.00 94.69 207 THR A C 1
ATOM 1608 O O . THR A 1 207 ? 20.048 -7.011 -34.328 1.00 94.69 207 THR A O 1
ATOM 1611 N N . LEU A 1 208 ? 19.205 -5.085 -33.525 1.00 91.31 208 LEU A N 1
ATOM 1612 C CA . LEU A 1 208 ? 19.066 -5.537 -32.150 1.00 91.31 208 LEU A CA 1
ATOM 1613 C C . LEU A 1 208 ? 17.589 -5.823 -31.922 1.00 91.31 208 LEU A C 1
ATOM 1615 O O . LEU A 1 208 ? 16.756 -4.926 -32.053 1.00 91.31 208 LEU A O 1
ATOM 1619 N N . ALA A 1 209 ? 17.256 -7.074 -31.605 1.00 83.69 209 ALA A N 1
ATOM 1620 C CA . ALA A 1 209 ? 15.901 -7.394 -31.184 1.00 83.69 209 ALA A CA 1
ATOM 1621 C C . ALA A 1 209 ? 15.536 -6.514 -29.976 1.00 83.69 209 ALA A C 1
ATOM 1623 O O . ALA A 1 209 ? 16.390 -6.207 -29.129 1.00 83.69 209 ALA A O 1
ATOM 1624 N N . ALA A 1 210 ? 14.274 -6.086 -29.906 1.00 73.81 210 ALA A N 1
ATOM 1625 C CA . ALA A 1 210 ? 13.736 -5.609 -28.642 1.00 73.81 210 ALA A CA 1
ATOM 1626 C C . ALA A 1 210 ? 13.975 -6.725 -27.624 1.00 73.81 210 ALA A C 1
ATOM 1628 O O . ALA A 1 210 ? 13.713 -7.888 -27.940 1.00 73.81 210 ALA A O 1
ATOM 1629 N N . ALA A 1 211 ? 14.541 -6.402 -26.459 1.00 63.41 211 ALA A N 1
ATOM 1630 C CA . ALA A 1 211 ? 14.655 -7.426 -25.436 1.00 63.41 211 ALA A CA 1
ATOM 1631 C C . ALA A 1 211 ? 13.261 -7.975 -25.166 1.00 63.41 211 ALA A C 1
ATOM 1633 O O . ALA A 1 211 ? 12.322 -7.209 -24.932 1.00 63.41 211 ALA A O 1
ATOM 1634 N N . GLU A 1 212 ? 13.145 -9.298 -25.216 1.00 55.16 212 GLU A N 1
ATOM 1635 C CA . GLU A 1 212 ? 12.039 -9.960 -24.555 1.00 55.16 212 GLU A CA 1
ATOM 1636 C C . GLU A 1 212 ? 12.095 -9.480 -23.108 1.00 55.16 212 GLU A C 1
ATOM 1638 O O . GLU A 1 212 ? 13.114 -9.634 -22.432 1.00 55.16 212 GLU A O 1
ATOM 1643 N N . VAL A 1 213 ? 11.050 -8.769 -22.682 1.00 54.50 213 VAL A N 1
ATOM 1644 C CA . VAL A 1 213 ? 10.906 -8.359 -21.290 1.00 54.50 213 VAL A CA 1
ATOM 1645 C C . VAL A 1 213 ? 11.025 -9.646 -20.490 1.00 54.50 213 VAL A C 1
ATOM 1647 O O . VAL A 1 213 ? 10.182 -10.528 -20.670 1.00 54.50 213 VAL A O 1
ATOM 1650 N N . GLU A 1 214 ? 12.096 -9.778 -19.694 1.00 42.94 214 GLU A N 1
ATOM 1651 C CA . GLU A 1 214 ? 12.301 -10.950 -18.844 1.00 42.94 214 GLU A CA 1
ATOM 1652 C C . GLU A 1 214 ? 11.000 -11.169 -18.088 1.00 42.94 214 GLU A C 1
ATOM 1654 O O . GLU A 1 214 ? 10.570 -10.342 -17.278 1.00 42.94 214 GLU A O 1
ATOM 1659 N N . THR A 1 215 ? 10.308 -12.242 -18.460 1.00 45.16 215 THR A N 1
ATOM 1660 C CA . THR A 1 215 ? 9.050 -12.585 -17.822 1.00 45.16 215 THR A CA 1
ATOM 1661 C C . THR A 1 215 ? 9.417 -12.896 -16.375 1.00 45.16 215 THR A C 1
ATOM 1663 O O . THR A 1 215 ? 10.405 -13.611 -16.167 1.00 45.16 215 THR A O 1
ATOM 1666 N N . PRO A 1 216 ? 8.715 -12.325 -15.377 1.00 48.44 216 PRO A N 1
ATOM 1667 C CA . PRO A 1 216 ? 9.043 -12.549 -13.976 1.00 48.44 216 PRO A CA 1
ATOM 1668 C C . PRO A 1 216 ? 9.215 -14.049 -13.714 1.00 48.44 216 PRO A C 1
ATOM 1670 O O . PRO A 1 216 ? 8.534 -14.847 -14.370 1.00 48.44 216 PRO A O 1
ATOM 1673 N N . PRO A 1 217 ? 10.141 -14.432 -12.812 1.00 44.50 217 PRO A N 1
ATOM 1674 C CA . PRO A 1 217 ? 10.507 -15.822 -12.580 1.00 44.50 217 PRO A CA 1
ATOM 1675 C C . PRO A 1 217 ? 9.240 -16.657 -12.459 1.00 44.50 217 PRO A C 1
ATOM 1677 O O . PRO A 1 217 ? 8.408 -16.437 -11.578 1.00 44.50 217 PRO A O 1
ATOM 1680 N N . THR A 1 218 ? 9.063 -17.562 -13.415 1.00 49.91 218 THR A N 1
ATOM 1681 C CA . THR A 1 218 ? 7.899 -18.430 -13.471 1.00 49.91 218 THR A CA 1
ATOM 1682 C C . THR A 1 218 ? 8.010 -19.346 -12.262 1.00 49.91 218 THR A C 1
ATOM 1684 O O . THR A 1 218 ? 8.925 -20.166 -12.182 1.00 49.91 218 THR A O 1
ATOM 1687 N N . LEU A 1 219 ? 7.121 -19.168 -11.280 1.00 59.44 219 LEU A N 1
ATOM 1688 C CA . LEU A 1 219 ? 6.910 -20.195 -10.265 1.00 59.44 219 LEU A CA 1
ATOM 1689 C C . LEU A 1 219 ? 6.629 -21.512 -10.990 1.00 59.44 219 LEU A C 1
ATOM 1691 O O . LEU A 1 219 ? 6.026 -21.494 -12.068 1.00 59.44 219 LEU A O 1
ATOM 1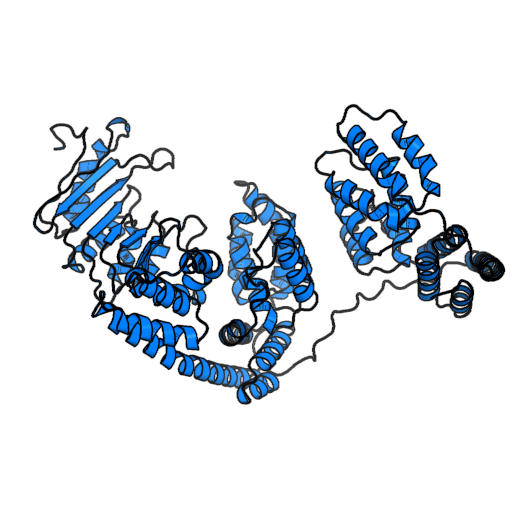695 N N . GLU A 1 220 ? 7.083 -22.632 -10.419 1.00 61.38 220 GLU A N 1
ATOM 1696 C CA . GLU A 1 220 ? 6.755 -23.956 -10.950 1.00 61.38 220 GLU A CA 1
ATOM 1697 C C . GLU A 1 220 ? 5.255 -23.997 -11.246 1.00 61.38 220 GLU A C 1
ATOM 1699 O O . GLU A 1 220 ? 4.432 -23.760 -10.360 1.00 61.38 220 GLU A O 1
ATOM 1704 N N . THR A 1 221 ? 4.905 -24.215 -12.513 1.00 64.06 221 THR A N 1
ATOM 1705 C CA . THR A 1 221 ? 3.516 -24.263 -12.959 1.00 64.06 221 THR A CA 1
ATOM 1706 C C . THR A 1 221 ? 2.840 -25.426 -12.255 1.00 64.06 221 THR A C 1
ATOM 1708 O O . THR A 1 221 ? 3.076 -26.593 -12.574 1.00 64.06 221 THR A O 1
ATOM 1711 N N . VAL A 1 222 ? 2.053 -25.109 -11.230 1.00 75.50 222 VAL A N 1
ATOM 1712 C CA . VAL A 1 222 ? 1.276 -26.105 -10.503 1.00 75.50 222 VAL A CA 1
ATOM 1713 C C . VAL A 1 222 ? -0.057 -26.293 -11.226 1.00 75.50 222 VAL A C 1
ATOM 1715 O O . VAL A 1 222 ? -0.976 -25.505 -11.037 1.00 75.50 222 VAL A O 1
ATOM 1718 N N . ASP A 1 223 ? -0.168 -27.341 -12.040 1.00 88.06 223 ASP A N 1
ATOM 1719 C CA . ASP A 1 223 ? -1.417 -27.691 -12.744 1.00 88.06 223 ASP A CA 1
ATOM 1720 C C . ASP A 1 223 ? -2.456 -28.388 -11.827 1.00 88.06 223 ASP A C 1
ATOM 1722 O O . ASP A 1 223 ? -3.592 -28.664 -12.229 1.00 88.06 223 ASP A O 1
ATOM 1726 N N . ASP A 1 224 ? -2.089 -28.692 -10.576 1.00 93.25 224 ASP A N 1
ATOM 1727 C CA . ASP A 1 224 ? -2.872 -29.503 -9.634 1.00 93.25 224 ASP A CA 1
ATOM 1728 C C . ASP A 1 224 ? -2.833 -28.929 -8.203 1.00 93.25 224 ASP A C 1
ATOM 1730 O O . ASP A 1 224 ? -1.830 -28.388 -7.752 1.00 93.25 224 ASP A O 1
ATOM 1734 N N . LEU A 1 225 ? -3.916 -29.088 -7.442 1.00 96.62 225 LEU A N 1
ATOM 1735 C CA . LEU A 1 225 ? -4.012 -28.697 -6.031 1.00 96.62 225 LEU A CA 1
ATOM 1736 C C . LEU A 1 225 ? -3.449 -29.767 -5.074 1.00 96.62 225 LEU A C 1
ATOM 1738 O O . LEU A 1 225 ? -3.280 -29.504 -3.879 1.00 96.62 225 LEU A O 1
ATOM 1742 N N . ALA A 1 226 ? -3.130 -30.970 -5.566 1.00 96.25 226 ALA A N 1
ATOM 1743 C CA . ALA A 1 226 ? -2.569 -32.053 -4.756 1.00 96.25 226 ALA A CA 1
ATOM 1744 C C . ALA A 1 226 ? -1.289 -31.680 -3.967 1.00 96.25 226 ALA A C 1
ATOM 1746 O O . ALA A 1 226 ? -1.199 -32.046 -2.787 1.00 96.25 226 ALA A O 1
ATOM 1747 N N . PRO A 1 227 ? -0.312 -30.932 -4.526 1.00 96.38 227 PRO A N 1
ATOM 1748 C CA . PRO A 1 227 ? 0.874 -30.511 -3.781 1.00 96.38 227 PRO A CA 1
ATOM 1749 C C . PRO A 1 227 ? 0.540 -29.579 -2.611 1.00 96.38 227 PRO A C 1
ATOM 1751 O O . PRO A 1 227 ? 1.071 -29.772 -1.515 1.00 96.38 227 PRO A O 1
ATOM 1754 N N . ALA A 1 228 ? -0.376 -28.623 -2.814 1.00 96.44 228 ALA A N 1
ATOM 1755 C CA . ALA A 1 228 ? -0.821 -27.711 -1.762 1.00 96.44 228 ALA A CA 1
ATOM 1756 C C . ALA A 1 228 ? -1.485 -28.485 -0.617 1.00 96.44 228 ALA A C 1
ATOM 1758 O O . ALA A 1 228 ? -1.114 -28.322 0.545 1.00 96.44 228 ALA A O 1
ATOM 1759 N N . ARG A 1 229 ? -2.385 -29.421 -0.950 1.00 97.62 229 ARG A N 1
ATOM 1760 C CA . ARG A 1 229 ? -3.001 -30.329 0.027 1.00 97.62 229 ARG A CA 1
ATOM 1761 C C . ARG A 1 229 ? -1.950 -31.082 0.845 1.00 97.62 229 ARG A C 1
ATOM 1763 O O . ARG A 1 229 ? -2.033 -31.088 2.068 1.00 97.62 229 ARG A O 1
ATOM 1770 N N . LYS A 1 230 ? -0.954 -31.688 0.191 1.00 97.25 230 LYS A N 1
ATOM 1771 C CA . LYS A 1 230 ? 0.096 -32.467 0.867 1.00 97.25 230 LYS A CA 1
ATOM 1772 C C . LYS A 1 230 ? 0.908 -31.620 1.855 1.00 97.25 230 LYS A C 1
ATOM 1774 O O . LYS A 1 230 ? 1.274 -32.119 2.916 1.00 97.25 230 LYS A O 1
ATOM 1779 N N . ARG A 1 231 ? 1.197 -30.354 1.523 1.00 97.12 231 ARG A N 1
ATOM 1780 C CA . ARG A 1 231 ? 1.860 -29.411 2.446 1.00 97.12 231 ARG A CA 1
ATOM 1781 C C . ARG A 1 231 ? 0.995 -29.128 3.672 1.00 97.12 231 ARG A C 1
ATOM 1783 O O . ARG A 1 231 ? 1.489 -29.217 4.791 1.00 97.12 231 ARG A O 1
ATOM 1790 N N . LEU A 1 232 ? -0.298 -28.886 3.465 1.00 97.25 232 LEU A N 1
ATOM 1791 C CA . LEU A 1 232 ? -1.243 -28.617 4.552 1.00 97.25 232 LEU A CA 1
ATOM 1792 C C . LEU A 1 232 ? -1.471 -29.834 5.458 1.00 97.25 232 LEU A C 1
ATOM 1794 O O . LEU A 1 232 ? -1.525 -29.682 6.674 1.00 97.25 232 LEU A O 1
ATOM 1798 N N . GLU A 1 233 ? -1.529 -31.048 4.905 1.00 96.75 233 GLU A N 1
ATOM 1799 C CA . GLU A 1 233 ? -1.570 -32.293 5.694 1.00 96.75 233 GLU A CA 1
ATOM 1800 C C . GLU A 1 233 ? -0.311 -32.475 6.560 1.00 96.75 233 GLU A C 1
ATOM 1802 O O . GLU A 1 233 ? -0.379 -33.084 7.626 1.00 96.75 233 GLU A O 1
ATOM 1807 N N . ALA A 1 234 ? 0.827 -31.926 6.127 1.00 96.81 234 ALA A N 1
ATOM 1808 C CA . ALA A 1 234 ? 2.079 -31.921 6.879 1.00 96.81 234 ALA A CA 1
ATOM 1809 C C . ALA A 1 234 ? 2.211 -30.741 7.866 1.00 96.81 234 ALA A C 1
ATOM 1811 O O . ALA A 1 234 ? 3.247 -30.623 8.519 1.00 96.81 234 ALA A O 1
ATOM 1812 N N . GLY A 1 235 ? 1.200 -29.869 7.973 1.00 95.25 235 GLY A N 1
ATOM 1813 C CA . GLY A 1 235 ? 1.223 -28.674 8.827 1.00 95.25 235 GLY A CA 1
ATOM 1814 C C . GLY A 1 235 ? 2.024 -27.491 8.265 1.00 95.25 235 GLY A C 1
ATOM 1815 O O . GLY A 1 235 ? 2.203 -26.494 8.957 1.00 95.25 235 GLY A O 1
ATOM 1816 N N . ASP A 1 236 ? 2.501 -27.563 7.019 1.00 96.31 236 ASP A N 1
ATOM 1817 C CA . ASP A 1 236 ? 3.212 -26.465 6.353 1.00 96.31 236 ASP A CA 1
ATOM 1818 C C . ASP A 1 236 ? 2.211 -25.480 5.727 1.00 96.31 236 ASP A C 1
ATOM 1820 O O . ASP A 1 236 ? 1.913 -25.530 4.529 1.00 96.31 236 ASP A O 1
ATOM 1824 N N . LEU A 1 237 ? 1.657 -24.596 6.565 1.00 95.94 237 LEU A N 1
ATOM 1825 C CA . LEU A 1 237 ? 0.651 -23.608 6.158 1.00 95.94 237 LEU A CA 1
ATOM 1826 C C . LEU A 1 237 ? 1.201 -22.593 5.141 1.00 95.94 237 LEU A C 1
ATOM 1828 O O . LEU A 1 237 ? 0.520 -22.278 4.165 1.00 95.94 237 LEU A O 1
ATOM 1832 N N . ARG A 1 238 ? 2.446 -22.124 5.320 1.00 95.38 238 ARG A N 1
ATOM 1833 C CA . ARG A 1 238 ? 3.094 -21.146 4.422 1.00 95.38 238 ARG A CA 1
ATOM 1834 C C . ARG A 1 238 ? 3.355 -21.738 3.042 1.00 95.38 238 ARG A C 1
ATOM 1836 O O . ARG A 1 238 ? 2.953 -21.149 2.044 1.00 95.38 238 ARG A O 1
ATOM 1843 N N . GLY A 1 239 ? 3.951 -22.931 2.985 1.00 94.69 239 GLY A N 1
ATOM 1844 C CA . GLY A 1 239 ? 4.178 -23.631 1.723 1.00 94.69 239 GLY A CA 1
ATOM 1845 C C . GLY A 1 239 ? 2.872 -24.009 1.020 1.00 94.69 239 GLY A C 1
ATOM 1846 O O . GLY A 1 239 ? 2.796 -23.958 -0.206 1.00 94.69 239 GLY A O 1
ATOM 1847 N N . GLY A 1 240 ? 1.822 -24.340 1.780 1.00 96.56 240 GLY A N 1
ATOM 1848 C CA . GLY A 1 240 ? 0.474 -24.525 1.241 1.00 96.56 240 GLY A CA 1
ATOM 1849 C C . GLY A 1 240 ? -0.086 -23.252 0.595 1.00 96.56 240 GLY A C 1
ATOM 1850 O O . GLY A 1 240 ? -0.610 -23.318 -0.516 1.00 96.56 240 GLY A O 1
ATOM 1851 N N . LEU A 1 241 ? 0.067 -22.098 1.253 1.00 96.69 241 LEU A N 1
ATOM 1852 C CA . LEU A 1 241 ? -0.403 -20.800 0.756 1.00 96.69 241 LEU A CA 1
ATOM 1853 C C . LEU A 1 241 ? 0.326 -20.380 -0.521 1.00 96.69 241 LEU A C 1
ATOM 1855 O O . LEU A 1 241 ? -0.326 -19.993 -1.490 1.00 96.69 241 LEU A O 1
ATOM 1859 N N . ASP A 1 242 ? 1.651 -20.525 -0.550 1.00 95.25 242 ASP A N 1
ATOM 1860 C CA . ASP A 1 242 ? 2.465 -20.193 -1.721 1.00 95.25 242 ASP A CA 1
ATOM 1861 C C . ASP A 1 242 ? 2.040 -21.007 -2.959 1.00 95.25 242 ASP A C 1
ATOM 1863 O O . ASP A 1 242 ? 1.897 -20.452 -4.051 1.00 95.25 242 ASP A O 1
ATOM 1867 N N . LEU A 1 243 ? 1.742 -22.303 -2.785 1.00 95.69 243 LEU A N 1
ATOM 1868 C CA . LEU A 1 243 ? 1.259 -23.172 -3.866 1.00 95.69 243 LEU A CA 1
ATOM 1869 C C . LEU A 1 243 ? -0.163 -22.821 -4.329 1.00 95.69 243 LEU A C 1
ATOM 1871 O O . LEU A 1 243 ? -0.434 -22.861 -5.529 1.00 95.69 243 LEU A O 1
ATOM 1875 N N . LEU A 1 244 ? -1.070 -22.465 -3.411 1.00 96.81 244 LEU A N 1
ATOM 1876 C CA . LEU A 1 244 ? -2.431 -22.051 -3.777 1.00 96.81 244 LEU A CA 1
ATOM 1877 C C . LEU A 1 244 ? -2.432 -20.748 -4.581 1.00 96.81 244 LEU A C 1
ATOM 1879 O O . LEU A 1 244 ? -3.147 -20.653 -5.577 1.00 96.81 244 LEU A O 1
ATOM 1883 N N . VAL A 1 245 ? -1.616 -19.767 -4.186 1.00 96.38 245 VAL A N 1
ATOM 1884 C CA . VAL A 1 245 ? -1.471 -18.497 -4.914 1.00 96.38 245 VAL A CA 1
ATOM 1885 C C . VAL A 1 245 ? -0.836 -18.733 -6.290 1.00 96.38 245 VAL A C 1
ATOM 1887 O O . VAL A 1 245 ? -1.340 -18.219 -7.288 1.00 96.38 245 VAL A O 1
ATOM 1890 N N . GLY A 1 246 ? 0.183 -19.596 -6.378 1.00 94.44 246 GLY A N 1
ATOM 1891 C CA . GLY A 1 246 ? 0.770 -20.033 -7.651 1.00 94.44 246 GLY A CA 1
ATOM 1892 C C . GLY A 1 246 ? -0.231 -20.694 -8.605 1.00 94.44 246 GLY A C 1
ATOM 1893 O O . GLY A 1 246 ? -0.231 -20.402 -9.803 1.00 94.44 246 GLY A O 1
ATOM 1894 N N . TYR A 1 247 ? -1.114 -21.547 -8.080 1.00 95.62 247 TYR A N 1
ATOM 1895 C CA . TYR A 1 247 ? -2.204 -22.149 -8.851 1.00 95.62 247 TYR A CA 1
ATOM 1896 C C . TYR A 1 247 ? -3.227 -21.090 -9.295 1.00 95.62 247 TYR A C 1
ATOM 1898 O O . TYR A 1 247 ? -3.599 -21.027 -10.468 1.00 95.62 247 TYR A O 1
ATOM 1906 N N . TRP A 1 248 ? -3.660 -20.217 -8.378 1.00 96.56 248 TRP A N 1
ATOM 1907 C CA . TRP A 1 248 ? -4.658 -19.184 -8.673 1.00 96.56 248 TRP A CA 1
ATOM 1908 C C . TRP A 1 248 ? -4.190 -18.197 -9.747 1.00 96.56 248 TRP A C 1
ATOM 1910 O O . TRP A 1 248 ? -4.975 -17.784 -10.601 1.00 96.56 248 TRP A O 1
ATOM 1920 N N . ALA A 1 249 ? -2.899 -17.860 -9.753 1.00 94.56 249 ALA A N 1
ATOM 1921 C CA . ALA A 1 249 ? -2.312 -16.976 -10.753 1.00 94.56 249 ALA A CA 1
ATOM 1922 C C . ALA A 1 249 ? -2.445 -17.506 -12.191 1.00 94.56 249 ALA A C 1
ATOM 1924 O O . ALA A 1 249 ? -2.536 -16.713 -13.129 1.00 94.56 249 ALA A O 1
ATOM 1925 N N . GLN A 1 250 ? -2.489 -18.831 -12.358 1.00 92.69 250 GLN A N 1
ATOM 1926 C CA . GLN A 1 250 ? -2.695 -19.501 -13.644 1.00 92.69 250 GLN A CA 1
ATOM 1927 C C . GLN A 1 250 ? -4.185 -19.684 -13.960 1.00 92.69 250 GLN A C 1
ATOM 1929 O O . GLN A 1 250 ? -4.602 -19.518 -15.106 1.00 92.69 250 GLN A O 1
ATOM 1934 N N . ARG A 1 251 ? -4.997 -20.009 -12.944 1.00 94.19 251 ARG A N 1
ATOM 1935 C CA . ARG A 1 251 ? -6.447 -20.211 -13.066 1.00 94.19 251 ARG A CA 1
ATOM 1936 C C . ARG A 1 251 ? -7.172 -19.495 -11.932 1.00 94.19 251 ARG A C 1
ATOM 1938 O O . ARG A 1 251 ? -7.155 -19.959 -10.793 1.00 94.19 251 ARG A O 1
ATOM 1945 N N . ARG A 1 252 ? -7.875 -18.405 -12.253 1.00 95.69 252 ARG A N 1
ATOM 1946 C CA . ARG A 1 252 ? -8.479 -17.473 -11.282 1.00 95.69 252 ARG A CA 1
ATOM 1947 C C . ARG A 1 252 ? -9.787 -18.002 -10.668 1.00 95.69 252 ARG A C 1
ATOM 1949 O O . ARG A 1 252 ? -10.789 -17.299 -10.608 1.00 95.69 252 ARG A O 1
ATOM 1956 N N . SER A 1 253 ? -9.777 -19.253 -10.202 1.00 97.12 253 SER A N 1
ATOM 1957 C CA . SER A 1 253 ? -10.903 -19.935 -9.543 1.00 97.12 253 SER A CA 1
ATOM 1958 C C . SER A 1 253 ? -11.355 -19.182 -8.282 1.00 97.12 253 SER A C 1
ATOM 1960 O O . SER A 1 253 ? -10.547 -19.003 -7.363 1.00 97.12 253 SER A O 1
ATOM 1962 N N . PRO A 1 254 ? -12.640 -18.781 -8.190 1.00 97.06 254 PRO A N 1
ATOM 1963 C CA . PRO A 1 254 ? -13.223 -18.219 -6.970 1.00 97.06 254 PRO A CA 1
ATOM 1964 C C . PRO A 1 254 ? -13.107 -19.147 -5.754 1.00 97.06 254 PRO A C 1
ATOM 1966 O O . PRO A 1 254 ? -12.906 -18.676 -4.634 1.00 97.06 254 PRO A O 1
ATOM 1969 N N . GLU A 1 255 ? -13.204 -20.461 -5.962 1.00 96.62 255 GLU A N 1
ATOM 1970 C CA . GLU A 1 255 ? -13.096 -21.474 -4.912 1.00 96.62 255 GLU A CA 1
ATOM 1971 C C . GLU A 1 255 ? -11.685 -21.502 -4.320 1.00 96.62 255 GLU A C 1
ATOM 1973 O O . GLU A 1 255 ? -11.527 -21.456 -3.101 1.00 96.62 255 GLU A O 1
ATOM 1978 N N . VAL A 1 256 ? -10.650 -21.509 -5.168 1.00 97.62 256 VAL A N 1
ATOM 1979 C CA . VAL A 1 256 ? -9.251 -21.443 -4.709 1.00 97.62 256 VAL A CA 1
ATOM 1980 C C . VAL A 1 256 ? -8.966 -20.111 -4.027 1.00 97.62 256 VAL A C 1
ATOM 1982 O O . VAL A 1 256 ? -8.306 -20.086 -2.991 1.00 97.62 256 VAL A O 1
ATOM 1985 N N . ALA A 1 257 ? -9.513 -19.013 -4.547 1.00 97.06 257 ALA A N 1
ATOM 1986 C CA . ALA A 1 257 ? -9.390 -17.700 -3.928 1.00 97.06 257 ALA A CA 1
ATOM 1987 C C . ALA A 1 257 ? -9.969 -17.679 -2.498 1.00 97.06 257 ALA A C 1
ATOM 1989 O O . ALA A 1 257 ? -9.354 -17.133 -1.586 1.00 97.06 257 ALA A O 1
ATOM 1990 N N . ALA A 1 258 ? -11.100 -18.352 -2.267 1.00 95.25 258 ALA A N 1
ATOM 1991 C CA . ALA A 1 258 ? -11.673 -18.503 -0.929 1.00 95.25 258 ALA A CA 1
ATOM 1992 C C . ALA A 1 258 ? -10.806 -19.371 0.006 1.00 95.25 258 ALA A C 1
ATOM 1994 O O . ALA A 1 258 ? -10.765 -19.124 1.213 1.00 95.25 258 ALA A O 1
ATOM 1995 N N . LEU A 1 259 ? -10.102 -20.380 -0.522 1.00 97.25 259 LEU A N 1
ATOM 1996 C CA . LEU A 1 259 ? -9.125 -21.156 0.255 1.00 97.25 259 LEU A CA 1
ATOM 1997 C C . LEU A 1 259 ? -7.901 -20.312 0.628 1.00 97.25 259 LEU A C 1
ATOM 1999 O O . LEU A 1 259 ? -7.443 -20.403 1.766 1.00 97.25 259 LEU A O 1
ATOM 2003 N N . ILE A 1 260 ? -7.408 -19.481 -0.301 1.00 97.56 260 ILE A N 1
ATOM 2004 C CA . ILE A 1 260 ? -6.316 -18.526 -0.062 1.00 97.56 260 ILE A CA 1
ATOM 2005 C C . ILE A 1 260 ? -6.694 -17.571 1.068 1.00 97.56 260 ILE A C 1
ATOM 2007 O O . ILE A 1 260 ? -5.915 -17.433 2.006 1.00 97.56 260 ILE A O 1
ATOM 2011 N N . ASP A 1 261 ? -7.888 -16.974 1.027 1.00 93.88 261 ASP A N 1
ATOM 2012 C CA . ASP A 1 261 ? -8.342 -16.042 2.066 1.00 93.88 261 ASP A CA 1
ATOM 2013 C C . ASP A 1 261 ? -8.371 -16.723 3.445 1.00 93.88 261 ASP A C 1
ATOM 2015 O O . ASP A 1 261 ? -7.793 -16.216 4.405 1.00 93.88 261 ASP A O 1
ATOM 2019 N N . ARG A 1 262 ? -8.957 -17.926 3.543 1.00 93.31 262 ARG A N 1
ATOM 2020 C CA . ARG A 1 262 ? -9.005 -18.693 4.803 1.00 93.31 262 ARG A CA 1
ATOM 2021 C C . ARG A 1 262 ? -7.616 -19.059 5.313 1.00 93.31 262 ARG A C 1
ATOM 2023 O O . ARG A 1 262 ? -7.342 -18.895 6.496 1.00 93.31 262 ARG A O 1
ATOM 2030 N N . LEU A 1 263 ? -6.740 -19.562 4.449 1.00 95.75 263 LEU A N 1
ATOM 2031 C CA . LEU A 1 263 ? -5.395 -19.953 4.855 1.00 95.75 263 LEU A CA 1
ATOM 2032 C C . LEU A 1 263 ? -4.542 -18.735 5.239 1.00 95.75 263 LEU A C 1
ATOM 2034 O O . LEU A 1 263 ? -3.799 -18.809 6.213 1.00 95.75 263 LEU A O 1
ATOM 2038 N N . ALA A 1 264 ? -4.690 -17.605 4.545 1.00 94.38 264 ALA A N 1
ATOM 2039 C CA . ALA A 1 264 ? -4.011 -16.360 4.892 1.00 94.38 264 ALA A CA 1
ATOM 2040 C C . ALA A 1 264 ? -4.354 -15.901 6.318 1.00 94.38 264 ALA A C 1
ATOM 2042 O O . ALA A 1 264 ? -3.446 -15.534 7.054 1.00 94.38 264 ALA A O 1
ATOM 2043 N N . THR A 1 265 ? -5.611 -16.038 6.767 1.00 87.38 265 THR A N 1
ATOM 2044 C CA . THR A 1 265 ? -5.979 -15.707 8.163 1.00 87.38 265 THR A CA 1
ATOM 2045 C C . THR A 1 265 ? -5.263 -16.554 9.217 1.00 87.38 265 THR A C 1
ATOM 2047 O O . THR A 1 265 ? -5.102 -16.100 10.346 1.00 87.38 265 THR A O 1
ATOM 2050 N N . LEU A 1 266 ? -4.813 -17.763 8.861 1.00 90.38 266 LEU A N 1
ATOM 2051 C CA . LEU A 1 266 ? -4.035 -18.630 9.749 1.00 90.38 266 LEU A CA 1
ATOM 2052 C C . LEU A 1 266 ? -2.534 -18.313 9.690 1.00 90.38 266 LEU A C 1
ATOM 2054 O O . LEU A 1 266 ? -1.835 -18.487 10.680 1.00 90.38 266 LEU A O 1
ATOM 2058 N N . VAL A 1 267 ? -2.036 -17.858 8.535 1.00 92.00 267 VAL A N 1
ATOM 2059 C CA . VAL A 1 267 ? -0.606 -17.601 8.300 1.00 92.00 267 VAL A CA 1
ATOM 2060 C C . VAL A 1 267 ? -0.184 -16.198 8.739 1.00 92.00 267 VAL A C 1
ATOM 2062 O O . VAL A 1 267 ? 0.871 -16.048 9.353 1.00 92.00 267 VAL A O 1
ATOM 2065 N N . ASP A 1 268 ? -0.984 -15.173 8.434 1.00 85.94 268 ASP A N 1
ATOM 2066 C CA . ASP A 1 268 ? -0.637 -13.764 8.658 1.00 85.94 268 ASP A CA 1
ATOM 2067 C C . ASP A 1 268 ? -0.252 -13.446 10.122 1.00 85.94 268 ASP A C 1
ATOM 2069 O O . ASP A 1 268 ? 0.734 -12.728 10.314 1.00 85.94 268 ASP A O 1
ATOM 2073 N N . PRO A 1 269 ? -0.926 -13.990 11.162 1.00 80.56 269 PRO A N 1
ATOM 2074 C CA . PRO A 1 269 ? -0.550 -13.744 12.559 1.00 80.56 269 PRO A CA 1
ATOM 2075 C C . PRO A 1 269 ? 0.839 -14.275 12.952 1.00 80.56 269 PRO A C 1
ATOM 2077 O O . PRO A 1 269 ? 1.437 -13.775 13.901 1.00 80.56 269 PRO A O 1
ATOM 2080 N N . GLU A 1 270 ? 1.366 -15.278 12.242 1.00 80.81 270 GLU A N 1
ATOM 2081 C CA . GLU A 1 270 ? 2.690 -15.855 12.517 1.00 80.81 270 GLU A CA 1
ATOM 2082 C C . GLU A 1 270 ? 3.837 -15.089 11.846 1.00 80.81 270 GLU A C 1
ATOM 2084 O O . GLU A 1 270 ? 5.020 -15.397 12.058 1.00 80.81 270 GLU A O 1
ATOM 2089 N N . LEU A 1 271 ? 3.516 -14.148 10.958 1.00 80.62 271 LEU A N 1
ATOM 2090 C CA . LEU A 1 271 ? 4.527 -13.378 10.258 1.00 80.62 271 LEU A CA 1
ATOM 2091 C C . LEU A 1 271 ? 5.039 -12.264 11.170 1.00 80.62 271 LEU A C 1
ATOM 2093 O O . LEU A 1 271 ? 4.253 -11.602 11.852 1.00 80.62 271 LEU A O 1
ATOM 2097 N N . PRO A 1 272 ? 6.361 -12.016 11.189 1.00 76.31 272 PRO A N 1
ATOM 2098 C CA . PRO A 1 272 ? 6.875 -10.850 11.881 1.00 76.31 272 PRO A CA 1
ATOM 2099 C C . PRO A 1 272 ? 6.186 -9.617 11.300 1.00 76.31 272 PRO A C 1
ATOM 2101 O O . PRO A 1 272 ? 6.097 -9.471 10.078 1.00 76.31 272 PRO A O 1
ATOM 2104 N N . ALA A 1 273 ? 5.708 -8.729 12.171 1.00 72.94 273 ALA A N 1
ATOM 2105 C CA . ALA A 1 273 ? 5.187 -7.445 11.738 1.00 72.94 273 ALA A CA 1
ATOM 2106 C C . ALA A 1 273 ? 6.279 -6.754 10.908 1.00 72.94 273 ALA A C 1
ATOM 2108 O O . ALA A 1 273 ? 7.270 -6.275 11.460 1.00 72.94 273 ALA A O 1
ATOM 2109 N N . ILE A 1 274 ? 6.104 -6.716 9.579 1.00 69.94 274 ILE A N 1
ATOM 2110 C CA . ILE A 1 274 ? 7.090 -6.156 8.633 1.00 69.94 274 ILE A CA 1
ATOM 2111 C C . ILE A 1 274 ? 7.444 -4.713 9.036 1.00 69.94 274 ILE A C 1
ATOM 2113 O O . ILE A 1 274 ? 8.546 -4.223 8.796 1.00 69.94 274 ILE A O 1
ATOM 2117 N N . PHE A 1 275 ? 6.521 -4.043 9.728 1.00 65.56 275 PHE A N 1
ATOM 2118 C CA . PHE A 1 275 ? 6.706 -2.712 10.273 1.00 65.56 275 PHE A CA 1
ATOM 2119 C C . PHE A 1 275 ? 6.614 -2.753 11.786 1.00 65.56 275 PHE A C 1
ATOM 2121 O O . PHE A 1 275 ? 5.564 -2.488 12.372 1.00 65.56 275 PHE A O 1
ATOM 2128 N N . GLU A 1 276 ? 7.753 -2.969 12.434 1.00 67.12 276 GLU A N 1
ATOM 2129 C CA . GLU A 1 276 ? 7.871 -2.570 13.825 1.00 67.12 276 GLU A CA 1
ATOM 2130 C C . GLU A 1 276 ? 7.486 -1.090 13.957 1.00 67.12 276 GLU A C 1
ATOM 2132 O O . GLU A 1 276 ? 7.938 -0.205 13.212 1.00 67.12 276 GLU A O 1
ATOM 2137 N N . THR A 1 277 ? 6.651 -0.793 14.948 1.00 64.12 277 THR A N 1
ATOM 2138 C CA . THR A 1 277 ? 6.134 0.557 15.206 1.00 64.12 277 THR A CA 1
ATOM 2139 C C . THR A 1 277 ? 7.238 1.588 15.476 1.00 64.12 277 THR A C 1
ATOM 2141 O O . THR A 1 277 ? 6.980 2.788 15.394 1.00 64.12 277 THR A O 1
ATOM 2144 N N . GLN A 1 278 ? 8.478 1.146 15.719 1.00 72.44 278 GLN A N 1
ATOM 2145 C CA . GLN A 1 278 ? 9.633 1.992 16.024 1.00 72.44 278 GLN A CA 1
ATOM 2146 C C . GLN A 1 278 ? 10.394 2.521 14.799 1.00 72.44 278 GLN A C 1
ATOM 2148 O O . GLN A 1 278 ? 11.183 3.461 14.936 1.00 72.44 278 GLN A O 1
ATOM 2153 N N . LEU A 1 279 ? 10.176 1.972 13.600 1.00 80.44 279 LEU A N 1
ATOM 2154 C CA . LEU A 1 279 ? 10.884 2.446 12.412 1.00 80.44 279 LEU A CA 1
ATOM 2155 C C . LEU A 1 279 ? 10.413 3.852 12.009 1.00 80.44 279 LEU A C 1
ATOM 2157 O O . LEU A 1 279 ? 9.219 4.156 11.956 1.00 80.44 279 LEU A O 1
ATOM 2161 N N . LYS A 1 280 ? 11.368 4.729 11.670 1.00 89.31 280 LYS A N 1
ATOM 2162 C CA . LYS A 1 280 ? 11.057 6.027 11.048 1.00 89.31 280 LYS A CA 1
ATOM 2163 C C . LYS A 1 280 ? 10.317 5.789 9.733 1.00 89.31 280 LYS A C 1
ATOM 2165 O O . LYS A 1 280 ? 10.634 4.842 9.025 1.00 89.31 280 LYS A O 1
ATOM 2170 N N . GLN A 1 281 ? 9.419 6.700 9.349 1.00 88.56 281 GLN A N 1
ATOM 2171 C CA . GLN A 1 281 ? 8.604 6.561 8.131 1.00 88.56 281 GLN A CA 1
ATOM 2172 C C . GLN A 1 281 ? 9.421 6.182 6.883 1.00 88.56 281 GLN A C 1
ATOM 2174 O O . GLN A 1 281 ? 9.009 5.304 6.137 1.00 88.56 281 GLN A O 1
ATOM 2179 N N . LYS A 1 282 ? 10.590 6.804 6.674 1.00 90.06 282 LYS A N 1
ATOM 2180 C CA . LYS A 1 282 ? 11.468 6.454 5.550 1.00 90.06 282 LYS A CA 1
ATOM 2181 C C . LYS A 1 282 ? 11.949 4.998 5.621 1.00 90.06 282 LYS A C 1
ATOM 2183 O O . LYS A 1 282 ? 11.878 4.307 4.623 1.00 90.06 282 LYS A O 1
ATOM 2188 N N . ALA A 1 283 ? 12.381 4.533 6.793 1.00 90.12 283 ALA A N 1
ATOM 2189 C CA . ALA A 1 283 ? 12.824 3.152 6.975 1.00 90.12 283 ALA A CA 1
ATOM 2190 C C . ALA A 1 283 ? 11.672 2.155 6.778 1.00 90.12 283 ALA A C 1
ATOM 2192 O O . ALA A 1 283 ? 11.885 1.108 6.183 1.00 90.12 283 ALA A O 1
ATOM 2193 N N . LYS A 1 284 ? 10.446 2.505 7.202 1.00 89.81 284 LYS A N 1
ATOM 2194 C CA . LYS A 1 284 ? 9.247 1.718 6.874 1.00 89.81 284 LYS A CA 1
ATOM 2195 C C . LYS A 1 284 ? 9.038 1.639 5.364 1.00 89.81 284 LYS A C 1
ATOM 2197 O O . LYS A 1 284 ? 8.830 0.556 4.846 1.00 89.81 284 LYS A O 1
ATOM 2202 N N . GLN A 1 285 ? 9.140 2.759 4.650 1.00 93.62 285 GLN A N 1
ATOM 2203 C CA . GLN A 1 285 ? 9.018 2.739 3.193 1.00 93.62 285 GLN A CA 1
ATOM 2204 C C . GLN A 1 285 ? 10.108 1.887 2.539 1.00 93.62 285 GLN A C 1
ATOM 2206 O O . GLN A 1 285 ? 9.779 1.041 1.721 1.00 93.62 285 GLN A O 1
ATOM 2211 N N . ASP A 1 286 ? 11.371 2.067 2.924 1.00 91.44 286 ASP A N 1
ATOM 2212 C CA . ASP A 1 286 ? 12.492 1.305 2.367 1.00 91.44 286 ASP A CA 1
ATOM 2213 C C . ASP A 1 286 ? 12.309 -0.211 2.622 1.00 91.44 286 ASP A C 1
ATOM 2215 O O . ASP A 1 286 ? 12.444 -1.000 1.694 1.00 91.44 286 ASP A O 1
ATOM 2219 N N . THR A 1 287 ? 11.881 -0.602 3.832 1.00 92.38 287 THR A N 1
ATOM 2220 C CA . THR A 1 287 ? 11.585 -2.008 4.193 1.00 92.38 287 THR A CA 1
ATOM 2221 C C . THR A 1 287 ? 10.417 -2.573 3.382 1.00 92.38 287 THR A C 1
ATOM 2223 O O . THR A 1 287 ? 10.468 -3.715 2.937 1.00 92.38 287 THR A O 1
ATOM 2226 N N . TRP A 1 288 ? 9.361 -1.776 3.166 1.00 94.81 288 TRP A N 1
ATOM 2227 C CA . TRP A 1 288 ? 8.232 -2.191 2.330 1.00 94.81 288 TRP A CA 1
ATOM 2228 C C . TRP A 1 288 ? 8.690 -2.440 0.899 1.00 94.81 288 TRP A C 1
ATOM 2230 O O . TRP A 1 288 ? 8.359 -3.470 0.332 1.00 94.81 288 TRP A O 1
ATOM 2240 N N . LEU A 1 289 ? 9.455 -1.506 0.325 1.00 94.19 289 LEU A N 1
ATOM 2241 C CA . LEU A 1 289 ? 9.911 -1.589 -1.062 1.00 94.19 289 LEU A CA 1
ATOM 2242 C C . LEU A 1 289 ? 10.852 -2.770 -1.299 1.00 94.19 289 LEU A C 1
ATOM 2244 O O . LEU A 1 289 ? 10.783 -3.371 -2.366 1.00 94.19 289 LEU A O 1
ATOM 2248 N N . GLU A 1 290 ? 11.703 -3.088 -0.322 1.00 92.50 290 GLU A N 1
ATOM 2249 C CA . GLU A 1 290 ? 12.579 -4.262 -0.350 1.00 92.50 290 GLU A CA 1
ATOM 2250 C C . GLU A 1 290 ? 11.759 -5.559 -0.302 1.00 92.50 290 GLU A C 1
ATOM 2252 O O . GLU A 1 290 ? 11.906 -6.420 -1.166 1.00 92.50 290 GLU A O 1
ATOM 2257 N N . ALA A 1 291 ? 10.821 -5.674 0.643 1.00 92.50 291 ALA A N 1
ATOM 2258 C CA . ALA A 1 291 ? 9.938 -6.837 0.736 1.00 92.50 291 ALA A CA 1
ATOM 2259 C C . ALA A 1 291 ? 8.976 -6.966 -0.466 1.00 92.50 291 ALA A C 1
ATOM 2261 O O . ALA A 1 291 ? 8.575 -8.071 -0.824 1.00 92.50 291 ALA A O 1
ATOM 2262 N N . GLY A 1 292 ? 8.608 -5.842 -1.085 1.00 93.81 292 GLY A N 1
ATOM 2263 C CA . GLY A 1 292 ? 7.708 -5.751 -2.232 1.00 93.81 292 GLY A CA 1
ATOM 2264 C C . GLY A 1 292 ? 8.385 -5.896 -3.596 1.00 93.81 292 GLY A C 1
ATOM 2265 O O . GLY A 1 292 ? 7.675 -5.892 -4.599 1.00 93.81 292 GLY A O 1
ATOM 2266 N N . GLU A 1 293 ? 9.714 -6.020 -3.679 1.00 91.12 293 GLU A N 1
ATOM 2267 C CA . GLU A 1 293 ? 10.404 -6.241 -4.960 1.00 91.12 293 GLU A CA 1
ATOM 2268 C C . GLU A 1 293 ? 10.084 -7.636 -5.521 1.00 91.12 293 GLU A C 1
ATOM 2270 O O . GLU A 1 293 ? 9.734 -7.772 -6.692 1.00 91.12 293 GLU A O 1
ATOM 2275 N N . HIS A 1 294 ? 10.097 -8.654 -4.655 1.00 87.25 294 HIS A N 1
ATOM 2276 C CA . HIS A 1 294 ? 9.726 -10.035 -4.976 1.00 87.25 294 HIS A CA 1
ATOM 2277 C C . HIS A 1 294 ? 9.018 -10.684 -3.777 1.00 87.25 294 HIS A C 1
ATOM 2279 O O . HIS A 1 294 ? 9.617 -11.516 -3.086 1.00 87.25 294 HIS A O 1
ATOM 2285 N N . PRO A 1 295 ? 7.768 -10.291 -3.468 1.00 92.56 295 PRO A N 1
ATOM 2286 C CA . PRO A 1 295 ? 7.110 -10.782 -2.270 1.00 92.56 295 PRO A CA 1
ATOM 2287 C C . PRO A 1 295 ? 6.850 -12.282 -2.393 1.00 92.56 295 PRO A C 1
ATOM 2289 O O . PRO A 1 295 ? 6.238 -12.746 -3.356 1.00 92.56 295 PRO A O 1
ATOM 2292 N N . ALA A 1 296 ? 7.275 -13.045 -1.385 1.00 92.44 296 ALA A N 1
ATOM 2293 C CA . ALA A 1 296 ? 6.766 -14.399 -1.220 1.00 92.44 296 ALA A CA 1
ATOM 2294 C C . ALA A 1 296 ? 5.236 -14.326 -1.035 1.00 92.44 296 ALA A C 1
ATOM 2296 O O . ALA A 1 296 ? 4.776 -13.425 -0.324 1.00 92.44 296 ALA A O 1
ATOM 2297 N N . PRO A 1 297 ? 4.434 -15.229 -1.628 1.00 94.62 297 PRO A N 1
ATOM 2298 C CA . PRO A 1 297 ? 2.979 -15.117 -1.554 1.00 94.62 297 PRO A CA 1
ATOM 2299 C C . PRO A 1 297 ? 2.447 -15.041 -0.120 1.00 94.62 297 PRO A C 1
ATOM 2301 O O . PRO A 1 297 ? 1.575 -14.222 0.170 1.00 94.62 297 PRO A O 1
ATOM 2304 N N . HIS A 1 298 ? 3.007 -15.800 0.821 1.00 93.81 298 HIS A N 1
ATOM 2305 C CA . HIS A 1 298 ? 2.621 -15.691 2.227 1.00 93.81 298 HIS A CA 1
ATOM 2306 C C . HIS A 1 298 ? 2.858 -14.295 2.835 1.00 93.81 298 HIS A C 1
ATOM 2308 O O . HIS A 1 298 ? 2.108 -13.902 3.715 1.00 93.81 298 HIS A O 1
ATOM 2314 N N . MET A 1 299 ? 3.809 -13.495 2.339 1.00 94.62 299 MET A N 1
ATOM 2315 C CA . MET A 1 299 ? 4.087 -12.136 2.839 1.00 94.62 299 MET A CA 1
ATOM 2316 C C . MET A 1 299 ? 3.123 -11.062 2.314 1.00 94.62 299 MET A C 1
ATOM 2318 O O . MET A 1 299 ? 3.084 -9.953 2.853 1.00 94.62 299 MET A O 1
ATOM 2322 N N . VAL A 1 300 ? 2.342 -11.360 1.270 1.00 95.75 300 VAL A N 1
ATOM 2323 C CA . VAL A 1 300 ? 1.458 -10.381 0.616 1.00 95.75 300 VAL A CA 1
ATOM 2324 C C . VAL A 1 300 ? 0.417 -9.818 1.589 1.00 95.75 300 VAL A C 1
ATOM 2326 O O . VAL A 1 300 ? 0.193 -8.610 1.584 1.00 95.75 300 VAL A O 1
ATOM 2329 N N . GLY A 1 301 ? -0.169 -10.640 2.470 1.00 93.12 301 GLY A N 1
ATOM 2330 C CA . GLY A 1 301 ? -1.154 -10.184 3.465 1.00 93.12 301 GLY A CA 1
ATOM 2331 C C . GLY A 1 301 ? -0.600 -9.082 4.375 1.00 93.12 301 GLY A C 1
ATOM 2332 O O . GLY A 1 301 ? -1.183 -8.001 4.497 1.00 93.12 301 GLY A O 1
ATOM 2333 N N . ALA A 1 302 ? 0.603 -9.294 4.912 1.00 91.00 302 ALA A N 1
ATOM 2334 C CA . ALA A 1 302 ? 1.293 -8.316 5.747 1.00 91.00 302 ALA A CA 1
ATOM 2335 C C . ALA A 1 302 ? 1.680 -7.027 4.988 1.00 91.00 302 ALA A C 1
ATOM 2337 O O . ALA A 1 302 ? 1.589 -5.935 5.554 1.00 91.00 302 ALA A O 1
ATOM 2338 N N . LEU A 1 303 ? 2.058 -7.114 3.704 1.00 94.75 303 LEU A N 1
ATOM 2339 C CA . LEU A 1 303 ? 2.326 -5.935 2.859 1.00 94.75 303 LEU A CA 1
ATOM 2340 C C . LEU A 1 303 ? 1.055 -5.144 2.514 1.00 94.75 303 LEU A C 1
ATOM 2342 O O . LEU A 1 303 ? 1.095 -3.915 2.407 1.00 94.75 303 LEU A O 1
ATOM 2346 N N . LEU A 1 304 ? -0.075 -5.832 2.342 1.00 94.62 304 LEU A N 1
ATOM 2347 C CA . LEU A 1 304 ? -1.376 -5.213 2.090 1.00 94.62 304 LEU A CA 1
ATOM 2348 C C . LEU A 1 304 ? -1.910 -4.497 3.335 1.00 94.62 304 LEU A C 1
ATOM 2350 O O . LEU A 1 304 ? -2.433 -3.384 3.221 1.00 94.62 304 LEU A O 1
ATOM 2354 N N . ALA A 1 305 ? -1.714 -5.078 4.523 1.00 88.75 305 ALA A N 1
ATOM 2355 C CA . ALA A 1 305 ? -2.149 -4.502 5.796 1.00 88.75 305 ALA A CA 1
ATOM 2356 C C . ALA A 1 305 ? -1.555 -3.106 6.061 1.00 88.75 305 ALA A C 1
ATOM 2358 O O . ALA A 1 305 ? -2.214 -2.240 6.635 1.00 88.75 305 ALA A O 1
ATOM 2359 N N . CYS A 1 306 ? -0.335 -2.855 5.591 1.00 91.25 306 CYS A N 1
ATOM 2360 C CA . CYS A 1 306 ? 0.360 -1.577 5.734 1.00 91.25 306 CYS A CA 1
ATOM 2361 C C . CYS A 1 306 ? 0.396 -0.750 4.439 1.00 91.25 306 CYS A C 1
ATOM 2363 O O . CYS A 1 306 ? 1.092 0.266 4.387 1.00 91.25 306 CYS A O 1
ATOM 2365 N N . LEU A 1 307 ? -0.329 -1.140 3.381 1.00 93.94 307 LEU A N 1
ATOM 2366 C CA . LEU A 1 307 ? -0.295 -0.464 2.076 1.00 93.94 307 LEU A CA 1
ATOM 2367 C C . LEU A 1 307 ? -0.513 1.051 2.207 1.00 93.94 307 LEU A C 1
ATOM 2369 O O . LEU A 1 307 ? 0.133 1.832 1.510 1.00 93.94 307 LEU A O 1
ATOM 2373 N N . ARG A 1 308 ? -1.375 1.467 3.145 1.00 90.62 308 ARG A N 1
ATOM 2374 C CA . ARG A 1 308 ? -1.753 2.868 3.393 1.00 90.62 308 ARG A CA 1
ATOM 2375 C C . ARG A 1 308 ? -0.791 3.627 4.313 1.00 90.62 308 ARG A C 1
ATOM 2377 O O . ARG A 1 308 ? -0.950 4.835 4.483 1.00 90.62 308 ARG A O 1
ATOM 2384 N N . ASP A 1 309 ? 0.198 2.958 4.899 1.00 88.00 309 ASP A N 1
ATOM 2385 C CA . ASP A 1 309 ? 1.104 3.577 5.863 1.00 88.00 309 ASP A CA 1
ATOM 2386 C C . ASP A 1 309 ? 2.051 4.571 5.187 1.00 88.00 309 ASP A C 1
ATOM 2388 O O . ASP A 1 309 ? 2.809 4.216 4.289 1.00 88.00 309 ASP A O 1
ATOM 2392 N N . GLY A 1 310 ? 2.102 5.807 5.680 1.00 88.56 310 GLY A N 1
ATOM 2393 C CA . GLY A 1 310 ? 3.053 6.815 5.214 1.00 88.56 310 GLY A CA 1
ATOM 2394 C C . GLY A 1 310 ? 2.408 7.922 4.383 1.00 88.56 310 GLY A C 1
ATOM 2395 O O . GLY A 1 310 ? 1.302 8.377 4.665 1.00 88.56 310 GLY A O 1
ATOM 2396 N N . LYS A 1 311 ? 3.152 8.462 3.416 1.00 92.38 311 LYS A N 1
ATOM 2397 C CA . LYS A 1 311 ? 2.691 9.544 2.539 1.00 92.38 311 LYS A CA 1
ATOM 2398 C C . LYS A 1 311 ? 1.996 8.942 1.329 1.00 92.38 311 LYS A C 1
ATOM 2400 O O . LYS A 1 311 ? 2.354 7.876 0.861 1.00 92.38 311 LYS A O 1
ATOM 2405 N N . LEU A 1 312 ? 1.100 9.707 0.717 1.00 91.25 312 LEU A N 1
ATOM 2406 C CA . LEU A 1 312 ? 0.438 9.294 -0.525 1.00 91.25 312 LEU A CA 1
ATOM 2407 C C . LEU A 1 312 ? 1.416 8.946 -1.665 1.00 91.25 312 LEU A C 1
ATOM 2409 O O . LEU A 1 312 ? 1.108 8.083 -2.470 1.00 91.25 312 LEU A O 1
ATOM 2413 N N . GLY A 1 313 ? 2.592 9.584 -1.725 1.00 90.50 313 GLY A N 1
ATOM 2414 C CA . GLY A 1 313 ? 3.630 9.207 -2.697 1.00 90.50 313 GLY A CA 1
ATOM 2415 C C . GLY A 1 313 ? 4.299 7.862 -2.391 1.00 90.50 313 GLY A C 1
ATOM 2416 O O . GLY A 1 313 ? 4.739 7.190 -3.315 1.00 90.50 313 GLY A O 1
ATOM 2417 N N . ASP A 1 314 ? 4.331 7.459 -1.116 1.00 94.00 314 ASP A N 1
ATOM 2418 C CA . ASP A 1 314 ? 4.785 6.130 -0.706 1.00 94.00 314 ASP A CA 1
ATOM 2419 C C . ASP A 1 314 ? 3.784 5.089 -1.239 1.00 94.00 314 ASP A C 1
ATOM 2421 O O . ASP A 1 314 ? 4.184 4.159 -1.927 1.00 94.00 314 ASP A O 1
ATOM 2425 N N . VAL A 1 315 ? 2.477 5.313 -1.030 1.00 94.88 315 VAL A N 1
ATOM 2426 C CA . VAL A 1 315 ? 1.391 4.448 -1.539 1.00 94.88 315 VAL A CA 1
ATOM 2427 C C . VAL A 1 315 ? 1.429 4.312 -3.065 1.00 94.88 315 VAL A C 1
ATOM 2429 O O . VAL A 1 315 ? 1.276 3.212 -3.578 1.00 94.88 315 VAL A O 1
ATOM 2432 N N . GLU A 1 316 ? 1.666 5.402 -3.798 1.00 94.19 316 GLU A N 1
ATOM 2433 C CA . GLU A 1 316 ? 1.781 5.375 -5.265 1.00 94.19 316 GLU A CA 1
ATOM 2434 C C . GLU A 1 316 ? 2.920 4.457 -5.730 1.00 94.19 316 GLU A C 1
ATOM 2436 O O . GLU A 1 316 ? 2.709 3.591 -6.571 1.00 94.19 316 GLU A O 1
ATOM 2441 N N . GLN A 1 317 ? 4.098 4.563 -5.110 1.00 92.25 317 GLN A N 1
ATOM 2442 C CA . GLN A 1 317 ? 5.235 3.699 -5.432 1.00 92.25 317 GLN A CA 1
ATOM 2443 C C . GLN A 1 317 ? 4.971 2.222 -5.099 1.00 92.25 317 GLN A C 1
ATOM 2445 O O . GLN A 1 317 ? 5.438 1.332 -5.807 1.00 92.25 317 GLN A O 1
ATOM 2450 N N . ARG A 1 318 ? 4.230 1.960 -4.019 1.00 96.75 318 ARG A N 1
ATOM 2451 C CA . ARG A 1 318 ? 3.826 0.606 -3.622 1.00 96.75 318 ARG A CA 1
ATOM 2452 C C . ARG A 1 318 ? 2.871 -0.014 -4.634 1.00 96.75 318 ARG A C 1
ATOM 2454 O O . ARG A 1 318 ? 3.080 -1.147 -5.047 1.00 96.75 318 ARG A O 1
ATOM 2461 N N . LEU A 1 319 ? 1.873 0.751 -5.082 1.00 96.50 319 LEU A N 1
ATOM 2462 C CA . LEU A 1 319 ? 0.944 0.331 -6.135 1.00 96.50 319 LEU A CA 1
ATOM 2463 C C . LEU A 1 319 ? 1.680 0.014 -7.443 1.00 96.50 319 LEU A C 1
ATOM 2465 O O . LEU A 1 319 ? 1.374 -0.993 -8.073 1.00 96.50 319 LEU A O 1
ATOM 2469 N N . ASP A 1 320 ? 2.682 0.819 -7.813 1.00 91.19 320 ASP A N 1
ATOM 2470 C CA . ASP A 1 320 ? 3.523 0.541 -8.982 1.00 91.19 320 ASP A CA 1
ATOM 2471 C C . ASP A 1 320 ? 4.264 -0.802 -8.841 1.00 91.19 320 ASP A C 1
ATOM 2473 O O . ASP A 1 320 ? 4.287 -1.584 -9.791 1.00 91.19 320 ASP A O 1
ATOM 2477 N N . GLN A 1 321 ? 4.833 -1.111 -7.666 1.00 94.31 321 GLN A N 1
ATOM 2478 C CA . GLN A 1 321 ? 5.475 -2.412 -7.416 1.00 94.31 321 GLN A CA 1
ATOM 2479 C C . GLN A 1 321 ? 4.483 -3.577 -7.493 1.00 94.31 321 GLN A C 1
ATOM 2481 O O . GLN A 1 321 ? 4.811 -4.607 -8.074 1.00 94.31 321 GLN A O 1
ATOM 2486 N N . MET A 1 322 ? 3.256 -3.401 -6.993 1.00 96.94 322 MET A N 1
ATOM 2487 C CA . MET A 1 322 ? 2.221 -4.441 -7.037 1.00 96.94 322 MET A CA 1
ATOM 2488 C C . MET A 1 322 ? 1.888 -4.882 -8.465 1.00 96.94 322 MET A C 1
ATOM 2490 O O . MET A 1 322 ? 1.585 -6.044 -8.686 1.00 96.94 322 MET A O 1
ATOM 2494 N N . THR A 1 323 ? 2.037 -4.011 -9.469 1.00 95.12 323 THR A N 1
ATOM 2495 C CA . THR A 1 323 ? 1.841 -4.406 -10.880 1.00 95.12 323 THR A CA 1
ATOM 2496 C C . THR A 1 323 ? 2.843 -5.451 -11.390 1.00 95.12 323 THR A C 1
ATOM 2498 O O . THR A 1 323 ? 2.651 -5.998 -12.474 1.00 95.12 323 THR A O 1
ATOM 2501 N N . GLN A 1 324 ? 3.911 -5.713 -10.633 1.00 93.25 324 GLN A N 1
ATOM 2502 C CA . GLN A 1 324 ? 4.967 -6.676 -10.954 1.00 93.25 324 GLN A CA 1
ATOM 2503 C C . GLN A 1 324 ? 4.860 -7.960 -10.122 1.00 93.25 324 GLN A C 1
ATOM 2505 O O . GLN A 1 324 ? 5.653 -8.881 -10.311 1.00 93.25 324 GLN A O 1
ATOM 2510 N N . TRP A 1 325 ? 3.914 -8.022 -9.183 1.00 94.75 325 TRP A N 1
ATOM 2511 C CA . TRP A 1 325 ? 3.717 -9.190 -8.335 1.00 94.75 325 TRP A CA 1
ATOM 2512 C C . TRP A 1 325 ? 3.049 -10.323 -9.108 1.00 94.75 325 TRP A C 1
ATOM 2514 O O . TRP A 1 325 ? 2.397 -10.118 -10.135 1.00 94.75 325 TRP A O 1
ATOM 2524 N N . LEU A 1 326 ? 3.169 -11.537 -8.571 1.00 94.00 326 LEU A N 1
ATOM 2525 C CA . LEU A 1 326 ? 2.326 -12.636 -9.012 1.00 94.00 326 LEU A CA 1
ATOM 2526 C C . LEU A 1 326 ? 0.848 -12.269 -8.766 1.00 94.00 326 LEU A C 1
ATOM 2528 O O . LEU A 1 326 ? 0.540 -11.739 -7.692 1.00 94.00 326 LEU A O 1
ATOM 2532 N N . PRO A 1 327 ? -0.072 -12.547 -9.712 1.00 96.81 327 PRO A N 1
ATOM 2533 C CA . PRO A 1 327 ? -1.498 -12.375 -9.471 1.00 96.81 327 PRO A CA 1
ATOM 2534 C C . PRO A 1 327 ? -1.932 -13.061 -8.166 1.00 96.81 327 PRO A C 1
ATOM 2536 O O . PRO A 1 327 ? -1.592 -14.212 -7.907 1.00 96.81 327 PRO A O 1
ATOM 2539 N N . ASP A 1 328 ? -2.696 -12.338 -7.351 1.00 97.81 328 ASP A N 1
ATOM 2540 C CA . ASP A 1 328 ? -3.100 -12.744 -6.003 1.00 97.81 328 ASP A CA 1
ATOM 2541 C C . ASP A 1 328 ? -4.477 -12.134 -5.707 1.00 97.81 328 ASP A C 1
ATOM 2543 O O . ASP A 1 328 ? -4.628 -10.911 -5.837 1.00 97.81 328 ASP A O 1
ATOM 2547 N N . PRO A 1 329 ? -5.484 -12.934 -5.317 1.00 97.88 329 PRO A N 1
ATOM 2548 C CA . PRO A 1 329 ? -6.847 -12.440 -5.150 1.00 97.88 329 PRO A CA 1
ATOM 2549 C C . PRO A 1 329 ? -6.984 -11.427 -4.003 1.00 97.88 329 PRO A C 1
ATOM 2551 O O . PRO A 1 329 ? -7.812 -10.512 -4.069 1.00 97.88 329 PRO A O 1
ATOM 2554 N N . ARG A 1 330 ? -6.137 -11.524 -2.969 1.00 97.44 330 ARG A N 1
ATOM 2555 C CA . ARG A 1 330 ? -6.176 -10.636 -1.792 1.00 97.44 330 ARG A CA 1
ATOM 2556 C C . ARG A 1 330 ? -5.831 -9.198 -2.164 1.00 97.44 330 ARG A C 1
ATOM 2558 O O . ARG A 1 330 ? -6.352 -8.247 -1.573 1.00 97.44 330 ARG A O 1
ATOM 2565 N N . VAL A 1 331 ? -4.977 -9.026 -3.176 1.00 97.69 331 VAL A N 1
ATOM 2566 C CA . VAL A 1 331 ? -4.601 -7.710 -3.698 1.00 97.69 331 VAL A CA 1
ATOM 2567 C C . VAL A 1 331 ? -5.818 -7.009 -4.295 1.00 97.69 331 VAL A C 1
ATOM 2569 O O . VAL A 1 331 ? -6.117 -5.881 -3.905 1.00 97.69 331 VAL A O 1
ATOM 2572 N N . ALA A 1 332 ? -6.564 -7.665 -5.186 1.00 96.12 332 ALA A N 1
ATOM 2573 C CA . ALA A 1 332 ? -7.730 -7.059 -5.824 1.00 96.12 332 ALA A CA 1
ATOM 2574 C C . ALA A 1 332 ? -8.826 -6.688 -4.816 1.00 96.12 332 ALA A C 1
ATOM 2576 O O . ALA A 1 332 ? -9.367 -5.582 -4.889 1.00 96.12 332 ALA A O 1
ATOM 2577 N N . GLN A 1 333 ? -9.096 -7.546 -3.827 1.00 94.50 333 GLN A N 1
ATOM 2578 C CA . GLN A 1 333 ? -10.018 -7.219 -2.736 1.00 94.50 333 GLN A CA 1
ATOM 2579 C C . GLN A 1 333 ? -9.557 -5.993 -1.933 1.00 94.50 333 GLN A C 1
ATOM 2581 O O . GLN A 1 333 ? -10.332 -5.061 -1.705 1.00 94.50 333 GLN A O 1
ATOM 2586 N N . THR A 1 334 ? -8.279 -5.951 -1.544 1.00 93.88 334 THR A N 1
ATOM 2587 C CA . THR A 1 334 ? -7.714 -4.821 -0.790 1.00 93.88 334 THR A CA 1
ATOM 2588 C C . THR A 1 334 ? -7.805 -3.518 -1.581 1.00 93.88 334 THR A C 1
ATOM 2590 O O . THR A 1 334 ? -8.146 -2.468 -1.027 1.00 93.88 334 THR A O 1
ATOM 2593 N N . LEU A 1 335 ? -7.537 -3.576 -2.887 1.00 96.19 335 LEU A N 1
ATOM 2594 C CA . LEU A 1 335 ? -7.633 -2.430 -3.783 1.00 96.19 335 LEU A CA 1
ATOM 2595 C C . LEU A 1 335 ? -9.080 -1.972 -3.979 1.00 96.19 335 LEU A C 1
ATOM 2597 O O . LEU A 1 335 ? -9.325 -0.766 -3.965 1.00 96.19 335 LEU A O 1
ATOM 2601 N N . LEU A 1 336 ? -10.051 -2.889 -4.057 1.00 93.88 336 LEU A N 1
ATOM 2602 C CA . LEU A 1 336 ? -11.470 -2.532 -4.089 1.00 93.88 336 LEU A CA 1
ATOM 2603 C C . LEU A 1 336 ? -11.867 -1.742 -2.837 1.00 93.88 336 LEU A C 1
ATOM 2605 O O . LEU A 1 336 ? -12.492 -0.686 -2.957 1.00 93.88 336 LEU A O 1
ATOM 2609 N N . VAL A 1 337 ? -11.455 -2.187 -1.646 1.00 87.88 337 VAL A N 1
ATOM 2610 C CA . VAL A 1 337 ? -11.685 -1.432 -0.402 1.00 87.88 337 VAL A CA 1
ATOM 2611 C C . VAL A 1 337 ? -10.980 -0.073 -0.465 1.00 87.88 337 VAL A C 1
ATOM 2613 O O . VAL A 1 337 ? -11.567 0.950 -0.109 1.00 87.88 337 VAL A O 1
ATOM 2616 N N . LEU A 1 338 ? -9.748 -0.025 -0.978 1.00 89.31 338 LEU A N 1
ATOM 2617 C CA . LEU A 1 338 ? -9.001 1.223 -1.134 1.00 89.31 338 LEU A CA 1
ATOM 2618 C C . LEU A 1 338 ? -9.714 2.221 -2.064 1.00 89.31 338 LEU A C 1
ATOM 2620 O O . LEU A 1 338 ? -9.680 3.417 -1.786 1.00 89.31 338 LEU A O 1
ATOM 2624 N N . THR A 1 339 ? -10.433 1.776 -3.105 1.00 90.56 339 THR A N 1
ATOM 2625 C CA . THR A 1 339 ? -11.213 2.694 -3.963 1.00 90.56 339 THR A CA 1
ATOM 2626 C C . THR A 1 339 ? -12.309 3.439 -3.195 1.00 90.56 339 THR A C 1
ATOM 2628 O O . THR A 1 339 ? -12.698 4.552 -3.568 1.00 90.56 339 THR A O 1
ATOM 2631 N N . LYS A 1 340 ? -12.838 2.860 -2.114 1.00 83.62 340 LYS A N 1
ATOM 2632 C CA . LYS A 1 340 ? -13.860 3.496 -1.267 1.00 83.62 340 LYS A CA 1
ATOM 2633 C C . LYS A 1 340 ? -13.251 4.597 -0.390 1.00 83.62 340 LYS A C 1
ATOM 2635 O O . LYS A 1 340 ? -13.923 5.589 -0.104 1.00 83.62 340 LYS A O 1
ATOM 2640 N N . ASP A 1 341 ? -11.953 4.522 -0.109 1.00 75.75 341 ASP A N 1
ATOM 2641 C CA . ASP A 1 341 ? -11.228 5.461 0.744 1.00 75.75 341 ASP A CA 1
ATOM 2642 C C . ASP A 1 341 ? -11.190 6.892 0.164 1.00 75.75 341 ASP A C 1
ATOM 2644 O O . ASP A 1 341 ? -10.840 7.135 -0.995 1.00 75.75 341 ASP A O 1
ATOM 2648 N N . TYR A 1 342 ? -11.548 7.876 0.990 1.00 72.12 342 TYR A N 1
ATOM 2649 C CA . TYR A 1 342 ? -11.506 9.295 0.632 1.00 72.12 342 TYR A CA 1
ATOM 2650 C C . TYR A 1 342 ? -10.070 9.821 0.468 1.00 72.12 342 TYR A C 1
ATOM 2652 O O . TYR A 1 342 ? -9.875 10.858 -0.175 1.00 72.12 342 TYR A O 1
ATOM 2660 N N . MET A 1 343 ? -9.064 9.118 1.004 1.00 75.50 343 MET A N 1
ATOM 2661 C CA . MET A 1 343 ? -7.658 9.528 0.954 1.00 75.50 343 MET A CA 1
ATOM 2662 C C . MET A 1 343 ? -7.088 9.629 -0.467 1.00 75.50 343 MET A C 1
ATOM 2664 O O . MET A 1 343 ? -6.160 10.409 -0.690 1.00 75.50 343 MET A O 1
ATOM 2668 N N . LEU A 1 344 ? -7.648 8.904 -1.443 1.00 81.62 344 LEU A N 1
ATOM 2669 C CA . LEU A 1 344 ? -7.179 8.948 -2.835 1.00 81.62 344 LEU A CA 1
ATOM 2670 C C . LEU A 1 344 ? -7.428 10.318 -3.498 1.00 81.62 344 LEU A C 1
ATOM 2672 O O . LEU A 1 344 ? -6.651 10.766 -4.350 1.00 81.62 344 LEU A O 1
ATOM 2676 N N . GLY A 1 345 ? -8.479 11.033 -3.075 1.00 87.00 345 GLY A N 1
ATOM 2677 C CA . GLY A 1 345 ? -8.827 12.355 -3.598 1.00 87.00 345 GLY A CA 1
ATOM 2678 C C . GLY A 1 345 ? -8.938 12.389 -5.132 1.00 87.00 345 GLY A C 1
ATOM 2679 O O . GLY A 1 345 ? -9.458 11.470 -5.757 1.00 87.00 345 GLY A O 1
ATOM 2680 N N . ALA A 1 346 ? -8.444 13.462 -5.756 1.00 87.00 346 ALA A N 1
ATOM 2681 C CA . ALA A 1 346 ? -8.417 13.631 -7.217 1.00 87.00 346 ALA A CA 1
ATOM 2682 C C . ALA A 1 346 ? -7.042 13.303 -7.845 1.00 87.00 346 ALA A C 1
ATOM 2684 O O . ALA A 1 346 ? -6.698 13.826 -8.906 1.00 87.00 346 ALA A O 1
ATOM 2685 N N . ARG A 1 347 ? -6.206 12.493 -7.175 1.00 89.06 347 ARG A N 1
ATOM 2686 C CA . ARG A 1 347 ? -4.843 12.186 -7.636 1.00 89.06 347 ARG A CA 1
ATOM 2687 C C . ARG A 1 347 ? -4.865 11.082 -8.688 1.00 89.06 347 ARG A C 1
ATOM 2689 O O . ARG A 1 347 ? -4.999 9.910 -8.359 1.00 89.06 347 ARG A O 1
ATOM 2696 N N . THR A 1 348 ? -4.690 11.454 -9.951 1.00 88.62 348 THR A N 1
ATOM 2697 C CA . THR A 1 348 ? -4.727 10.517 -11.085 1.00 88.62 348 THR A CA 1
ATOM 2698 C C . THR A 1 348 ? -3.670 9.415 -11.005 1.00 88.62 348 THR A C 1
ATOM 2700 O O . THR A 1 348 ? -3.967 8.295 -11.391 1.00 88.62 348 THR A O 1
ATOM 2703 N N . GLY A 1 349 ? -2.469 9.698 -10.482 1.00 88.50 349 GLY A N 1
ATOM 2704 C CA . GLY A 1 349 ? -1.402 8.697 -10.324 1.00 88.50 349 GLY A CA 1
ATOM 2705 C C . GLY A 1 349 ? -1.785 7.544 -9.392 1.00 88.50 349 GLY A C 1
ATOM 2706 O O . GLY A 1 349 ? -1.653 6.384 -9.764 1.00 88.50 349 GLY A O 1
ATOM 2707 N N . LEU A 1 350 ? -2.394 7.856 -8.242 1.00 93.38 350 LEU A N 1
ATOM 2708 C CA . LEU A 1 350 ? -2.922 6.838 -7.329 1.00 93.38 350 LEU A CA 1
ATOM 2709 C C . LEU A 1 350 ? -4.041 6.018 -7.969 1.00 93.38 350 LEU A C 1
ATOM 2711 O O . LEU A 1 350 ? -4.004 4.796 -7.905 1.00 93.38 350 LEU A O 1
ATOM 2715 N N . TRP A 1 351 ? -5.020 6.673 -8.604 1.00 95.44 351 TRP A N 1
ATOM 2716 C CA . TRP A 1 351 ? -6.111 5.962 -9.279 1.00 95.44 351 TRP A CA 1
ATOM 2717 C C . TRP A 1 351 ? -5.592 5.035 -10.376 1.00 95.44 351 TRP A C 1
ATOM 2719 O O . TRP A 1 351 ? -6.032 3.893 -10.464 1.00 95.44 351 TRP A O 1
ATOM 2729 N N . ARG A 1 352 ? -4.613 5.498 -11.157 1.00 94.88 352 ARG A N 1
ATOM 2730 C CA . ARG A 1 352 ? -3.947 4.683 -12.168 1.00 94.88 352 ARG A CA 1
ATOM 2731 C C . ARG A 1 352 ? -3.278 3.462 -11.546 1.00 94.88 352 ARG A C 1
ATOM 2733 O O . ARG A 1 352 ? -3.551 2.361 -12.004 1.00 94.88 352 ARG A O 1
ATOM 2740 N N . GLY A 1 353 ? -2.458 3.648 -10.508 1.00 95.06 353 GLY A N 1
ATOM 2741 C CA . GLY A 1 353 ? -1.773 2.546 -9.827 1.00 95.06 353 GLY A CA 1
ATOM 2742 C C . GLY A 1 353 ? -2.750 1.517 -9.252 1.00 95.06 353 GLY A C 1
ATOM 2743 O O . GLY A 1 353 ? -2.573 0.322 -9.462 1.00 95.06 353 GLY A O 1
ATOM 2744 N N . VAL A 1 354 ? -3.838 1.974 -8.614 1.00 97.00 354 VAL A N 1
ATOM 2745 C CA . VAL A 1 354 ? -4.906 1.096 -8.101 1.00 97.00 354 VAL A CA 1
ATOM 2746 C C . VAL A 1 354 ? -5.514 0.262 -9.225 1.00 97.00 354 VAL A C 1
ATOM 2748 O O . VAL A 1 354 ? -5.543 -0.960 -9.133 1.00 97.00 354 VAL A O 1
ATOM 2751 N N . TYR A 1 355 ? -5.978 0.896 -10.299 1.00 97.12 355 TYR A N 1
ATOM 2752 C CA . TYR A 1 355 ? -6.683 0.192 -11.366 1.00 97.12 355 TYR A CA 1
ATOM 2753 C C . TYR A 1 355 ? -5.759 -0.672 -12.237 1.00 97.12 355 TYR A C 1
ATOM 2755 O O . TYR A 1 355 ? -6.173 -1.742 -12.674 1.00 97.12 355 TYR A O 1
ATOM 2763 N N . GLN A 1 356 ? -4.499 -0.274 -12.441 1.00 96.00 356 GLN A N 1
ATOM 2764 C CA . GLN A 1 356 ? -3.498 -1.113 -13.109 1.00 96.00 356 GLN A CA 1
ATOM 2765 C C . GLN A 1 356 ? -3.191 -2.372 -12.295 1.00 96.00 356 GLN A C 1
ATOM 2767 O O . GLN A 1 356 ? -3.231 -3.471 -12.846 1.00 96.00 356 GLN A O 1
ATOM 2772 N N . ALA A 1 357 ? -2.960 -2.235 -10.987 1.00 97.00 357 ALA A N 1
ATOM 2773 C CA . ALA A 1 357 ? -2.777 -3.390 -10.116 1.00 97.00 357 ALA A CA 1
ATOM 2774 C C . ALA A 1 357 ? -4.049 -4.262 -10.074 1.00 97.00 357 ALA A C 1
ATOM 2776 O O . ALA A 1 357 ? -3.957 -5.481 -10.168 1.00 97.00 357 ALA A O 1
ATOM 2777 N N . MET A 1 358 ? -5.252 -3.675 -10.054 1.00 97.31 358 MET A N 1
ATOM 2778 C CA . MET A 1 358 ? -6.497 -4.454 -10.130 1.00 97.31 358 MET A CA 1
ATOM 2779 C C . MET A 1 358 ? -6.627 -5.286 -11.412 1.00 97.31 358 MET A C 1
ATOM 2781 O O . MET A 1 358 ? -7.221 -6.352 -11.342 1.00 97.31 358 MET A O 1
ATOM 2785 N N . VAL A 1 359 ? -6.089 -4.858 -12.562 1.00 97.25 359 VAL A N 1
ATOM 2786 C CA . VAL A 1 359 ? -6.066 -5.697 -13.780 1.00 97.25 359 VAL A CA 1
ATOM 2787 C C . VAL A 1 359 ? -5.130 -6.890 -13.602 1.00 97.25 359 VAL A C 1
ATOM 2789 O O . VAL A 1 359 ? -5.531 -8.031 -13.849 1.00 97.25 359 VAL A O 1
ATOM 2792 N N . VAL A 1 360 ? -3.900 -6.641 -13.136 1.00 96.44 360 VAL A N 1
ATOM 2793 C CA . VAL A 1 360 ? -2.896 -7.695 -12.894 1.00 96.44 360 VAL A CA 1
ATOM 2794 C C . VAL A 1 360 ? -3.468 -8.756 -11.954 1.00 96.44 360 VAL A C 1
ATOM 2796 O O . VAL A 1 360 ? -3.436 -9.947 -12.265 1.00 96.44 360 VAL A O 1
ATOM 2799 N N . HIS A 1 361 ? -4.103 -8.311 -10.872 1.00 97.62 361 HIS A N 1
ATOM 2800 C CA . HIS A 1 361 ? -4.668 -9.154 -9.823 1.00 97.62 361 HIS A CA 1
ATOM 2801 C C . HIS A 1 361 ? -6.166 -9.461 -9.995 1.00 97.62 361 HIS A C 1
ATOM 2803 O O . HIS A 1 361 ? -6.786 -9.885 -9.027 1.00 97.62 361 HIS A O 1
ATOM 2809 N N . ALA A 1 362 ? -6.775 -9.222 -11.165 1.00 97.56 362 ALA A N 1
ATOM 2810 C CA . ALA A 1 362 ? -8.240 -9.241 -11.301 1.00 97.56 362 ALA A CA 1
ATOM 2811 C C . ALA A 1 362 ? -8.883 -10.526 -10.749 1.00 97.56 362 ALA A C 1
ATOM 2813 O O . ALA A 1 362 ? -8.599 -11.619 -11.228 1.00 97.56 362 ALA A O 1
ATOM 2814 N N . ASP A 1 363 ? -9.755 -10.380 -9.754 1.00 97.56 363 ASP A N 1
ATOM 2815 C CA . ASP A 1 363 ? -10.450 -11.479 -9.084 1.00 97.56 363 ASP A CA 1
ATOM 2816 C C . ASP A 1 363 ? -11.912 -11.521 -9.566 1.00 97.56 363 ASP A C 1
ATOM 2818 O O . ASP A 1 363 ? -12.620 -10.516 -9.419 1.00 97.56 363 ASP A O 1
ATOM 2822 N N . PRO A 1 364 ? -12.400 -12.648 -10.125 1.00 97.31 364 PRO A N 1
ATOM 2823 C CA . PRO A 1 364 ? -13.786 -12.755 -10.577 1.00 97.31 364 PRO A CA 1
ATOM 2824 C C . PRO A 1 364 ? -14.822 -12.447 -9.489 1.00 97.31 364 PRO A C 1
ATOM 2826 O O . PRO A 1 364 ? -15.903 -11.952 -9.804 1.00 97.31 364 PRO A O 1
ATOM 2829 N N . ARG A 1 365 ? -14.494 -12.666 -8.207 1.00 96.19 365 ARG A N 1
ATOM 2830 C CA . ARG A 1 365 ? -15.403 -12.412 -7.076 1.00 96.19 365 ARG A CA 1
ATOM 2831 C C . ARG A 1 365 ? -15.768 -10.940 -6.907 1.00 96.19 365 ARG A C 1
ATOM 2833 O O . ARG A 1 365 ? -16.815 -10.648 -6.342 1.00 96.19 365 ARG A O 1
ATOM 2840 N N . ILE A 1 366 ? -14.934 -10.020 -7.400 1.00 95.75 366 ILE A N 1
ATOM 2841 C CA . ILE A 1 366 ? -15.181 -8.573 -7.308 1.00 95.75 366 ILE A CA 1
ATOM 2842 C C . ILE A 1 366 ? -15.651 -7.951 -8.630 1.00 95.75 366 ILE A C 1
ATOM 2844 O O . ILE A 1 366 ? -15.806 -6.731 -8.719 1.00 95.75 366 ILE A O 1
ATOM 2848 N N . ALA A 1 367 ? -15.854 -8.752 -9.681 1.00 95.75 367 ALA A N 1
ATOM 2849 C CA . ALA A 1 367 ? -16.136 -8.236 -11.020 1.00 95.75 367 ALA A CA 1
ATOM 2850 C C . ALA A 1 367 ? -17.435 -7.416 -11.084 1.00 95.75 367 ALA A C 1
ATOM 2852 O O . ALA A 1 367 ? -17.487 -6.380 -11.753 1.00 95.75 367 ALA A O 1
ATOM 2853 N N . ASP A 1 368 ? -18.462 -7.832 -10.343 1.00 94.31 368 ASP A N 1
ATOM 2854 C CA . ASP A 1 368 ? -19.731 -7.108 -10.265 1.00 94.31 368 ASP A CA 1
ATOM 2855 C C . ASP A 1 368 ? -19.593 -5.760 -9.554 1.00 94.31 368 ASP A C 1
ATOM 2857 O O . ASP A 1 368 ? -20.203 -4.778 -9.981 1.00 94.31 368 ASP A O 1
ATOM 2861 N N . ASP A 1 369 ? -18.763 -5.670 -8.513 1.00 93.19 369 ASP A N 1
ATOM 2862 C CA . ASP A 1 369 ? -18.502 -4.403 -7.824 1.00 93.19 369 ASP A CA 1
ATOM 2863 C C . ASP A 1 369 ? -17.735 -3.430 -8.718 1.00 93.19 369 ASP A C 1
ATOM 2865 O O . ASP A 1 369 ? -18.082 -2.248 -8.793 1.00 93.19 369 ASP A O 1
ATOM 2869 N N . VAL A 1 370 ? -16.734 -3.926 -9.453 1.00 95.19 370 VAL A N 1
ATOM 2870 C CA . VAL A 1 370 ? -15.985 -3.126 -10.431 1.00 95.19 370 VAL A CA 1
ATOM 2871 C C . VAL A 1 370 ? -16.903 -2.642 -11.554 1.00 95.19 370 VAL A C 1
ATOM 2873 O O . VAL A 1 370 ? -16.847 -1.465 -11.908 1.00 95.19 370 VAL A O 1
ATOM 2876 N N . ARG A 1 371 ? -17.803 -3.494 -12.062 1.00 95.56 371 ARG A N 1
ATOM 2877 C CA . ARG A 1 371 ? -18.811 -3.131 -13.073 1.00 95.56 371 ARG A CA 1
ATOM 2878 C C . ARG A 1 371 ? -19.777 -2.063 -12.569 1.00 95.56 371 ARG A C 1
ATOM 2880 O O . ARG A 1 371 ? -19.861 -0.995 -13.164 1.00 95.56 371 ARG A O 1
ATOM 2887 N N . LYS A 1 372 ? -20.441 -2.289 -11.429 1.00 91.94 372 LYS A N 1
ATOM 2888 C CA . LYS A 1 372 ? -21.356 -1.301 -10.822 1.00 91.94 372 LYS A CA 1
ATOM 2889 C C . LYS A 1 372 ? -20.661 0.041 -10.612 1.00 91.94 372 LYS A C 1
ATOM 2891 O O . LYS A 1 372 ? -21.258 1.102 -10.792 1.00 91.94 372 LYS A O 1
ATOM 2896 N N . ARG A 1 373 ? -19.385 0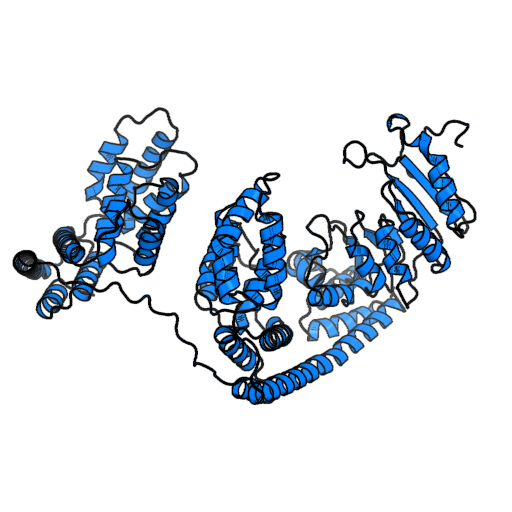.004 -10.221 1.00 92.94 373 ARG A N 1
ATOM 2897 C CA . ARG A 1 373 ? -18.576 1.199 -10.003 1.00 92.94 373 ARG A CA 1
ATOM 2898 C C . ARG A 1 373 ? -18.206 1.905 -11.303 1.00 92.94 373 ARG A C 1
ATOM 2900 O O . ARG A 1 373 ? -18.289 3.132 -11.336 1.00 92.94 373 ARG A O 1
ATOM 2907 N N . HIS A 1 374 ? -17.834 1.158 -12.339 1.00 95.12 374 HIS A N 1
ATOM 2908 C CA . HIS A 1 374 ? -17.626 1.667 -13.692 1.00 95.12 374 HIS A CA 1
ATOM 2909 C C . HIS A 1 374 ? -18.884 2.383 -14.191 1.00 95.12 374 HIS A C 1
ATOM 2911 O O . HIS A 1 374 ? -18.814 3.566 -14.518 1.00 95.12 374 HIS A O 1
ATOM 2917 N N . ASP A 1 375 ? -20.036 1.716 -14.124 1.00 93.31 375 ASP A N 1
ATOM 2918 C CA . ASP A 1 375 ? -21.311 2.233 -14.627 1.00 93.31 375 ASP A CA 1
ATOM 2919 C C . ASP A 1 375 ? -21.758 3.484 -13.861 1.00 93.31 375 ASP A C 1
ATOM 2921 O O . ASP A 1 375 ? -22.180 4.472 -14.454 1.00 93.31 375 ASP A O 1
ATOM 2925 N N . ARG A 1 376 ? -21.584 3.503 -12.531 1.00 91.06 376 ARG A N 1
ATOM 2926 C CA . ARG A 1 376 ? -21.866 4.686 -11.698 1.00 91.06 376 ARG A CA 1
ATOM 2927 C C . ARG A 1 376 ? -20.985 5.887 -12.054 1.00 91.06 376 ARG A C 1
ATOM 2929 O O . ARG A 1 376 ? -21.401 7.030 -11.871 1.00 91.06 376 ARG A O 1
ATOM 2936 N N . LEU A 1 377 ? -19.738 5.642 -12.453 1.00 91.06 377 LEU A N 1
ATOM 2937 C CA . LEU A 1 377 ? -18.769 6.688 -12.794 1.00 91.06 377 LEU A CA 1
ATOM 2938 C C . LEU A 1 377 ? -18.820 7.080 -14.273 1.00 91.06 377 LEU A C 1
ATOM 2940 O O . LEU A 1 377 ? -18.148 8.041 -14.677 1.00 91.06 377 LEU A O 1
ATOM 2944 N N . ASP A 1 378 ? -19.613 6.373 -15.074 1.00 88.81 378 ASP A N 1
ATOM 2945 C CA . ASP A 1 378 ? -19.891 6.760 -16.442 1.00 88.81 378 ASP A CA 1
ATOM 2946 C C . ASP A 1 378 ? -20.782 8.011 -16.457 1.00 88.81 378 ASP A C 1
ATOM 2948 O O . ASP A 1 378 ? -21.811 8.095 -15.790 1.00 88.81 378 ASP A O 1
ATOM 2952 N N . GLY A 1 379 ? -20.313 9.070 -17.117 1.00 77.50 379 GLY A N 1
ATOM 2953 C CA . GLY A 1 379 ? -20.971 10.385 -17.107 1.00 77.50 379 GLY A CA 1
ATOM 2954 C C . GLY A 1 379 ? -20.933 11.175 -15.781 1.00 77.50 379 GLY A C 1
ATOM 2955 O O . GLY A 1 379 ? -21.397 12.318 -15.746 1.00 77.50 379 GLY A O 1
ATOM 2956 N N . ALA A 1 380 ? -20.360 10.642 -14.694 1.00 79.06 380 ALA A N 1
ATOM 2957 C CA . ALA A 1 380 ? -20.311 11.333 -13.402 1.00 79.06 380 ALA A CA 1
ATOM 2958 C C . ALA A 1 380 ? -19.326 12.525 -13.401 1.00 79.06 380 ALA A C 1
ATOM 2960 O O . ALA A 1 380 ? -18.114 12.354 -13.279 1.00 79.06 380 ALA A O 1
ATOM 2961 N N . ASN A 1 381 ? -19.857 13.755 -13.442 1.00 75.56 381 ASN A N 1
ATOM 2962 C CA . ASN A 1 381 ? -19.071 15.005 -13.453 1.00 75.56 381 ASN A CA 1
ATOM 2963 C C . ASN A 1 381 ? -19.187 15.844 -12.164 1.00 75.56 381 ASN A C 1
ATOM 2965 O O . ASN A 1 381 ? -18.827 17.018 -12.146 1.00 75.56 381 ASN A O 1
ATOM 2969 N N . VAL A 1 382 ? -19.706 15.264 -11.077 1.00 71.25 382 VAL A N 1
ATOM 2970 C CA . VAL A 1 382 ? -20.110 16.035 -9.883 1.00 71.25 382 VAL A CA 1
ATOM 2971 C C . VAL A 1 382 ? -18.927 16.401 -8.976 1.00 71.25 382 VAL A C 1
ATOM 2973 O O . VAL A 1 382 ? -18.913 17.475 -8.382 1.00 71.25 382 VAL A O 1
ATOM 2976 N N . LEU A 1 383 ? -17.917 15.531 -8.863 1.00 79.38 383 LEU A N 1
ATOM 2977 C CA . LEU A 1 383 ? -16.769 15.722 -7.968 1.00 79.38 383 LEU A CA 1
ATOM 2978 C C . LEU A 1 383 ? -15.453 15.448 -8.703 1.00 79.38 383 LEU A C 1
ATOM 2980 O O . LEU A 1 383 ? -15.346 14.468 -9.439 1.00 79.38 383 LEU A O 1
ATOM 2984 N N . HIS A 1 384 ? -14.408 16.245 -8.436 1.00 79.81 384 HIS A N 1
ATOM 2985 C CA . HIS A 1 384 ? -13.068 16.040 -9.018 1.00 79.81 384 HIS A CA 1
ATOM 2986 C C . HIS A 1 384 ? -12.521 14.620 -8.790 1.00 79.81 384 HIS A C 1
ATOM 2988 O O . HIS A 1 384 ? -11.824 14.084 -9.648 1.00 79.81 384 HIS A O 1
ATOM 2994 N N . ARG A 1 385 ? -12.868 13.996 -7.654 1.00 83.75 385 ARG A N 1
ATOM 2995 C CA . ARG A 1 385 ? -12.567 12.586 -7.367 1.00 83.75 385 ARG A CA 1
ATOM 2996 C C . ARG A 1 385 ? -13.201 11.654 -8.401 1.00 83.75 385 ARG A C 1
ATOM 2998 O O . ARG A 1 385 ? -12.486 10.851 -8.982 1.00 83.75 385 ARG A O 1
ATOM 3005 N N . HIS A 1 386 ? -14.505 11.788 -8.653 1.00 87.69 386 HIS A N 1
ATOM 3006 C CA . HIS A 1 386 ? -15.237 10.932 -9.595 1.00 87.69 386 HIS A CA 1
ATOM 3007 C C . HIS A 1 386 ? -14.710 11.077 -11.023 1.00 87.69 386 HIS A C 1
ATOM 3009 O O . HIS A 1 386 ? -14.613 10.089 -11.738 1.00 87.69 386 HIS A O 1
ATOM 3015 N N . ILE A 1 387 ? -14.297 12.286 -11.416 1.00 86.81 387 ILE A N 1
ATOM 3016 C CA . ILE A 1 387 ? -13.703 12.529 -12.737 1.00 86.81 387 ILE A CA 1
ATOM 3017 C C . ILE A 1 387 ? -12.353 11.809 -12.870 1.00 86.81 387 ILE A C 1
ATOM 3019 O O . ILE A 1 387 ? -12.094 11.171 -13.892 1.00 86.81 387 ILE A O 1
ATOM 3023 N N . ALA A 1 388 ? -11.486 11.919 -11.856 1.00 89.38 388 ALA A N 1
ATOM 3024 C CA . ALA A 1 388 ? -10.175 11.272 -11.862 1.00 89.38 388 ALA A CA 1
ATOM 3025 C C . ALA A 1 388 ? -10.304 9.743 -11.836 1.00 89.38 388 ALA A C 1
ATOM 3027 O O . ALA A 1 388 ? -9.695 9.063 -12.653 1.00 89.38 388 ALA A O 1
ATOM 3028 N N . GLU A 1 389 ? -11.142 9.222 -10.944 1.00 93.69 389 GLU A N 1
ATOM 3029 C CA . GLU A 1 389 ? -11.410 7.794 -10.816 1.00 93.69 389 GLU A CA 1
ATOM 3030 C C . GLU A 1 389 ? -12.070 7.215 -12.075 1.00 93.69 389 GLU A C 1
ATOM 3032 O O . GLU A 1 389 ? -11.584 6.236 -12.639 1.00 93.69 389 GLU A O 1
ATOM 3037 N N . GLY A 1 390 ? -13.139 7.860 -12.553 1.00 92.44 390 GLY A N 1
ATOM 3038 C CA . GLY A 1 390 ? -13.903 7.447 -13.729 1.00 92.44 390 GLY A CA 1
ATOM 3039 C C . GLY A 1 390 ? -13.044 7.366 -14.989 1.00 92.44 390 GLY A C 1
ATOM 3040 O O . GLY A 1 390 ? -13.240 6.486 -15.823 1.00 92.44 390 GLY A O 1
ATOM 3041 N N . ARG A 1 391 ? -12.054 8.256 -15.127 1.00 93.12 391 ARG A N 1
ATOM 3042 C CA . ARG A 1 391 ? -11.087 8.198 -16.229 1.00 93.12 391 ARG A CA 1
ATOM 3043 C C . ARG A 1 391 ? -10.260 6.915 -16.194 1.00 93.12 391 ARG A C 1
ATOM 3045 O O . ARG A 1 391 ? -10.128 6.266 -17.226 1.00 93.12 391 ARG A O 1
ATOM 3052 N N . GLU A 1 392 ? -9.683 6.586 -15.042 1.00 94.75 392 GLU A N 1
ATOM 3053 C CA . GLU A 1 392 ? -8.755 5.457 -14.941 1.00 94.75 392 GLU A CA 1
ATOM 3054 C C . GLU A 1 392 ? -9.497 4.113 -14.991 1.00 94.75 392 GLU A C 1
ATOM 3056 O O . GLU A 1 392 ? -9.038 3.218 -15.695 1.00 94.75 392 GLU A O 1
ATOM 3061 N N . ILE A 1 393 ? -10.681 3.983 -14.369 1.00 95.50 393 ILE A N 1
ATOM 3062 C CA . ILE A 1 393 ? -11.475 2.745 -14.480 1.00 95.50 393 ILE A CA 1
ATOM 3063 C C . ILE A 1 393 ? -11.888 2.473 -15.931 1.00 95.50 393 ILE A C 1
ATOM 3065 O O . ILE A 1 393 ? -11.684 1.363 -16.409 1.00 95.50 393 ILE A O 1
ATOM 3069 N N . ARG A 1 394 ? -12.360 3.481 -16.685 1.00 94.69 394 ARG A N 1
ATOM 3070 C CA . ARG A 1 394 ? -12.707 3.318 -18.111 1.00 94.69 394 ARG A CA 1
ATOM 3071 C C . ARG A 1 394 ? -11.520 2.871 -18.962 1.00 94.69 394 ARG A C 1
ATOM 3073 O O . ARG A 1 394 ? -11.700 2.076 -19.878 1.00 94.69 394 ARG A O 1
ATOM 3080 N N . ARG A 1 395 ? -10.309 3.359 -18.658 1.00 92.69 395 ARG A N 1
ATOM 3081 C CA . ARG A 1 395 ? -9.083 2.981 -19.383 1.00 92.69 395 ARG A CA 1
ATOM 3082 C C . ARG A 1 395 ? -8.781 1.488 -19.245 1.00 92.69 395 ARG A C 1
ATOM 3084 O O . ARG A 1 395 ? -8.270 0.898 -20.189 1.00 92.69 395 ARG A O 1
ATOM 3091 N N . VAL A 1 396 ? -9.058 0.896 -18.084 1.00 93.19 396 VAL A N 1
ATOM 3092 C CA . VAL A 1 396 ? -8.645 -0.484 -17.790 1.00 93.19 396 VAL A CA 1
ATOM 3093 C C . VAL A 1 396 ? -9.787 -1.498 -17.783 1.00 93.19 396 VAL A C 1
ATOM 3095 O O . VAL A 1 396 ? -9.520 -2.695 -17.759 1.00 93.19 396 VAL A O 1
ATOM 3098 N N . TYR A 1 397 ? -11.044 -1.046 -17.796 1.00 95.69 397 TYR A N 1
ATOM 3099 C CA . TYR A 1 397 ? -12.212 -1.899 -17.568 1.00 95.69 397 TYR A CA 1
ATOM 3100 C C . TYR A 1 397 ? -12.294 -3.079 -18.545 1.00 95.69 397 TYR A C 1
ATOM 3102 O O . TYR A 1 397 ? -12.528 -4.206 -18.120 1.00 95.69 397 TYR A O 1
ATOM 3110 N N . ALA A 1 398 ? -12.010 -2.852 -19.832 1.00 94.56 398 ALA A N 1
ATOM 3111 C CA . ALA A 1 398 ? -11.985 -3.921 -20.831 1.00 94.56 398 ALA A CA 1
ATOM 3112 C C . ALA A 1 398 ? -10.918 -4.989 -20.522 1.00 94.56 398 ALA A C 1
ATOM 3114 O O . ALA A 1 398 ? -11.211 -6.179 -20.583 1.00 94.56 398 ALA A O 1
ATOM 3115 N N . ALA A 1 399 ? -9.708 -4.572 -20.130 1.00 93.94 399 ALA A N 1
ATOM 3116 C CA . ALA A 1 399 ? -8.630 -5.490 -19.756 1.00 93.94 399 ALA A CA 1
ATOM 3117 C C . ALA A 1 399 ? -8.944 -6.243 -18.453 1.00 93.94 399 ALA A C 1
ATOM 3119 O O . ALA A 1 399 ? -8.649 -7.429 -18.341 1.00 93.94 399 ALA A O 1
ATOM 3120 N N . PHE A 1 400 ? -9.578 -5.573 -17.485 1.00 96.38 400 PHE A N 1
ATOM 3121 C CA . PHE A 1 400 ? -10.061 -6.212 -16.263 1.00 96.38 400 PHE A CA 1
ATOM 3122 C C . PHE A 1 400 ? -11.107 -7.288 -16.580 1.00 96.38 400 PHE A C 1
ATOM 3124 O O . PHE A 1 400 ? -10.947 -8.424 -16.142 1.00 96.38 400 PHE A O 1
ATOM 3131 N N . ASN A 1 401 ? -12.135 -6.958 -17.374 1.00 95.62 401 ASN A N 1
ATOM 3132 C CA . ASN A 1 401 ? -13.174 -7.907 -17.782 1.00 95.62 401 ASN A CA 1
ATOM 3133 C C . ASN A 1 401 ? -12.575 -9.096 -18.526 1.00 95.62 401 ASN A C 1
ATOM 3135 O O . ASN A 1 401 ? -12.847 -10.227 -18.156 1.00 95.62 401 ASN A O 1
ATOM 3139 N N . GLN A 1 402 ? -11.686 -8.857 -19.490 1.00 94.31 402 GLN A N 1
ATOM 3140 C CA . GLN A 1 402 ? -10.998 -9.932 -20.201 1.00 94.31 402 GLN A CA 1
ATOM 3141 C C . GLN A 1 402 ? -10.209 -10.847 -19.249 1.00 94.31 402 GLN A C 1
ATOM 3143 O O . GLN A 1 402 ? -10.179 -12.057 -19.445 1.00 94.31 402 GLN A O 1
ATOM 3148 N N . ALA A 1 403 ? -9.578 -10.290 -18.212 1.00 93.00 403 ALA A N 1
ATOM 3149 C CA . ALA A 1 403 ? -8.818 -11.071 -17.240 1.00 93.00 403 ALA A CA 1
ATOM 3150 C C . ALA A 1 403 ? -9.708 -11.920 -16.309 1.00 93.00 403 ALA A C 1
ATOM 3152 O O . ALA A 1 403 ? -9.254 -12.951 -15.811 1.00 93.00 403 ALA A O 1
ATOM 3153 N N . VAL A 1 404 ? -10.960 -11.510 -16.069 1.00 95.12 404 VAL A N 1
ATOM 3154 C CA . VAL A 1 404 ? -11.940 -12.286 -15.283 1.00 95.12 404 VAL A CA 1
ATOM 3155 C C . VAL A 1 404 ? -12.875 -13.136 -16.148 1.00 95.12 404 VAL A C 1
ATOM 3157 O O . VAL A 1 404 ? -13.505 -14.053 -15.631 1.00 95.12 404 VAL A O 1
ATOM 3160 N N . GLU A 1 405 ? -12.954 -12.895 -17.454 1.00 90.38 405 GLU A N 1
ATOM 3161 C CA . GLU A 1 405 ? -13.706 -13.695 -18.422 1.00 90.38 405 GLU A CA 1
ATOM 3162 C C . GLU A 1 405 ? -12.855 -14.898 -18.857 1.00 90.38 405 GLU A C 1
ATOM 3164 O O . GLU A 1 405 ? -12.059 -14.842 -19.789 1.00 90.38 405 GLU A O 1
ATOM 3169 N N . GLY A 1 406 ? -13.004 -16.015 -18.147 1.00 86.44 406 GLY A N 1
ATOM 3170 C CA . GLY A 1 406 ? -12.313 -17.268 -18.438 1.00 86.44 406 GLY A CA 1
ATOM 3171 C C . GLY A 1 406 ? -13.021 -18.456 -17.794 1.00 86.44 406 GLY A C 1
ATOM 3172 O O . GLY A 1 406 ? -13.851 -18.284 -16.899 1.00 86.44 406 GLY A O 1
ATOM 3173 N N . ASP A 1 407 ? -12.712 -19.670 -18.253 1.00 85.69 407 ASP A N 1
ATOM 3174 C CA . ASP A 1 407 ? -13.146 -20.875 -17.547 1.00 85.69 407 ASP A CA 1
ATOM 3175 C C . ASP A 1 407 ? -12.321 -21.036 -16.265 1.00 85.69 407 ASP A C 1
ATOM 3177 O O . ASP A 1 407 ? -11.202 -21.552 -16.267 1.00 85.69 407 ASP A O 1
ATOM 3181 N N . HIS A 1 408 ? -12.898 -20.564 -15.164 1.00 90.88 408 HIS A N 1
ATOM 3182 C CA . HIS A 1 408 ? -12.297 -20.630 -13.835 1.00 90.88 408 HIS A CA 1
ATOM 3183 C C . HIS A 1 408 ? -12.750 -21.853 -13.038 1.00 90.88 408 HIS A C 1
ATOM 3185 O O . HIS A 1 408 ? -12.263 -22.057 -11.928 1.00 90.88 408 HIS A O 1
ATOM 3191 N N . ALA A 1 409 ? -13.649 -22.681 -13.583 1.00 93.69 409 ALA A N 1
ATOM 3192 C CA . ALA A 1 409 ? -14.208 -23.818 -12.858 1.00 93.69 409 ALA A CA 1
ATOM 3193 C C . ALA A 1 409 ? -13.127 -24.862 -12.572 1.00 93.69 409 ALA A C 1
ATOM 3195 O O . ALA A 1 409 ? -12.287 -25.135 -13.422 1.00 93.69 409 ALA A O 1
ATOM 3196 N N . LEU A 1 410 ? -13.122 -25.479 -11.396 1.00 94.06 410 LEU A N 1
ATOM 3197 C CA . LEU A 1 410 ? -12.183 -26.566 -11.126 1.00 94.06 410 LEU A CA 1
ATOM 3198 C C . LEU A 1 410 ? -12.596 -27.833 -11.884 1.00 94.06 410 LEU A C 1
ATOM 3200 O O . LEU A 1 410 ? -13.777 -28.177 -11.971 1.00 94.06 410 LEU A O 1
ATOM 3204 N N . SER A 1 411 ? -11.617 -28.575 -12.406 1.00 94.88 411 SER A N 1
ATOM 3205 C CA . SER A 1 411 ? -11.881 -29.938 -12.871 1.00 94.88 411 SER A CA 1
ATOM 3206 C C . SER A 1 411 ? -12.296 -30.824 -11.692 1.00 94.88 411 SER A C 1
ATOM 3208 O O . SER A 1 411 ? -11.967 -30.552 -10.537 1.00 94.88 411 SER A O 1
ATOM 3210 N N . ARG A 1 412 ? -12.985 -31.938 -11.960 1.00 95.31 412 ARG A N 1
ATOM 3211 C CA . ARG A 1 412 ? -13.438 -32.846 -10.894 1.00 95.31 412 ARG A CA 1
ATOM 3212 C C . ARG A 1 412 ? -12.303 -33.333 -9.968 1.00 95.31 412 ARG A C 1
ATOM 3214 O O . ARG A 1 412 ? -12.529 -33.330 -8.761 1.00 95.31 412 ARG A O 1
ATOM 3221 N N . PRO A 1 413 ? -11.107 -33.730 -10.457 1.00 95.44 413 PRO A N 1
ATOM 3222 C CA . PRO A 1 413 ? -9.985 -34.065 -9.574 1.00 95.44 413 PRO A CA 1
ATOM 3223 C C . PRO A 1 413 ? -9.531 -32.887 -8.702 1.00 95.44 413 PRO A C 1
ATOM 3225 O O . PRO A 1 413 ? -9.344 -33.051 -7.500 1.00 95.44 413 PRO A O 1
ATOM 3228 N N . GLN A 1 414 ? -9.428 -31.686 -9.278 1.00 95.81 414 GLN A N 1
ATOM 3229 C CA . GLN A 1 414 ? -9.052 -30.478 -8.536 1.00 95.81 414 GLN A CA 1
ATOM 3230 C C . GLN A 1 414 ? -10.099 -30.125 -7.471 1.00 95.81 414 GLN A C 1
ATOM 3232 O O . GLN A 1 414 ? -9.723 -29.776 -6.356 1.00 95.81 414 GLN A O 1
ATOM 3237 N N . GLN A 1 415 ? -11.393 -30.298 -7.760 1.00 97.25 415 GLN A N 1
ATOM 3238 C CA . GLN A 1 415 ? -12.464 -30.090 -6.781 1.00 97.25 415 GLN A CA 1
ATOM 3239 C C . GLN A 1 415 ? -12.296 -31.000 -5.556 1.00 97.25 415 GLN A C 1
ATOM 3241 O O . GLN A 1 415 ? -12.386 -30.529 -4.430 1.00 97.25 415 GLN A O 1
ATOM 3246 N N . VAL A 1 416 ? -11.954 -32.279 -5.757 1.00 97.00 416 VAL A N 1
ATOM 3247 C CA . VAL A 1 416 ? -11.691 -33.216 -4.647 1.00 97.00 416 VAL A CA 1
ATOM 3248 C C . VAL A 1 416 ? -10.531 -32.734 -3.767 1.00 97.00 416 VAL A C 1
ATOM 3250 O O . VAL A 1 416 ? -10.578 -32.869 -2.544 1.00 97.00 416 VAL A O 1
ATOM 3253 N N . HIS A 1 417 ? -9.483 -32.162 -4.365 1.00 97.56 417 HIS A N 1
ATOM 3254 C CA . HIS A 1 417 ? -8.376 -31.580 -3.608 1.00 97.56 417 HIS A CA 1
ATOM 3255 C C . HIS A 1 417 ? -8.779 -30.291 -2.886 1.00 97.56 417 HIS A C 1
ATOM 3257 O O . HIS A 1 417 ? -8.425 -30.138 -1.719 1.00 97.56 417 HIS A O 1
ATOM 3263 N N . ALA A 1 418 ? -9.541 -29.407 -3.532 1.00 97.12 418 ALA A N 1
ATOM 3264 C CA . ALA A 1 418 ? -10.060 -28.186 -2.922 1.00 97.12 418 ALA A CA 1
ATOM 3265 C C . ALA A 1 418 ? -10.952 -28.488 -1.706 1.00 97.12 418 ALA A C 1
ATOM 3267 O O . ALA A 1 418 ? -10.766 -27.882 -0.651 1.00 97.12 418 ALA A O 1
ATOM 3268 N N . ASP A 1 419 ? -11.846 -29.475 -1.812 1.00 97.31 419 ASP A N 1
ATOM 3269 C CA . ASP A 1 419 ? -12.726 -29.904 -0.719 1.00 97.31 419 ASP A CA 1
ATOM 3270 C C . ASP A 1 419 ? -11.918 -30.470 0.462 1.00 97.31 419 ASP A C 1
ATOM 3272 O O . ASP A 1 419 ? -12.161 -30.121 1.619 1.00 97.31 419 ASP A O 1
ATOM 3276 N N . ALA A 1 420 ? -10.897 -31.290 0.183 1.00 97.06 420 ALA A N 1
ATOM 3277 C CA . ALA A 1 420 ? -10.006 -31.821 1.214 1.00 97.06 420 ALA A CA 1
ATOM 3278 C C . ALA A 1 420 ? -9.190 -30.714 1.907 1.00 97.06 420 ALA A C 1
ATOM 3280 O O . ALA A 1 420 ? -9.027 -30.734 3.127 1.00 97.06 420 ALA A O 1
ATOM 3281 N N . ILE A 1 421 ? -8.704 -29.723 1.150 1.00 97.88 421 ILE A N 1
ATOM 3282 C CA . ILE A 1 421 ? -8.036 -28.541 1.710 1.00 97.88 421 ILE A CA 1
ATOM 3283 C C . ILE A 1 421 ? -9.009 -27.764 2.601 1.00 97.88 421 ILE A C 1
ATOM 3285 O O . ILE A 1 421 ? -8.659 -27.433 3.732 1.00 97.88 421 ILE A O 1
ATOM 3289 N N . ALA A 1 422 ? -10.241 -27.527 2.143 1.00 96.50 422 ALA A N 1
ATOM 3290 C CA . ALA A 1 422 ? -11.265 -26.850 2.933 1.00 96.50 422 ALA A CA 1
ATOM 3291 C C . ALA A 1 422 ? -11.530 -27.564 4.270 1.00 96.50 422 ALA A C 1
ATOM 3293 O O . ALA A 1 422 ? -11.662 -26.896 5.296 1.00 96.50 422 ALA A O 1
ATOM 3294 N N . GLU A 1 423 ? -11.560 -28.900 4.281 1.00 96.62 423 GLU A N 1
ATOM 3295 C CA . GLU A 1 423 ? -11.718 -29.700 5.501 1.00 96.62 423 GLU A CA 1
ATOM 3296 C C . GLU A 1 423 ? -10.521 -29.548 6.457 1.00 96.62 423 GLU A C 1
ATOM 3298 O O . GLU A 1 423 ? -10.711 -29.388 7.665 1.00 96.62 423 GLU A O 1
ATOM 3303 N N . ILE A 1 424 ? -9.287 -29.549 5.936 1.00 96.75 424 ILE A N 1
ATOM 3304 C CA . ILE A 1 424 ? -8.075 -29.313 6.740 1.00 96.75 424 ILE A CA 1
ATOM 3305 C C . ILE A 1 424 ? -8.126 -27.922 7.380 1.00 96.75 424 ILE A C 1
ATOM 3307 O O . ILE A 1 424 ? -7.891 -27.793 8.583 1.00 96.75 424 ILE A O 1
ATOM 3311 N N . LEU A 1 425 ? -8.475 -26.888 6.610 1.00 94.94 425 LEU A N 1
ATOM 3312 C CA . LEU A 1 425 ? -8.600 -25.521 7.125 1.00 94.94 425 LEU A CA 1
ATOM 3313 C C . LEU A 1 425 ? -9.721 -25.418 8.167 1.00 94.94 425 LEU A C 1
ATOM 3315 O O . LEU A 1 425 ? -9.533 -24.798 9.209 1.00 94.94 425 LEU A O 1
ATOM 3319 N N . ALA A 1 426 ? -10.860 -26.079 7.944 1.00 91.19 426 ALA A N 1
ATOM 3320 C CA . ALA A 1 426 ? -11.955 -26.114 8.909 1.00 91.19 426 ALA A CA 1
ATOM 3321 C C . ALA A 1 426 ? -11.540 -26.758 10.242 1.00 91.19 426 ALA A C 1
ATOM 3323 O O . ALA A 1 426 ? -11.965 -26.284 11.293 1.00 91.19 426 ALA A O 1
ATOM 3324 N N . LYS A 1 427 ? -10.684 -27.791 10.222 1.00 92.00 427 LYS A N 1
ATOM 3325 C CA . LYS A 1 427 ? -10.115 -28.398 11.440 1.00 92.00 427 LYS A CA 1
ATOM 3326 C C . LYS A 1 427 ? -9.192 -27.436 12.188 1.00 92.00 427 LYS A C 1
ATOM 3328 O O . LYS A 1 427 ? -9.296 -27.354 13.406 1.00 92.00 427 LYS A O 1
ATOM 3333 N N . HIS A 1 428 ? -8.350 -26.680 11.481 1.00 90.00 428 HIS A N 1
ATOM 3334 C CA . HIS A 1 428 ? -7.501 -25.653 12.101 1.00 90.00 428 HIS A CA 1
ATOM 3335 C C . HIS A 1 428 ? -8.342 -24.538 12.733 1.00 90.00 428 HIS A C 1
ATOM 3337 O O . HIS A 1 428 ? -8.124 -24.177 13.885 1.00 90.00 428 HIS A O 1
ATOM 3343 N N . VAL A 1 429 ? -9.366 -24.053 12.023 1.00 85.44 429 VAL A N 1
ATOM 3344 C CA . VAL A 1 429 ? -10.304 -23.056 12.560 1.00 85.44 429 VAL A CA 1
ATOM 3345 C C . VAL A 1 429 ? -11.068 -23.611 13.763 1.00 85.44 429 VAL A C 1
ATOM 3347 O O . VAL A 1 429 ? -11.250 -22.906 14.748 1.00 85.44 429 VAL A O 1
ATOM 3350 N N . ALA A 1 430 ? -11.505 -24.873 13.719 1.00 82.81 430 ALA A N 1
ATOM 3351 C CA . ALA A 1 430 ? -12.181 -25.512 14.844 1.00 82.81 430 ALA A CA 1
ATOM 3352 C C . ALA A 1 430 ? -11.266 -25.654 16.067 1.00 82.81 430 ALA A C 1
ATOM 3354 O O . ALA A 1 430 ? -11.733 -25.415 17.173 1.00 82.81 430 ALA A O 1
ATOM 3355 N N . ALA A 1 431 ? -9.980 -25.966 15.877 1.00 81.62 431 ALA A N 1
ATOM 3356 C CA . ALA A 1 431 ? -9.002 -25.971 16.964 1.00 81.62 431 ALA A CA 1
ATOM 3357 C C . ALA A 1 431 ? -8.834 -24.573 17.589 1.00 81.62 431 ALA A C 1
ATOM 3359 O O . ALA A 1 431 ? -8.717 -24.460 18.804 1.00 81.62 431 ALA A O 1
ATOM 3360 N N . GLY A 1 432 ? -8.922 -23.507 16.785 1.00 79.44 432 GLY A N 1
ATOM 3361 C CA . GLY A 1 432 ? -8.969 -22.128 17.283 1.00 79.44 432 GLY A CA 1
ATOM 3362 C C . GLY A 1 432 ? -10.246 -21.771 18.060 1.00 79.44 432 GLY A C 1
ATOM 3363 O O . GLY A 1 432 ? -10.220 -20.880 18.900 1.00 79.44 432 GLY A O 1
ATOM 3364 N N . ARG A 1 433 ? -11.371 -22.476 17.863 1.00 78.19 433 ARG A N 1
ATOM 3365 C CA . ARG A 1 433 ? -12.619 -22.186 18.603 1.00 78.19 433 ARG A CA 1
ATOM 3366 C C . ARG A 1 433 ? -12.542 -22.544 20.083 1.00 78.19 433 ARG A C 1
ATOM 3368 O O . ARG A 1 433 ? -13.275 -21.951 20.873 1.00 78.19 433 ARG A O 1
ATOM 3375 N N . ASP A 1 434 ? -11.688 -23.492 20.463 1.00 81.38 434 ASP A N 1
ATOM 3376 C CA . ASP A 1 434 ? -11.449 -23.794 21.877 1.00 81.38 434 ASP A CA 1
ATOM 3377 C C . ASP A 1 434 ? -10.787 -22.596 22.574 1.00 81.38 434 ASP A C 1
ATOM 3379 O O . ASP A 1 434 ? -11.116 -22.288 23.723 1.00 81.38 434 ASP A O 1
ATOM 3383 N N . ASP A 1 435 ? -9.949 -21.847 21.853 1.00 85.19 435 ASP A N 1
ATOM 3384 C CA . ASP A 1 435 ? -9.382 -20.592 22.337 1.00 85.19 435 ASP A CA 1
ATOM 3385 C C . ASP A 1 435 ? -10.461 -19.511 22.454 1.00 85.19 435 ASP A C 1
ATOM 3387 O O . ASP A 1 435 ? -10.580 -18.912 23.521 1.00 85.19 435 ASP A O 1
ATOM 3391 N N . ASP A 1 436 ? -11.317 -19.330 21.442 1.00 85.69 436 ASP A N 1
ATOM 3392 C CA . ASP A 1 436 ? -12.438 -18.376 21.505 1.00 85.69 436 ASP A CA 1
ATOM 3393 C C . ASP A 1 436 ? -13.379 -18.675 22.683 1.00 85.69 436 ASP A C 1
ATOM 3395 O O . ASP A 1 436 ? -13.828 -17.776 23.398 1.00 85.69 436 ASP A O 1
ATOM 3399 N N . GLN A 1 437 ? -13.709 -19.950 22.905 1.00 89.62 437 GLN A N 1
ATOM 3400 C CA . GLN A 1 437 ? -14.564 -20.368 24.013 1.00 89.62 437 GLN A CA 1
ATOM 3401 C C . GLN A 1 437 ? -13.884 -20.119 25.366 1.00 89.62 437 GLN A C 1
ATOM 3403 O O . GLN A 1 437 ? -14.550 -19.719 26.331 1.00 89.62 437 GLN A O 1
ATOM 3408 N N . THR A 1 438 ? -12.568 -20.319 25.432 1.00 93.25 438 THR A N 1
ATOM 3409 C CA . THR A 1 438 ? -11.760 -19.989 26.610 1.00 93.25 438 THR A CA 1
ATOM 3410 C C . THR A 1 438 ? -11.768 -18.482 26.868 1.00 93.25 438 THR A C 1
ATOM 3412 O O . THR A 1 438 ? -12.100 -18.064 27.976 1.00 93.25 438 THR A O 1
ATOM 3415 N N . GLU A 1 439 ? -11.525 -17.661 25.841 1.00 95.31 439 GLU A N 1
ATOM 3416 C CA . GLU A 1 439 ? -11.559 -16.194 25.915 1.00 95.31 439 GLU A CA 1
ATOM 3417 C C . GLU A 1 439 ? -12.920 -15.700 26.419 1.00 95.31 439 GLU A C 1
ATOM 3419 O O . GLU A 1 439 ? -12.999 -14.897 27.349 1.00 95.31 439 GLU A O 1
ATOM 3424 N N . ARG A 1 440 ? -14.014 -16.244 25.866 1.00 94.94 440 ARG A N 1
ATOM 3425 C CA . ARG A 1 440 ? -15.390 -15.948 26.298 1.00 94.94 440 ARG A CA 1
ATOM 3426 C C . ARG A 1 440 ? -15.623 -16.297 27.761 1.00 94.94 440 ARG A C 1
ATOM 3428 O O . ARG A 1 440 ? -16.340 -15.569 28.445 1.00 94.94 440 ARG A O 1
ATOM 3435 N N . THR A 1 441 ? -15.070 -17.414 28.224 1.00 96.06 441 THR A N 1
ATOM 3436 C CA . THR A 1 441 ? -15.209 -17.861 29.616 1.00 96.06 441 THR A CA 1
ATOM 3437 C C . THR A 1 441 ? -14.482 -16.902 30.555 1.00 96.06 441 THR A C 1
ATOM 3439 O O . THR A 1 441 ? -15.114 -16.364 31.460 1.00 96.06 441 THR A O 1
ATOM 3442 N N . LEU A 1 442 ? -13.219 -16.581 30.262 1.00 97.31 442 LEU A N 1
ATOM 3443 C CA . LEU A 1 442 ? -12.423 -15.618 31.032 1.00 97.31 442 LEU A CA 1
ATOM 3444 C C . LEU A 1 442 ? -13.055 -14.218 31.040 1.00 97.31 442 LEU A C 1
ATOM 3446 O O . LEU A 1 442 ? -13.149 -13.578 32.085 1.00 97.31 442 LEU A O 1
ATOM 3450 N N . MET A 1 443 ? -13.564 -13.750 29.895 1.00 97.81 443 MET A N 1
ATOM 3451 C CA . MET A 1 443 ? -14.271 -12.471 29.818 1.00 97.81 443 MET A CA 1
ATOM 3452 C C . MET A 1 443 ? -15.526 -12.474 30.699 1.00 97.81 443 MET A C 1
ATOM 3454 O O . MET A 1 443 ? -15.753 -11.524 31.440 1.00 97.81 443 MET A O 1
ATOM 3458 N N . ARG A 1 444 ? -16.329 -13.545 30.684 1.00 96.81 444 ARG A N 1
ATOM 3459 C CA . ARG A 1 444 ? -17.515 -13.653 31.552 1.00 96.81 444 ARG A CA 1
ATOM 3460 C C . ARG A 1 444 ? -17.165 -13.660 33.036 1.00 96.81 444 ARG A C 1
ATOM 3462 O O . ARG A 1 444 ? -17.900 -13.052 33.806 1.00 96.81 444 ARG A O 1
ATOM 3469 N N . GLU A 1 445 ? -16.067 -14.298 33.432 1.00 97.50 445 GLU A N 1
ATOM 3470 C CA . GLU A 1 445 ? -15.575 -14.246 34.815 1.00 97.50 445 GLU A CA 1
ATOM 3471 C C . GLU A 1 445 ? -15.239 -12.809 35.234 1.00 97.50 445 GLU A C 1
ATOM 3473 O O . GLU A 1 445 ? -15.636 -12.382 36.317 1.00 97.50 445 GLU A O 1
ATOM 3478 N N . ILE A 1 446 ? -14.604 -12.027 34.352 1.00 97.56 446 ILE A N 1
ATOM 3479 C CA . ILE A 1 446 ? -14.349 -10.600 34.603 1.00 97.56 446 ILE A CA 1
ATOM 3480 C C . ILE A 1 446 ? -15.654 -9.799 34.703 1.00 97.56 446 ILE A C 1
ATOM 3482 O O . ILE A 1 446 ? -15.776 -8.912 35.546 1.00 97.56 446 ILE A O 1
ATOM 3486 N N . LEU A 1 447 ? -16.640 -10.076 33.845 1.00 96.19 447 LEU A N 1
ATOM 3487 C CA . LEU A 1 447 ? -17.911 -9.346 33.870 1.00 96.19 447 LEU A CA 1
ATOM 3488 C C . LEU A 1 447 ? -18.782 -9.701 35.083 1.00 96.19 447 LEU A C 1
ATOM 3490 O O . LEU A 1 447 ? -19.569 -8.861 35.522 1.00 96.19 447 LEU A O 1
ATOM 3494 N N . ALA A 1 448 ? -18.643 -10.915 35.622 1.00 96.44 448 ALA A N 1
ATOM 3495 C CA . ALA A 1 448 ? -19.362 -11.363 36.811 1.00 96.44 448 ALA A CA 1
ATOM 3496 C C . ALA A 1 448 ? -18.917 -10.618 38.082 1.00 96.44 448 ALA A C 1
ATOM 3498 O O . ALA A 1 448 ? -19.758 -10.315 38.928 1.00 96.44 448 ALA A O 1
ATOM 3499 N N . ASP A 1 449 ? -17.629 -10.276 38.192 1.00 97.12 449 ASP A N 1
ATOM 3500 C CA . ASP A 1 449 ? -17.103 -9.385 39.231 1.00 97.12 449 ASP A CA 1
ATOM 3501 C C . ASP A 1 449 ? -16.187 -8.322 38.621 1.00 97.12 449 ASP A C 1
ATOM 3503 O O . ASP A 1 449 ? -14.964 -8.461 38.519 1.00 97.12 449 ASP A O 1
ATOM 3507 N N . TRP A 1 450 ? -16.807 -7.209 38.230 1.00 95.69 450 TRP A N 1
ATOM 3508 C CA . TRP A 1 450 ? -16.088 -6.134 37.571 1.00 95.69 450 TRP A CA 1
ATOM 3509 C C . TRP A 1 450 ? -15.025 -5.471 38.451 1.00 95.69 450 TRP A C 1
ATOM 3511 O O . TRP A 1 450 ? -14.096 -4.890 37.907 1.00 95.69 450 TRP A O 1
ATOM 3521 N N . GLU A 1 451 ? -15.090 -5.526 39.777 1.00 96.19 451 GLU A N 1
ATOM 3522 C CA . GLU A 1 451 ? -14.063 -4.874 40.602 1.00 96.19 451 GLU A CA 1
ATOM 3523 C C . GLU A 1 451 ? -12.869 -5.794 40.891 1.00 96.19 451 GLU A C 1
ATOM 3525 O O . GLU A 1 451 ? -11.816 -5.308 41.314 1.00 96.19 451 GLU A O 1
ATOM 3530 N N . ALA A 1 452 ? -12.995 -7.098 40.622 1.00 97.38 452 ALA A N 1
ATOM 3531 C CA . ALA A 1 452 ? -11.942 -8.073 40.870 1.00 97.38 452 ALA A CA 1
ATOM 3532 C C . ALA A 1 452 ? -10.789 -7.973 39.858 1.00 97.38 452 ALA A C 1
ATOM 3534 O O . ALA A 1 452 ? -10.949 -8.146 38.646 1.00 97.38 452 ALA A O 1
ATOM 3535 N N . ASP A 1 453 ? -9.579 -7.760 40.367 1.00 98.31 453 ASP A N 1
ATOM 3536 C CA . ASP A 1 453 ? -8.371 -7.733 39.540 1.00 98.31 453 ASP A CA 1
ATOM 3537 C C . ASP A 1 453 ? -7.911 -9.144 39.127 1.00 98.31 453 ASP A C 1
ATOM 3539 O O . ASP A 1 453 ? -7.259 -9.303 38.099 1.00 98.31 453 ASP A O 1
ATOM 3543 N N . GLU A 1 454 ? -8.239 -10.180 39.904 1.00 98.00 454 GLU A N 1
ATOM 3544 C CA . GLU A 1 454 ? -7.683 -11.526 39.708 1.00 98.00 454 GLU A CA 1
ATOM 3545 C C . GLU A 1 454 ? -8.125 -12.192 38.390 1.00 98.00 454 GLU A C 1
ATOM 3547 O O . GLU A 1 454 ? -7.241 -12.587 37.625 1.00 98.00 454 GLU A O 1
ATOM 3552 N N . PRO A 1 455 ? -9.422 -12.203 38.009 1.00 98.25 455 PRO A N 1
ATOM 3553 C CA . PRO A 1 455 ? -9.838 -12.690 36.689 1.00 98.25 455 PRO A CA 1
ATOM 3554 C C . PRO A 1 455 ? -9.194 -11.915 35.529 1.00 98.25 455 PRO A C 1
ATOM 3556 O O . PRO A 1 455 ? -8.894 -12.486 34.482 1.00 98.25 455 PRO A O 1
ATOM 3559 N N . ARG A 1 456 ? -8.913 -10.614 35.714 1.00 98.31 456 ARG A N 1
ATOM 3560 C CA . ARG A 1 456 ? -8.234 -9.792 34.698 1.00 98.31 456 ARG A CA 1
ATOM 3561 C C . ARG A 1 456 ? -6.777 -10.174 34.520 1.00 98.31 456 ARG A C 1
ATOM 3563 O O . ARG A 1 456 ? -6.288 -10.135 33.396 1.00 98.31 456 ARG A O 1
ATOM 3570 N N . LEU A 1 457 ? -6.086 -10.522 35.602 1.00 98.12 457 LEU A N 1
ATOM 3571 C CA . LEU A 1 457 ? -4.699 -10.974 35.536 1.00 98.12 457 LEU A CA 1
ATOM 3572 C C . LEU A 1 457 ? -4.602 -12.355 34.877 1.00 98.12 457 LEU A C 1
ATOM 3574 O O . LEU A 1 457 ? -3.764 -12.529 34.000 1.00 98.12 457 LEU A O 1
ATOM 3578 N N . VAL A 1 458 ? -5.521 -13.279 35.185 1.00 98.00 458 VAL A N 1
ATOM 3579 C CA . VAL A 1 458 ? -5.615 -14.575 34.482 1.00 98.00 458 VAL A CA 1
ATOM 3580 C C . VAL A 1 458 ? -5.876 -14.368 32.988 1.00 98.00 458 VAL A C 1
ATOM 3582 O O . VAL A 1 458 ? -5.206 -14.964 32.145 1.00 98.00 458 VAL A O 1
ATOM 3585 N N . TYR A 1 459 ? -6.809 -13.478 32.647 1.00 97.88 459 TYR A N 1
ATOM 3586 C CA . TYR A 1 459 ? -7.095 -13.123 31.261 1.00 97.88 459 TYR A CA 1
ATOM 3587 C C . TYR A 1 459 ? -5.897 -12.467 30.560 1.00 97.88 459 TYR A C 1
ATOM 3589 O O . TYR A 1 459 ? -5.569 -12.814 29.427 1.00 97.88 459 TYR A O 1
ATOM 3597 N N . SER A 1 460 ? -5.199 -11.565 31.251 1.00 98.12 460 SER A N 1
ATOM 3598 C CA . SER A 1 460 ? -3.956 -10.951 30.783 1.00 98.12 460 SER A CA 1
ATOM 3599 C C . SER A 1 460 ? -2.893 -12.000 30.467 1.00 98.12 460 SER A C 1
ATOM 3601 O O . SER A 1 460 ? -2.318 -11.963 29.382 1.00 98.12 460 SER A O 1
ATOM 3603 N N . ASP A 1 461 ? -2.639 -12.941 31.375 1.00 97.94 461 ASP A N 1
ATOM 3604 C CA . ASP A 1 461 ? -1.625 -13.982 31.189 1.00 97.94 461 ASP A CA 1
ATOM 3605 C C . ASP A 1 461 ? -1.985 -14.905 30.015 1.00 97.94 461 ASP A C 1
ATOM 3607 O O . ASP A 1 461 ? -1.132 -15.240 29.187 1.00 97.94 461 ASP A O 1
ATOM 3611 N N . TRP A 1 462 ? -3.270 -15.250 29.883 1.00 96.88 462 TRP A N 1
ATOM 3612 C CA . TRP A 1 462 ? -3.784 -16.012 28.745 1.00 96.88 462 TRP A CA 1
ATOM 3613 C C . TRP A 1 462 ? -3.554 -15.280 27.412 1.00 96.88 462 TRP A C 1
ATOM 3615 O O . TRP A 1 462 ? -3.059 -15.892 26.460 1.00 96.88 462 TRP A O 1
ATOM 3625 N N . LEU A 1 463 ? -3.815 -13.969 27.359 1.00 95.94 463 LEU A N 1
ATOM 3626 C CA . LEU A 1 463 ? -3.551 -13.117 26.192 1.00 95.94 463 LEU A CA 1
ATOM 3627 C C . LEU A 1 463 ? -2.048 -13.008 25.880 1.00 95.94 463 LEU A C 1
ATOM 3629 O O . LEU A 1 463 ? -1.640 -13.150 24.727 1.00 95.94 463 LEU A O 1
ATOM 3633 N N . GLN A 1 464 ? -1.204 -12.816 26.898 1.00 94.56 464 GLN A N 1
ATOM 3634 C CA . GLN A 1 464 ? 0.251 -12.717 26.727 1.00 94.56 464 GLN A CA 1
ATOM 3635 C C . GLN A 1 464 ? 0.864 -14.015 26.194 1.00 94.56 464 GLN A C 1
ATOM 3637 O O . GLN A 1 464 ? 1.760 -13.960 25.350 1.00 94.56 464 GLN A O 1
ATOM 3642 N N . SER A 1 465 ? 0.360 -15.179 26.624 1.00 90.81 465 SER A N 1
ATOM 3643 C CA . SER A 1 465 ? 0.806 -16.484 26.108 1.00 90.81 465 SER A CA 1
ATOM 3644 C C . SER A 1 465 ? 0.554 -16.667 24.604 1.00 90.81 465 SER A C 1
ATOM 3646 O O . SER A 1 465 ? 1.216 -17.482 23.968 1.00 90.81 465 SER A O 1
ATOM 3648 N N . ARG A 1 466 ? -0.361 -15.869 24.034 1.00 90.69 466 ARG A N 1
ATOM 3649 C CA . ARG A 1 466 ? -0.700 -15.800 22.603 1.00 90.69 466 ARG A CA 1
ATOM 3650 C C . ARG A 1 466 ? -0.114 -14.573 21.907 1.00 90.69 466 ARG A C 1
ATOM 3652 O O . ARG A 1 466 ? -0.472 -14.279 20.774 1.00 90.69 466 ARG A O 1
ATOM 3659 N N . HIS A 1 467 ? 0.779 -13.852 22.583 1.00 89.00 467 HIS A N 1
ATOM 3660 C CA . HIS A 1 467 ? 1.387 -12.618 22.090 1.00 89.00 467 HIS A CA 1
ATOM 3661 C C . HIS A 1 467 ? 0.380 -11.499 21.761 1.00 89.00 467 HIS A C 1
ATOM 3663 O O . HIS A 1 467 ? 0.683 -10.611 20.966 1.00 89.00 467 HIS A O 1
ATOM 3669 N N . ASP A 1 468 ? -0.795 -11.488 22.398 1.00 92.75 468 ASP A N 1
ATOM 3670 C CA . ASP A 1 468 ? -1.774 -10.414 22.231 1.00 92.75 468 ASP A CA 1
ATOM 3671 C C . ASP A 1 468 ? -1.394 -9.192 23.090 1.00 92.75 468 ASP A C 1
ATOM 3673 O O . ASP A 1 468 ? -1.245 -9.276 24.315 1.00 92.75 468 ASP A O 1
ATOM 3677 N N . ALA A 1 469 ? -1.270 -8.026 22.446 1.00 94.75 469 ALA A N 1
ATOM 3678 C CA . ALA A 1 469 ? -0.894 -6.766 23.086 1.00 94.75 469 ALA A CA 1
ATOM 3679 C C . ALA A 1 469 ? -1.865 -6.313 24.194 1.00 94.75 469 ALA A C 1
ATOM 3681 O O . ALA A 1 469 ? -1.479 -5.550 25.085 1.00 94.75 469 ALA A O 1
ATOM 3682 N N . ARG A 1 470 ? -3.121 -6.782 24.178 1.00 97.00 470 ARG A N 1
ATOM 3683 C CA . ARG A 1 470 ? -4.092 -6.533 25.252 1.00 97.00 470 ARG A CA 1
ATOM 3684 C C . ARG A 1 470 ? -3.593 -7.044 26.600 1.00 97.00 470 ARG A C 1
ATOM 3686 O O . ARG A 1 470 ? -3.833 -6.382 27.604 1.00 97.00 470 ARG A O 1
ATOM 3693 N N . GLY A 1 471 ? -2.894 -8.180 26.631 1.00 97.81 471 GLY A N 1
ATOM 3694 C CA . GLY A 1 471 ? -2.481 -8.817 27.880 1.00 97.81 471 GLY A CA 1
ATOM 3695 C C . GLY A 1 471 ? -1.546 -7.934 28.707 1.00 97.81 471 GLY A C 1
ATOM 3696 O O . GLY A 1 471 ? -1.862 -7.575 29.838 1.00 97.81 471 GLY A O 1
ATOM 3697 N N . GLU A 1 472 ? -0.441 -7.478 28.115 1.00 97.62 472 GLU A N 1
ATOM 3698 C CA . GLU A 1 472 ? 0.493 -6.560 28.789 1.00 97.62 472 GLU A CA 1
ATOM 3699 C C . GLU A 1 472 ? -0.182 -5.223 29.146 1.00 97.62 472 GLU A C 1
ATOM 3701 O O . GLU A 1 472 ? 0.058 -4.663 30.217 1.00 97.62 472 GLU A O 1
ATOM 3706 N N . PHE A 1 473 ? -1.070 -4.709 28.286 1.00 98.00 473 PHE A N 1
ATOM 3707 C CA . PHE A 1 473 ? -1.806 -3.481 28.588 1.00 98.00 473 PHE A CA 1
ATOM 3708 C C . PHE A 1 473 ? -2.719 -3.633 29.817 1.00 98.00 473 PHE A C 1
ATOM 3710 O O . PHE A 1 473 ? -2.725 -2.748 30.676 1.00 98.00 473 PHE A O 1
ATOM 3717 N N . ILE A 1 474 ? -3.428 -4.761 29.940 1.00 98.31 474 ILE A N 1
ATOM 3718 C CA . ILE A 1 474 ? -4.258 -5.093 31.105 1.00 98.31 474 ILE A CA 1
ATOM 3719 C C . ILE A 1 474 ? -3.403 -5.206 32.366 1.00 98.31 474 ILE A C 1
ATOM 3721 O O . ILE A 1 474 ? -3.723 -4.557 33.363 1.00 98.31 474 ILE A O 1
ATOM 3725 N N . ALA A 1 475 ? -2.284 -5.933 32.323 1.00 98.31 475 ALA A N 1
ATOM 3726 C CA . ALA A 1 475 ? -1.378 -6.052 33.466 1.00 98.31 475 ALA A CA 1
ATOM 3727 C C . ALA A 1 475 ? -0.867 -4.683 33.956 1.00 98.31 475 ALA A C 1
ATOM 3729 O O . ALA A 1 475 ? -0.889 -4.396 35.158 1.00 98.31 475 ALA A O 1
ATOM 3730 N N . LEU A 1 476 ? -0.447 -3.811 33.032 1.00 98.06 476 LEU A N 1
ATOM 3731 C CA . LEU A 1 476 ? 0.026 -2.461 33.353 1.00 98.06 476 LEU A CA 1
ATOM 3732 C C . LEU A 1 476 ? -1.077 -1.584 33.960 1.00 98.06 476 LEU A C 1
ATOM 3734 O O . LEU A 1 476 ? -0.796 -0.801 34.871 1.00 98.06 476 LEU A O 1
ATOM 3738 N N . ASP A 1 477 ? -2.310 -1.686 33.463 1.00 97.44 477 ASP A N 1
ATOM 3739 C CA . ASP A 1 477 ? -3.422 -0.865 33.944 1.00 97.44 477 ASP A CA 1
ATOM 3740 C C . ASP A 1 477 ? -3.978 -1.356 35.290 1.00 97.44 477 ASP A C 1
ATOM 3742 O O . ASP A 1 477 ? -4.261 -0.544 36.170 1.00 97.44 477 ASP A O 1
ATOM 3746 N N . VAL A 1 478 ? -4.040 -2.675 35.508 1.00 98.19 478 VAL A N 1
ATOM 3747 C CA . VAL A 1 478 ? -4.355 -3.271 36.819 1.00 98.19 478 VAL A CA 1
ATOM 3748 C C . VAL A 1 478 ? -3.297 -2.879 37.853 1.00 98.19 478 VAL A C 1
ATOM 3750 O O . VAL A 1 478 ? -3.634 -2.431 38.948 1.00 98.19 478 VAL A O 1
ATOM 3753 N N . ALA A 1 479 ? -2.006 -2.963 37.514 1.00 97.81 479 ALA A N 1
ATOM 3754 C CA . ALA A 1 479 ? -0.939 -2.536 38.418 1.00 97.81 479 ALA A CA 1
ATOM 3755 C C . ALA A 1 479 ? -1.075 -1.052 38.804 1.00 97.81 479 ALA A C 1
ATOM 3757 O O . ALA A 1 479 ? -0.896 -0.699 39.973 1.00 97.81 479 ALA A O 1
ATOM 3758 N N . LEU A 1 480 ? -1.429 -0.194 37.842 1.00 96.69 480 LEU A N 1
ATOM 3759 C CA . LEU A 1 480 ? -1.694 1.220 38.097 1.00 96.69 480 LEU A CA 1
ATOM 3760 C C . LEU A 1 480 ? -2.904 1.416 39.028 1.00 96.69 480 LEU A C 1
ATOM 3762 O O . LEU A 1 480 ? -2.803 2.202 39.971 1.00 96.69 480 LEU A O 1
ATOM 3766 N N . ALA A 1 481 ? -4.006 0.689 38.812 1.00 96.44 481 ALA A N 1
ATOM 3767 C CA . ALA A 1 481 ? -5.200 0.737 39.663 1.00 96.44 481 ALA A CA 1
ATOM 3768 C C . ALA A 1 481 ? -4.916 0.287 41.110 1.00 96.44 481 ALA A C 1
ATOM 3770 O O . ALA A 1 481 ? -5.440 0.867 42.057 1.00 96.44 481 ALA A O 1
ATOM 3771 N N . GLN A 1 482 ? -3.998 -0.666 41.295 1.00 96.88 482 GLN A N 1
ATOM 3772 C CA . GLN A 1 482 ? -3.501 -1.116 42.603 1.00 96.88 482 GLN A CA 1
ATOM 3773 C C . GLN A 1 482 ? -2.523 -0.130 43.274 1.00 96.88 482 GLN A C 1
ATOM 3775 O O . GLN A 1 482 ? -1.927 -0.444 44.306 1.00 96.88 482 GLN A O 1
ATOM 3780 N N . GLY A 1 483 ? -2.291 1.045 42.681 1.00 97.00 483 GLY A N 1
ATOM 3781 C CA . GLY A 1 483 ? -1.360 2.050 43.196 1.00 97.00 483 GLY A CA 1
ATOM 3782 C C . GLY A 1 483 ? 0.119 1.701 42.998 1.00 97.00 483 GLY A C 1
ATOM 3783 O O . GLY A 1 483 ? 0.989 2.367 43.565 1.00 97.00 483 GLY A O 1
ATOM 3784 N N . LYS A 1 484 ? 0.445 0.678 42.194 1.00 97.44 484 LYS A N 1
ATOM 3785 C CA . LYS A 1 484 ? 1.837 0.339 41.871 1.00 97.44 484 LYS A CA 1
ATOM 3786 C C . LYS A 1 484 ? 2.391 1.348 40.864 1.00 97.44 484 LYS A C 1
ATOM 3788 O O . LYS A 1 484 ? 1.721 1.797 39.935 1.00 97.44 484 LYS A O 1
ATOM 3793 N N . SER A 1 485 ? 3.663 1.706 41.026 1.00 95.25 485 SER A N 1
ATOM 3794 C CA . SER A 1 485 ? 4.321 2.646 40.117 1.00 95.25 485 SER A CA 1
ATOM 3795 C C . SER A 1 485 ? 4.699 1.968 38.800 1.00 95.25 485 SER A C 1
ATOM 3797 O O . SER A 1 485 ? 5.647 1.189 38.753 1.00 95.25 485 SER A O 1
ATOM 3799 N N . VAL A 1 486 ? 4.015 2.324 37.710 1.00 94.88 486 VAL A N 1
ATOM 3800 C CA . VAL A 1 486 ? 4.339 1.855 36.347 1.00 94.88 486 VAL A CA 1
ATOM 3801 C C . VAL A 1 486 ? 5.189 2.849 35.540 1.00 94.88 486 VAL A C 1
ATOM 3803 O O . VAL A 1 486 ? 5.374 2.661 34.347 1.00 94.88 486 VAL A O 1
ATOM 3806 N N . LYS A 1 487 ? 5.709 3.929 36.150 1.00 91.88 487 LYS A N 1
ATOM 3807 C CA . LYS A 1 487 ? 6.629 4.930 35.540 1.00 91.88 487 LYS A CA 1
ATOM 3808 C C . LYS A 1 487 ? 6.305 5.346 34.085 1.00 91.88 487 LYS A C 1
ATOM 3810 O O . LYS A 1 487 ? 7.202 5.502 33.261 1.00 91.88 487 LYS A O 1
ATOM 3815 N N . GLY A 1 488 ? 5.025 5.514 33.747 1.00 93.06 488 GLY A N 1
ATOM 3816 C CA . GLY A 1 488 ? 4.589 5.873 32.388 1.00 93.06 488 GLY A CA 1
ATOM 3817 C C . GLY A 1 488 ? 4.687 4.750 31.343 1.00 93.06 488 GLY A C 1
ATOM 3818 O O . GLY A 1 488 ? 4.365 4.990 30.179 1.00 93.06 488 GLY A O 1
ATOM 3819 N N . ALA A 1 489 ? 5.075 3.531 31.738 1.00 95.62 489 ALA A N 1
ATOM 3820 C CA . ALA A 1 489 ? 5.118 2.347 30.880 1.00 95.62 489 ALA A CA 1
ATOM 3821 C C . ALA A 1 489 ? 3.765 2.096 30.205 1.00 95.62 489 ALA A C 1
ATOM 3823 O O . ALA A 1 489 ? 3.744 1.924 28.993 1.00 95.62 489 ALA A O 1
ATOM 3824 N N . ARG A 1 490 ? 2.648 2.223 30.939 1.00 96.06 490 ARG A N 1
ATOM 3825 C CA . ARG A 1 490 ? 1.281 2.143 30.388 1.00 96.06 490 ARG A CA 1
ATOM 3826 C C . ARG A 1 490 ? 1.075 3.067 29.184 1.00 96.06 490 ARG A C 1
ATOM 3828 O O . ARG A 1 490 ? 0.711 2.608 28.109 1.00 96.06 490 ARG A O 1
ATOM 3835 N N . ASN A 1 491 ? 1.347 4.366 29.334 1.00 94.38 491 ASN A N 1
ATOM 3836 C CA . ASN A 1 491 ? 1.126 5.353 28.267 1.00 94.38 491 ASN A CA 1
ATOM 3837 C C . ASN A 1 491 ? 2.073 5.140 27.079 1.00 94.38 491 ASN A C 1
ATOM 3839 O O . ASN A 1 491 ? 1.684 5.335 25.926 1.00 94.38 491 ASN A O 1
ATOM 3843 N N . LYS A 1 492 ? 3.317 4.727 27.355 1.00 95.00 492 LYS A N 1
ATOM 3844 C CA . LYS A 1 492 ? 4.290 4.361 26.322 1.00 95.00 492 LYS A CA 1
ATOM 3845 C C . LYS A 1 492 ? 3.825 3.129 25.541 1.00 95.00 492 LYS A C 1
ATOM 3847 O O . LYS A 1 492 ? 3.918 3.132 24.317 1.00 95.00 492 LYS A O 1
ATOM 3852 N N . TYR A 1 493 ? 3.314 2.117 26.240 1.00 95.19 493 TYR A N 1
ATOM 3853 C CA . TYR A 1 493 ? 2.786 0.894 25.647 1.00 95.19 493 TYR A CA 1
ATOM 3854 C C . TYR A 1 493 ? 1.542 1.191 24.805 1.00 95.19 493 TYR A C 1
ATOM 3856 O O . TYR A 1 493 ? 1.526 0.868 23.624 1.00 95.19 493 TYR A O 1
ATOM 3864 N N . TRP A 1 494 ? 0.578 1.936 25.354 1.00 93.94 494 TRP A N 1
ATOM 3865 C CA . TRP A 1 494 ? -0.606 2.427 24.641 1.00 93.94 494 TRP A CA 1
ATOM 3866 C C . TRP A 1 494 ? -0.254 3.142 23.337 1.00 93.94 494 TRP A C 1
ATOM 3868 O O . TRP A 1 494 ? -0.741 2.789 22.271 1.00 93.94 494 TRP A O 1
ATOM 3878 N N . SER A 1 495 ? 0.647 4.125 23.402 1.00 90.00 495 SER A N 1
ATOM 3879 C CA . SER A 1 495 ? 1.036 4.909 22.222 1.00 90.00 495 SER A CA 1
ATOM 3880 C C . SER A 1 495 ? 1.677 4.046 21.133 1.00 90.00 495 SER A C 1
ATOM 3882 O O . SER A 1 495 ? 1.606 4.389 19.956 1.00 90.00 495 SER A O 1
ATOM 3884 N N . LYS A 1 496 ? 2.320 2.941 21.529 1.00 89.31 496 LYS A N 1
ATOM 3885 C CA . LYS A 1 496 ? 2.984 2.006 20.624 1.00 89.31 496 LYS A CA 1
ATOM 3886 C C . LYS A 1 496 ? 2.019 0.963 20.049 1.00 89.31 496 LYS A C 1
ATOM 3888 O O . LYS A 1 496 ? 2.147 0.643 18.875 1.00 89.31 496 LYS A O 1
ATOM 3893 N N . HIS A 1 497 ? 1.081 0.469 20.853 1.00 91.62 497 HIS A N 1
ATOM 3894 C CA . HIS A 1 497 ? 0.250 -0.700 20.549 1.00 91.62 497 HIS A CA 1
ATOM 3895 C C . HIS A 1 497 ? -1.251 -0.378 20.428 1.00 91.62 497 HIS A C 1
ATOM 3897 O O . HIS A 1 497 ? -2.058 -1.297 20.378 1.00 91.62 497 HIS A O 1
ATOM 3903 N N . LYS A 1 498 ? -1.655 0.905 20.353 1.00 92.19 498 LYS A N 1
ATOM 3904 C CA . LYS A 1 498 ? -3.071 1.341 20.296 1.00 92.19 498 LYS A CA 1
ATOM 3905 C C . LYS A 1 498 ? -3.905 0.497 19.322 1.00 92.19 498 LYS A C 1
ATOM 3907 O O . LYS A 1 498 ? -4.951 -0.013 19.702 1.00 92.19 498 LYS A O 1
ATOM 3912 N N . ASN A 1 499 ? -3.436 0.333 18.085 1.00 87.56 499 ASN A N 1
ATOM 3913 C CA . ASN A 1 499 ? -4.187 -0.388 17.054 1.00 87.56 499 ASN A CA 1
ATOM 3914 C C . ASN A 1 499 ? -4.319 -1.887 17.362 1.00 87.56 499 ASN A C 1
ATOM 3916 O O . ASN A 1 499 ? -5.387 -2.445 17.162 1.00 87.56 499 ASN A O 1
ATOM 3920 N N . GLU A 1 500 ? -3.274 -2.524 17.893 1.00 88.94 500 GLU A N 1
ATOM 3921 C CA . GLU A 1 500 ? -3.299 -3.940 18.297 1.00 88.94 500 GLU A CA 1
ATOM 3922 C C . GLU A 1 500 ? -4.235 -4.153 19.500 1.00 88.94 500 GLU A C 1
ATOM 3924 O O . GLU A 1 500 ? -5.030 -5.092 19.532 1.00 88.94 500 GLU A O 1
ATOM 3929 N N . ILE A 1 501 ? -4.217 -3.218 20.457 1.00 94.94 501 ILE A N 1
ATOM 3930 C CA . ILE A 1 501 ? -5.102 -3.236 21.627 1.00 94.94 501 ILE A CA 1
ATOM 3931 C C . ILE A 1 501 ? -6.569 -3.123 21.200 1.00 94.94 501 ILE A C 1
ATOM 3933 O O . ILE A 1 501 ? -7.406 -3.822 21.765 1.00 94.94 501 ILE A O 1
ATOM 3937 N N . PHE A 1 502 ? -6.893 -2.313 20.188 1.00 92.69 502 PHE A N 1
ATOM 3938 C CA . PHE A 1 502 ? -8.243 -2.261 19.610 1.00 92.69 502 PHE A CA 1
ATOM 3939 C C . PHE A 1 502 ? -8.558 -3.403 18.642 1.00 92.69 502 PHE A C 1
ATOM 3941 O O . PHE A 1 502 ? -9.732 -3.663 18.381 1.00 92.69 502 PHE A O 1
ATOM 3948 N N . GLY A 1 503 ? -7.537 -4.072 18.109 1.00 90.81 503 GLY A N 1
ATOM 3949 C CA . GLY A 1 503 ? -7.685 -5.152 17.144 1.00 90.81 503 GLY A CA 1
ATOM 3950 C C . GLY A 1 503 ? -8.545 -4.733 15.940 1.00 90.81 503 GLY A C 1
ATOM 3951 O O . GLY A 1 503 ? -8.323 -3.656 15.373 1.00 90.81 503 GLY A O 1
ATOM 3952 N N . PRO A 1 504 ? -9.563 -5.527 15.565 1.00 87.69 504 PRO A N 1
ATOM 3953 C CA . PRO A 1 504 ? -10.475 -5.217 14.462 1.00 87.69 504 PRO A CA 1
ATOM 3954 C C . PRO A 1 504 ? -11.208 -3.871 14.607 1.00 87.69 504 PRO A C 1
ATOM 3956 O O . PRO A 1 504 ? -11.657 -3.309 13.609 1.00 87.69 504 PRO A O 1
ATOM 3959 N N . LEU A 1 505 ? -11.301 -3.314 15.823 1.00 89.81 505 LEU A N 1
ATOM 3960 C CA . LEU A 1 505 ? -12.026 -2.068 16.100 1.00 89.81 505 LEU A CA 1
ATOM 3961 C C . LEU A 1 505 ? -11.212 -0.795 15.815 1.00 89.81 505 LEU A C 1
ATOM 3963 O O . LEU A 1 505 ? -11.778 0.300 15.815 1.00 89.81 505 LEU A O 1
ATOM 3967 N N . ALA A 1 506 ? -9.902 -0.898 15.553 1.00 86.06 506 ALA A N 1
ATOM 3968 C CA . ALA A 1 506 ? -8.987 0.250 15.478 1.00 86.06 506 ALA A CA 1
ATOM 3969 C C . ALA A 1 506 ? -9.352 1.304 14.408 1.00 86.06 506 ALA A C 1
ATOM 3971 O O . ALA A 1 506 ? -8.939 2.458 14.514 1.00 86.06 506 ALA A O 1
ATOM 3972 N N . GLY A 1 507 ? -10.117 0.922 13.380 1.00 79.56 507 GLY A N 1
ATOM 3973 C CA . GLY A 1 507 ? -10.620 1.831 12.341 1.00 79.56 507 GLY A CA 1
ATOM 3974 C C . GLY A 1 507 ? -12.047 2.341 12.562 1.00 79.56 507 GLY A C 1
ATOM 3975 O O . GLY A 1 507 ? -12.441 3.315 11.923 1.00 79.56 507 GLY A O 1
ATOM 3976 N N . LEU A 1 508 ? -12.808 1.692 13.447 1.00 82.88 508 LEU A N 1
ATOM 3977 C CA . LEU A 1 508 ? -14.211 2.007 13.725 1.00 82.88 508 LEU A CA 1
ATOM 3978 C C . LEU A 1 508 ? -14.355 3.052 14.838 1.00 82.88 508 LEU A C 1
ATOM 3980 O O . LEU A 1 508 ? -15.278 3.871 14.829 1.00 82.88 508 LEU A O 1
ATOM 3984 N N . LEU A 1 509 ? -13.436 3.011 15.802 1.00 86.62 509 LEU A N 1
ATOM 3985 C CA . LEU A 1 509 ? -13.467 3.850 16.991 1.00 86.62 509 LEU A CA 1
ATOM 3986 C C . LEU A 1 509 ? -12.806 5.213 16.750 1.00 86.62 509 LEU A C 1
ATOM 3988 O O . LEU A 1 509 ? -11.845 5.361 15.992 1.00 86.62 509 LEU A O 1
ATOM 3992 N N . SER A 1 510 ? -13.344 6.228 17.415 1.00 81.94 510 SER A N 1
ATOM 3993 C CA . SER A 1 510 ? -12.899 7.619 17.349 1.00 81.94 510 SER A CA 1
ATOM 3994 C C . SER A 1 510 ? -12.494 8.151 18.723 1.00 81.94 510 SER A C 1
ATOM 3996 O O . SER A 1 510 ? -12.645 7.468 19.729 1.00 81.94 510 SER A O 1
ATOM 3998 N N . TRP A 1 511 ? -11.990 9.390 18.762 1.00 74.69 511 TRP A N 1
ATOM 3999 C CA . TRP A 1 511 ? -11.507 10.041 19.981 1.00 74.69 511 TRP A CA 1
ATOM 4000 C C . TRP A 1 511 ? -12.532 10.032 21.122 1.00 74.69 511 TRP A C 1
ATOM 4002 O O . TRP A 1 511 ? -13.680 10.458 20.950 1.00 74.69 511 TRP A O 1
ATOM 4012 N N . GLY A 1 512 ? -12.055 9.669 22.310 1.00 81.19 512 GLY A N 1
ATOM 4013 C CA . GLY A 1 512 ? -12.849 9.642 23.542 1.00 81.19 512 GLY A CA 1
ATOM 4014 C C . GLY A 1 512 ? -12.954 8.251 24.158 1.00 81.19 512 GLY A C 1
ATOM 4015 O O . GLY A 1 512 ? -13.796 8.033 25.020 1.00 81.19 512 GLY A O 1
ATOM 4016 N N . GLU A 1 513 ? -12.116 7.316 23.716 1.00 88.50 513 GLU A N 1
ATOM 4017 C CA . GLU A 1 513 ? -12.078 5.959 24.234 1.00 88.50 513 GLU A CA 1
ATOM 4018 C C . GLU A 1 513 ? -11.559 5.964 25.679 1.00 88.50 513 GLU A C 1
ATOM 4020 O O . GLU A 1 513 ? -10.519 6.565 25.976 1.00 88.50 513 GLU A O 1
ATOM 4025 N N . ALA A 1 514 ? -12.271 5.285 26.577 1.00 94.62 514 ALA A N 1
ATOM 4026 C CA . ALA A 1 514 ? -11.861 5.125 27.967 1.00 94.62 514 ALA A CA 1
ATOM 4027 C C . ALA A 1 514 ? -11.570 3.657 28.266 1.00 94.62 514 ALA A C 1
ATOM 4029 O O . ALA A 1 514 ? -12.227 2.756 27.742 1.00 94.62 514 ALA A O 1
ATOM 4030 N N . PHE A 1 515 ? -10.571 3.443 29.119 1.00 96.19 515 PHE A N 1
ATOM 4031 C CA . PHE A 1 515 ? -10.190 2.125 29.597 1.00 96.19 515 PHE A CA 1
ATOM 4032 C C . PHE A 1 515 ? -10.236 2.101 31.111 1.00 96.19 515 PHE A C 1
ATOM 4034 O O . PHE A 1 515 ? -9.771 3.041 31.761 1.00 96.19 515 PHE A O 1
ATOM 4041 N N . GLU A 1 516 ? -10.739 1.002 31.652 1.00 96.62 516 GLU A N 1
ATOM 4042 C CA . GLU A 1 516 ? -10.731 0.725 33.079 1.00 96.62 516 GLU A CA 1
ATOM 4043 C C . GLU A 1 516 ? -10.066 -0.629 33.313 1.00 96.62 516 GLU A C 1
ATOM 4045 O O . GLU A 1 516 ? -10.526 -1.653 32.800 1.00 96.62 516 GLU A O 1
ATOM 4050 N N . ARG A 1 517 ? -8.952 -0.631 34.060 1.00 97.00 517 ARG A N 1
ATOM 4051 C CA . ARG A 1 517 ? -8.147 -1.838 34.320 1.00 97.00 517 ARG A CA 1
ATOM 4052 C C . ARG A 1 517 ? -7.826 -2.608 33.022 1.00 97.00 517 ARG A C 1
ATOM 4054 O O . ARG A 1 517 ? -7.871 -3.833 32.983 1.00 97.00 517 ARG A O 1
ATOM 4061 N N . GLY A 1 518 ? -7.542 -1.868 31.950 1.00 96.00 518 GLY A N 1
ATOM 4062 C CA . GLY A 1 518 ? -7.120 -2.376 30.647 1.00 96.00 518 GLY A CA 1
ATOM 4063 C C . GLY A 1 518 ? -8.236 -2.808 29.702 1.00 96.00 518 GLY A C 1
ATOM 4064 O O . GLY A 1 518 ? -7.944 -3.130 28.552 1.00 96.00 518 GLY A O 1
ATOM 4065 N N . LEU A 1 519 ? -9.498 -2.787 30.138 1.00 97.56 519 LEU A N 1
ATOM 4066 C CA . LEU A 1 519 ? -10.650 -3.110 29.297 1.00 97.56 519 LEU A CA 1
ATOM 4067 C C . LEU A 1 519 ? -11.279 -1.848 28.715 1.00 97.56 519 LEU A C 1
ATOM 4069 O O . LEU A 1 519 ? -11.369 -0.831 29.399 1.00 97.56 519 LEU A O 1
ATOM 4073 N N . LEU A 1 520 ? -11.724 -1.922 27.460 1.00 97.12 520 LEU A N 1
ATOM 4074 C CA . LEU A 1 520 ? -12.406 -0.823 26.781 1.00 97.12 520 LEU A CA 1
ATOM 4075 C C . LEU A 1 520 ? -13.795 -0.635 27.398 1.00 97.12 520 LEU A C 1
ATOM 4077 O O . LEU A 1 520 ? -14.646 -1.509 27.241 1.00 97.12 520 LEU A O 1
ATOM 4081 N N . THR A 1 521 ? -14.017 0.481 28.090 1.00 97.44 521 THR A N 1
ATOM 4082 C CA . THR A 1 521 ? -15.284 0.787 28.775 1.00 97.44 521 THR A CA 1
ATOM 4083 C C . THR A 1 521 ? -16.116 1.824 28.047 1.00 97.44 521 THR A C 1
ATOM 4085 O O . THR A 1 521 ? -17.337 1.703 28.030 1.00 97.44 521 THR A O 1
ATOM 4088 N N . THR A 1 522 ? -15.477 2.805 27.412 1.00 96.56 522 THR A N 1
ATOM 4089 C CA . THR A 1 522 ? -16.172 3.819 26.616 1.00 96.56 522 THR A CA 1
ATOM 4090 C C . THR A 1 522 ? -15.703 3.751 25.176 1.00 96.56 522 THR A C 1
ATOM 4092 O O . THR A 1 522 ? -14.499 3.803 24.915 1.00 96.56 522 THR A O 1
ATOM 4095 N N . ALA A 1 523 ? -16.643 3.663 24.241 1.00 94.44 523 ALA A N 1
ATOM 4096 C CA . ALA A 1 523 ? -16.367 3.581 22.816 1.00 94.44 523 ALA A CA 1
ATOM 4097 C C . ALA A 1 523 ? -17.201 4.604 22.048 1.00 94.44 523 ALA A C 1
ATOM 4099 O O . ALA A 1 523 ? -18.413 4.677 22.218 1.00 94.44 523 ALA A O 1
ATOM 4100 N N . ARG A 1 524 ? -16.559 5.371 21.163 1.00 91.81 524 ARG A N 1
ATOM 4101 C CA . ARG A 1 524 ? -17.265 6.262 20.241 1.00 91.81 524 ARG A CA 1
ATOM 4102 C C . ARG A 1 524 ? -17.113 5.778 18.809 1.00 91.81 524 ARG A C 1
ATOM 4104 O O . ARG A 1 524 ? -16.007 5.832 18.266 1.00 91.81 524 ARG A O 1
ATOM 4111 N N . ILE A 1 525 ? -18.210 5.366 18.190 1.00 87.75 525 ILE A N 1
ATOM 4112 C CA . ILE A 1 525 ? -18.259 4.921 16.797 1.00 87.75 525 ILE A CA 1
ATOM 4113 C C . ILE A 1 525 ? -18.453 6.145 15.895 1.00 87.75 525 ILE A C 1
ATOM 4115 O O . ILE A 1 525 ? -19.388 6.925 16.080 1.00 87.75 525 ILE A O 1
ATOM 4119 N N . TYR A 1 526 ? -17.552 6.328 14.923 1.00 78.56 526 TYR A N 1
ATOM 4120 C CA . TYR A 1 526 ? -17.618 7.442 13.967 1.00 78.56 526 TYR A CA 1
ATOM 4121 C C . TYR A 1 526 ? -17.445 6.939 12.532 1.00 78.56 526 TYR A C 1
ATOM 4123 O O . TYR A 1 526 ? -16.335 6.797 12.017 1.00 78.56 526 TYR A O 1
ATOM 4131 N N . THR A 1 527 ? -18.561 6.702 11.855 1.00 65.25 527 THR A N 1
ATOM 4132 C CA . THR A 1 527 ? -18.648 6.009 10.557 1.00 65.25 527 THR A CA 1
ATOM 4133 C C . THR A 1 527 ? -18.515 6.918 9.330 1.00 65.25 527 THR A C 1
ATOM 4135 O O . THR A 1 527 ? -18.392 6.421 8.209 1.00 65.25 527 THR A O 1
ATOM 4138 N N . ARG A 1 528 ? -18.369 8.246 9.499 1.00 55.16 528 ARG A N 1
ATOM 4139 C CA . ARG A 1 528 ? -18.161 9.203 8.379 1.00 55.16 528 ARG A CA 1
ATOM 4140 C C . ARG A 1 528 ? -16.970 8.885 7.460 1.00 55.16 528 ARG A C 1
ATOM 4142 O O . ARG A 1 528 ? -16.858 9.473 6.386 1.00 55.16 528 ARG A O 1
ATOM 4149 N N . LYS A 1 529 ? -16.063 7.991 7.862 1.00 53.97 529 LYS A N 1
ATOM 4150 C CA . LYS A 1 529 ? -14.949 7.495 7.042 1.00 53.97 529 LYS A CA 1
ATOM 4151 C C . LYS A 1 529 ? -15.310 6.266 6.184 1.00 53.97 529 LYS A C 1
ATOM 4153 O O . LYS A 1 529 ? -14.420 5.487 5.868 1.00 53.97 529 LYS A O 1
ATOM 4158 N N . GLY A 1 530 ? -16.566 6.132 5.753 1.00 52.06 530 GLY A N 1
ATOM 4159 C CA . GLY A 1 530 ? -16.972 5.147 4.741 1.00 52.06 530 GLY A CA 1
ATOM 4160 C C . GLY A 1 530 ? -17.725 3.918 5.256 1.00 52.06 530 GLY A C 1
ATOM 4161 O O . GLY A 1 530 ? -17.714 2.914 4.553 1.00 52.06 530 GLY A O 1
ATOM 4162 N N . GLY A 1 531 ? -18.373 4.001 6.425 1.00 58.47 531 GLY A N 1
ATOM 4163 C CA . GLY A 1 531 ? -19.180 2.909 6.990 1.00 58.47 531 GLY A CA 1
ATOM 4164 C C . GLY A 1 531 ? -18.371 1.674 7.415 1.00 58.47 531 GLY A C 1
ATOM 4165 O O . GLY A 1 531 ? -17.154 1.612 7.228 1.00 58.47 531 GLY A O 1
ATOM 4166 N N . LEU A 1 532 ? -19.051 0.663 7.959 1.00 62.16 532 LEU A N 1
ATOM 4167 C CA . LEU A 1 532 ? -18.580 -0.728 7.999 1.00 62.16 532 LEU A CA 1
ATOM 4168 C C . LEU A 1 532 ? -18.769 -1.388 6.623 1.00 62.16 532 LEU A C 1
ATOM 4170 O O . LEU A 1 532 ? -19.126 -2.560 6.536 1.00 62.16 532 LEU A O 1
ATOM 4174 N N . ASP A 1 533 ? -18.475 -0.673 5.534 1.00 65.56 533 ASP A N 1
ATOM 4175 C CA . ASP A 1 533 ? -18.420 -1.242 4.184 1.00 65.56 533 ASP A CA 1
ATOM 4176 C C . ASP A 1 533 ? -17.117 -2.044 3.992 1.00 65.56 533 ASP A C 1
ATOM 4178 O O . ASP A 1 533 ? -16.297 -1.832 3.088 1.00 65.56 533 ASP A O 1
ATOM 4182 N N . VAL A 1 534 ? -16.898 -2.940 4.945 1.00 63.03 534 VAL A N 1
ATOM 4183 C CA . VAL A 1 534 ? -15.885 -3.976 4.961 1.00 63.03 534 VAL A CA 1
ATOM 4184 C C . VAL A 1 534 ? -16.572 -5.261 4.496 1.00 63.03 534 VAL A C 1
ATOM 4186 O O . VAL A 1 534 ? -17.746 -5.478 4.787 1.00 63.03 534 VAL A O 1
ATOM 4189 N N . GLY A 1 535 ? -15.874 -6.108 3.734 1.00 64.25 535 GLY A N 1
ATOM 4190 C CA . GLY A 1 535 ? -16.455 -7.371 3.256 1.00 64.25 535 GLY A CA 1
ATOM 4191 C C . GLY A 1 535 ? -17.037 -8.212 4.403 1.00 64.25 535 GLY A C 1
ATOM 4192 O O . GLY A 1 535 ? -16.606 -8.074 5.549 1.00 64.25 535 GLY A O 1
ATOM 4193 N N . GLU A 1 536 ? -18.000 -9.090 4.102 1.00 71.50 536 GLU A N 1
ATOM 4194 C CA . GLU A 1 536 ? -18.786 -9.821 5.114 1.00 71.50 536 GLU A CA 1
ATOM 4195 C C . GLU A 1 536 ? -17.914 -10.564 6.142 1.00 71.50 536 GLU A C 1
ATOM 4197 O O . GLU A 1 536 ? -18.238 -10.586 7.329 1.00 71.50 536 GLU A O 1
ATOM 4202 N N . ASP A 1 537 ? -16.778 -11.120 5.717 1.00 68.38 537 ASP A N 1
ATOM 4203 C CA . ASP A 1 537 ? -15.850 -11.804 6.618 1.00 68.38 537 ASP A CA 1
ATOM 4204 C C . ASP A 1 537 ? -15.181 -10.842 7.607 1.00 68.38 537 ASP A C 1
ATOM 4206 O O . ASP A 1 537 ? -15.126 -11.133 8.803 1.00 68.38 537 ASP A O 1
ATOM 4210 N N . LYS A 1 538 ? -14.759 -9.653 7.154 1.00 73.44 538 LYS A N 1
ATOM 4211 C CA . LYS A 1 538 ? -14.189 -8.635 8.047 1.00 73.44 538 LYS A CA 1
ATOM 4212 C C . LYS A 1 538 ? -15.250 -8.047 8.968 1.00 73.44 538 LYS A C 1
ATOM 4214 O O . LYS A 1 538 ? -14.970 -7.779 10.133 1.00 73.44 538 LYS A O 1
ATOM 4219 N N . LEU A 1 539 ? -16.474 -7.882 8.470 1.00 79.94 539 LEU A N 1
ATOM 4220 C CA . LEU A 1 539 ? -17.609 -7.490 9.296 1.00 79.94 539 LEU A CA 1
ATOM 4221 C C . LEU A 1 539 ? -17.865 -8.547 10.379 1.00 79.94 539 LEU A C 1
ATOM 4223 O O . LEU A 1 539 ? -18.015 -8.203 11.545 1.00 79.94 539 LEU A O 1
ATOM 4227 N N . ARG A 1 540 ? -17.849 -9.838 10.028 1.00 82.75 540 ARG A N 1
ATOM 4228 C CA . ARG A 1 540 ? -18.007 -10.944 10.983 1.00 82.75 540 ARG A CA 1
ATOM 4229 C C . ARG A 1 540 ? -16.900 -10.949 12.040 1.00 82.75 540 ARG A C 1
ATOM 4231 O O . ARG A 1 540 ? -17.212 -11.176 13.202 1.00 82.75 540 ARG A O 1
ATOM 4238 N N . GLU A 1 541 ? -15.656 -10.665 11.659 1.00 84.25 541 GLU A N 1
ATOM 4239 C CA . GLU A 1 541 ? -14.526 -10.507 12.585 1.00 84.25 541 GLU A CA 1
ATOM 4240 C C . GLU A 1 541 ? -14.748 -9.328 13.548 1.00 84.25 541 GLU A C 1
ATOM 4242 O O . GLU A 1 541 ? -14.705 -9.512 14.761 1.00 84.25 541 GLU A O 1
ATOM 4247 N N . ILE A 1 542 ? -15.074 -8.138 13.024 1.00 88.25 542 ILE A N 1
ATOM 4248 C CA . ILE A 1 542 ? -15.349 -6.937 13.832 1.00 88.25 542 ILE A CA 1
ATOM 4249 C C . ILE A 1 542 ? -16.498 -7.184 14.808 1.00 88.25 542 ILE A C 1
ATOM 4251 O O . ILE A 1 542 ? -16.391 -6.839 15.981 1.00 88.25 542 ILE A O 1
ATOM 4255 N N . LEU A 1 543 ? -17.599 -7.766 14.334 1.00 90.94 543 LEU A N 1
ATOM 4256 C CA . LEU A 1 543 ? -18.794 -8.020 15.137 1.00 90.94 543 LEU A CA 1
ATOM 4257 C C . LEU A 1 543 ? -18.613 -9.193 16.108 1.00 90.94 543 LEU A C 1
ATOM 4259 O O . LEU A 1 543 ? -19.306 -9.258 17.115 1.00 90.94 543 LEU A O 1
ATOM 4263 N N . GLY A 1 544 ? -17.707 -10.127 15.825 1.00 90.94 544 GLY A N 1
ATOM 4264 C CA . GLY A 1 544 ? -17.415 -11.265 16.696 1.00 90.94 544 GLY A CA 1
ATOM 4265 C C . GLY A 1 544 ? -16.465 -10.946 17.851 1.00 90.94 544 GLY A C 1
ATOM 4266 O O . GLY A 1 544 ? -16.380 -11.740 18.789 1.00 90.94 544 GLY A O 1
ATOM 4267 N N . ASP A 1 545 ? -15.770 -9.808 17.792 1.00 93.94 545 ASP A N 1
ATOM 4268 C CA . ASP A 1 545 ? -14.682 -9.466 18.706 1.00 93.94 545 ASP A CA 1
ATOM 4269 C C . ASP A 1 545 ? -15.154 -9.237 20.153 1.00 93.94 545 ASP A C 1
ATOM 4271 O O . ASP A 1 545 ? -16.106 -8.501 20.422 1.00 93.94 545 ASP A O 1
ATOM 4275 N N . LEU A 1 546 ? -14.459 -9.835 21.123 1.00 95.94 546 LEU A N 1
ATOM 4276 C CA . LEU A 1 546 ? -14.839 -9.745 22.536 1.00 95.94 546 LEU A CA 1
ATOM 4277 C C . LEU A 1 546 ? -14.498 -8.411 23.199 1.00 95.94 546 LEU A C 1
ATOM 4279 O O . LEU A 1 546 ? -14.939 -8.172 24.320 1.00 95.94 546 LEU A O 1
ATOM 4283 N N . ARG A 1 547 ? -13.795 -7.493 22.528 1.00 95.81 547 ARG A N 1
ATOM 4284 C CA . ARG A 1 547 ? -13.630 -6.114 23.023 1.00 95.81 547 ARG A CA 1
ATOM 4285 C C . ARG A 1 547 ? -14.967 -5.378 23.136 1.00 95.81 547 ARG A C 1
ATOM 4287 O O . ARG A 1 547 ? -15.082 -4.469 23.953 1.00 95.81 547 ARG A O 1
ATOM 4294 N N . TRP A 1 548 ? -15.990 -5.794 22.384 1.00 96.25 548 TRP A N 1
ATOM 4295 C CA . TRP A 1 548 ? -17.357 -5.298 22.563 1.00 96.25 548 TRP A CA 1
ATOM 4296 C C . TRP A 1 548 ? -17.954 -5.651 23.929 1.00 96.25 548 TRP A C 1
ATOM 4298 O O . TRP A 1 548 ? -18.746 -4.877 24.466 1.00 96.25 548 TRP A O 1
ATOM 4308 N N . ALA A 1 549 ? -17.535 -6.772 24.524 1.00 97.06 549 ALA A N 1
ATOM 4309 C CA . ALA A 1 549 ? -18.121 -7.307 25.752 1.00 97.06 549 ALA A CA 1
ATOM 4310 C C . ALA A 1 549 ? -17.904 -6.425 26.974 1.00 97.06 549 ALA A C 1
ATOM 4312 O O . ALA A 1 549 ? -18.727 -6.453 27.890 1.00 97.06 549 ALA A O 1
ATOM 4313 N N . SER A 1 550 ? -16.829 -5.637 26.994 1.00 97.12 550 SER A N 1
ATOM 4314 C CA . SER A 1 550 ? -16.494 -4.762 28.116 1.00 97.12 550 SER A CA 1
ATOM 4315 C C . SER A 1 550 ? -17.016 -3.331 27.974 1.00 97.12 550 SER A C 1
ATOM 4317 O O . SER A 1 550 ? -16.927 -2.573 28.941 1.00 97.12 550 SER A O 1
ATOM 4319 N N . ILE A 1 551 ? -17.554 -2.949 26.808 1.00 97.56 551 ILE A N 1
ATOM 4320 C CA . ILE A 1 551 ? -18.053 -1.588 26.585 1.00 97.56 551 ILE A CA 1
ATOM 4321 C C . ILE A 1 551 ? -19.288 -1.365 27.457 1.00 97.56 551 ILE A C 1
ATOM 4323 O O . ILE A 1 551 ? -20.259 -2.112 27.379 1.00 97.56 551 ILE A O 1
ATOM 4327 N N . ARG A 1 552 ? -19.229 -0.320 28.281 1.00 97.31 552 ARG A N 1
ATOM 4328 C CA . ARG A 1 552 ? -20.295 0.144 29.173 1.00 97.31 552 ARG A CA 1
ATOM 4329 C C . ARG A 1 552 ? -21.003 1.366 28.629 1.00 97.31 552 ARG A C 1
ATOM 4331 O O . ARG A 1 552 ? -22.219 1.446 28.754 1.00 97.31 552 ARG A O 1
ATOM 4338 N N . ASP A 1 553 ? -20.250 2.261 28.006 1.00 96.94 553 ASP A N 1
ATOM 4339 C CA . ASP A 1 553 ? -20.750 3.508 27.450 1.00 96.94 553 ASP A CA 1
ATOM 4340 C C . ASP A 1 553 ? -20.398 3.557 25.968 1.00 96.94 553 ASP A C 1
ATOM 4342 O O . ASP A 1 553 ? -19.226 3.478 25.587 1.00 96.94 553 ASP A O 1
ATOM 4346 N N . MET A 1 554 ? -21.408 3.670 25.118 1.00 95.69 554 MET A N 1
ATOM 4347 C CA . MET A 1 554 ? -21.209 3.747 23.682 1.00 95.69 554 MET A CA 1
ATOM 4348 C C . MET A 1 554 ? -21.849 5.006 23.130 1.00 95.69 554 MET A C 1
ATOM 4350 O O . MET A 1 554 ? -23.000 5.291 23.421 1.00 95.69 554 MET A O 1
ATOM 4354 N N . ASP A 1 555 ? -21.108 5.742 22.316 1.00 92.31 555 ASP A N 1
ATOM 4355 C CA . ASP A 1 555 ? -21.602 6.919 21.608 1.00 92.31 555 ASP A CA 1
ATOM 4356 C C . ASP A 1 555 ? -21.510 6.658 20.101 1.00 92.31 555 ASP A C 1
ATOM 4358 O O . ASP A 1 555 ? -20.438 6.318 19.592 1.00 92.31 555 ASP A O 1
ATOM 4362 N N . VAL A 1 556 ? -22.624 6.759 19.383 1.00 89.44 556 VAL A N 1
ATOM 4363 C CA . VAL A 1 556 ? -22.717 6.399 17.966 1.00 89.44 556 VAL A CA 1
ATOM 4364 C C . VAL A 1 556 ? -23.157 7.610 17.173 1.00 89.44 556 VAL A C 1
ATOM 4366 O O . VAL A 1 556 ? -24.338 7.910 17.084 1.00 89.44 556 VAL A O 1
ATOM 4369 N N . SER A 1 557 ? -22.207 8.300 16.545 1.00 79.12 557 SER A N 1
ATOM 4370 C CA . SER A 1 557 ? -22.565 9.489 15.779 1.00 79.12 557 SER A CA 1
ATOM 4371 C C . SER A 1 557 ? -23.103 9.118 14.389 1.00 79.12 557 SER A C 1
ATOM 4373 O O . SER A 1 557 ? -22.374 8.480 13.626 1.00 79.12 557 SER A O 1
ATOM 4375 N N . TYR A 1 558 ? -24.265 9.678 14.029 1.00 66.12 558 TYR A N 1
ATOM 4376 C CA . TYR A 1 558 ? -24.937 9.638 12.712 1.00 66.12 558 TYR A CA 1
ATOM 4377 C C . TYR A 1 558 ? -25.709 8.348 12.371 1.00 66.12 558 TYR A C 1
ATOM 4379 O O . TYR A 1 558 ? -25.404 7.263 12.856 1.00 66.12 558 TYR A O 1
ATOM 4387 N N . ASP A 1 559 ? -26.714 8.508 11.499 1.00 57.88 559 ASP A N 1
ATOM 4388 C CA . ASP A 1 559 ? -27.669 7.486 11.028 1.00 57.88 559 ASP A CA 1
ATOM 4389 C C . ASP A 1 559 ? -27.037 6.477 10.048 1.00 57.88 559 ASP A C 1
ATOM 4391 O O . ASP A 1 559 ? -27.530 6.267 8.938 1.00 57.88 559 ASP A O 1
ATOM 4395 N N . ASP A 1 560 ? -25.902 5.880 10.405 1.00 61.81 560 ASP A N 1
ATOM 4396 C CA . ASP A 1 560 ? -25.256 4.900 9.537 1.00 61.81 560 ASP A CA 1
ATOM 4397 C C . ASP A 1 560 ? -25.843 3.501 9.772 1.00 61.81 560 ASP A C 1
ATOM 4399 O O . ASP A 1 560 ? -25.787 2.938 10.868 1.00 61.81 560 ASP A O 1
ATOM 4403 N N . VAL A 1 561 ? -26.389 2.938 8.687 1.00 56.91 561 VAL A N 1
ATOM 4404 C CA . VAL A 1 561 ? -27.039 1.614 8.574 1.00 56.91 561 VAL A CA 1
ATOM 4405 C C . VAL A 1 561 ? -26.205 0.491 9.202 1.00 56.91 561 VAL A C 1
ATOM 4407 O O . VAL A 1 561 ? -26.730 -0.490 9.723 1.00 56.91 561 VAL A O 1
ATOM 4410 N N . ASP A 1 562 ? -24.894 0.674 9.222 1.00 75.62 562 ASP A N 1
ATOM 4411 C CA . ASP A 1 562 ? -23.919 -0.276 9.728 1.00 75.62 562 ASP A CA 1
ATOM 4412 C C . ASP A 1 562 ? -23.922 -0.428 11.259 1.00 75.62 562 ASP A C 1
ATOM 4414 O O . ASP A 1 562 ? -23.597 -1.499 11.779 1.00 75.62 562 ASP A O 1
ATOM 4418 N N . ALA A 1 563 ? -24.337 0.600 12.008 1.00 84.25 563 ALA A N 1
ATOM 4419 C CA . ALA A 1 563 ? -24.469 0.502 13.463 1.00 84.25 563 ALA A CA 1
ATOM 4420 C C . ALA A 1 563 ? -25.552 -0.513 13.871 1.00 84.25 563 ALA A C 1
ATOM 4422 O O . ALA A 1 563 ? -25.425 -1.166 14.909 1.00 84.25 563 ALA A O 1
ATOM 4423 N N . ALA A 1 564 ? -26.566 -0.725 13.023 1.00 87.81 564 ALA A N 1
ATOM 4424 C CA . ALA A 1 564 ? -27.574 -1.753 13.254 1.00 87.81 564 ALA A CA 1
ATOM 4425 C C . ALA A 1 564 ? -26.955 -3.157 13.325 1.00 87.81 564 ALA A C 1
ATOM 4427 O O . ALA A 1 564 ? -27.396 -3.981 14.123 1.00 87.81 564 ALA A O 1
ATOM 4428 N N . GLU A 1 565 ? -25.921 -3.446 12.532 1.00 89.19 565 GLU A N 1
ATOM 4429 C CA . GLU A 1 565 ? -25.242 -4.746 12.581 1.00 89.19 565 GLU A CA 1
ATOM 4430 C C . GLU A 1 565 ? -24.402 -4.912 13.853 1.00 89.19 565 GLU A C 1
ATOM 4432 O O . GLU A 1 565 ? -24.396 -5.997 14.442 1.00 89.19 565 GLU A O 1
ATOM 4437 N N . VAL A 1 566 ? -23.771 -3.833 14.336 1.00 89.81 566 VAL A N 1
ATOM 4438 C CA . VAL A 1 566 ? -23.122 -3.812 15.660 1.00 89.81 566 VAL A CA 1
ATOM 4439 C C . VAL A 1 566 ? -24.140 -4.158 16.735 1.00 89.81 566 VAL A C 1
ATOM 4441 O O . VAL A 1 566 ? -23.943 -5.108 17.493 1.00 89.81 566 VAL A O 1
ATOM 4444 N N . PHE A 1 567 ? -25.271 -3.460 16.758 1.00 91.25 567 PHE A N 1
ATOM 4445 C CA . PHE A 1 567 ? -26.306 -3.707 17.754 1.00 91.25 567 PHE A CA 1
ATOM 4446 C C . PHE A 1 567 ? -26.950 -5.081 17.608 1.00 91.25 567 PHE A C 1
ATOM 4448 O O . PHE A 1 567 ? -27.305 -5.665 18.620 1.00 91.25 567 PHE A O 1
ATOM 4455 N N . ALA A 1 568 ? -27.045 -5.654 16.411 1.00 91.19 568 ALA A N 1
ATOM 4456 C CA . ALA A 1 568 ? -27.616 -6.984 16.222 1.00 91.19 568 ALA A CA 1
ATOM 4457 C C . ALA A 1 568 ? -26.682 -8.125 16.661 1.00 91.19 568 ALA A C 1
ATOM 4459 O O . ALA A 1 568 ? -27.164 -9.166 17.106 1.00 91.19 568 ALA A O 1
ATOM 4460 N N . ARG A 1 569 ? -25.359 -7.975 16.497 1.00 92.25 569 ARG A N 1
ATOM 4461 C CA . ARG A 1 569 ? -24.429 -9.124 16.520 1.00 92.25 569 ARG A CA 1
ATOM 4462 C C . ARG A 1 569 ? -23.250 -8.986 17.476 1.00 92.25 569 ARG A C 1
ATOM 4464 O O . ARG A 1 569 ? -22.725 -10.014 17.901 1.00 92.25 569 ARG A O 1
ATOM 4471 N N . ALA A 1 570 ? -22.836 -7.766 17.822 1.00 94.25 570 ALA A N 1
ATOM 4472 C CA . ALA A 1 570 ? -21.700 -7.565 18.717 1.00 94.25 570 ALA A CA 1
ATOM 4473 C C . ALA A 1 570 ? -22.006 -8.094 20.128 1.00 94.25 570 ALA A C 1
ATOM 4475 O O . ALA A 1 570 ? -23.137 -7.933 20.602 1.00 94.25 570 ALA A O 1
ATOM 4476 N N . PRO A 1 571 ? -21.049 -8.718 20.837 1.00 94.88 571 PRO A N 1
ATOM 4477 C CA . PRO A 1 571 ? -21.269 -9.170 22.206 1.00 94.88 571 PRO A CA 1
ATOM 4478 C C . PRO A 1 571 ? -21.284 -7.962 23.154 1.00 94.88 571 PRO A C 1
ATOM 4480 O O . PRO A 1 571 ? -20.262 -7.626 23.718 1.00 94.88 571 PRO A O 1
ATOM 4483 N N . LEU A 1 572 ? -22.423 -7.286 23.332 1.00 95.25 572 LEU A N 1
ATOM 4484 C CA . LEU A 1 572 ? -22.561 -6.043 24.115 1.00 95.25 572 LEU A CA 1
ATOM 4485 C C . LEU A 1 572 ? -22.914 -6.310 25.589 1.00 95.25 572 LEU A C 1
ATOM 4487 O O . LEU A 1 572 ? -23.824 -5.709 26.154 1.00 95.25 572 LEU A O 1
ATOM 4491 N N . TRP A 1 573 ? -22.205 -7.251 26.214 1.00 95.81 573 TRP A N 1
ATOM 4492 C CA . TRP A 1 573 ? -22.577 -7.822 27.517 1.00 95.81 573 TRP A CA 1
ATOM 4493 C C . TRP A 1 573 ? -22.523 -6.835 28.687 1.00 95.81 573 TRP A C 1
ATOM 4495 O O . TRP A 1 573 ? -23.191 -7.061 29.692 1.00 95.81 573 TRP A O 1
ATOM 4505 N N . SER A 1 574 ? -21.741 -5.759 28.568 1.00 96.12 574 SER A N 1
ATOM 4506 C CA . SER A 1 574 ? -21.604 -4.735 29.611 1.00 96.12 574 SER A CA 1
ATOM 4507 C C . SER A 1 574 ? -22.298 -3.420 29.284 1.00 96.12 574 SER A C 1
ATOM 4509 O O . SER A 1 574 ? -22.187 -2.501 30.093 1.00 96.12 574 SER A O 1
ATOM 4511 N N . LEU A 1 575 ? -22.974 -3.298 28.136 1.00 96.19 575 LEU A N 1
ATOM 4512 C CA . LEU A 1 575 ? -23.469 -2.010 27.653 1.00 96.19 575 LEU A CA 1
ATOM 4513 C C . LEU A 1 575 ? -24.572 -1.477 28.570 1.00 96.19 575 LEU A C 1
ATOM 4515 O O . LEU A 1 575 ? -25.641 -2.072 28.656 1.00 96.19 575 LEU A O 1
ATOM 4519 N N . ARG A 1 576 ? -24.304 -0.348 29.233 1.00 94.94 576 ARG A N 1
ATOM 4520 C CA . ARG A 1 576 ? -25.217 0.334 30.164 1.00 94.94 576 ARG A CA 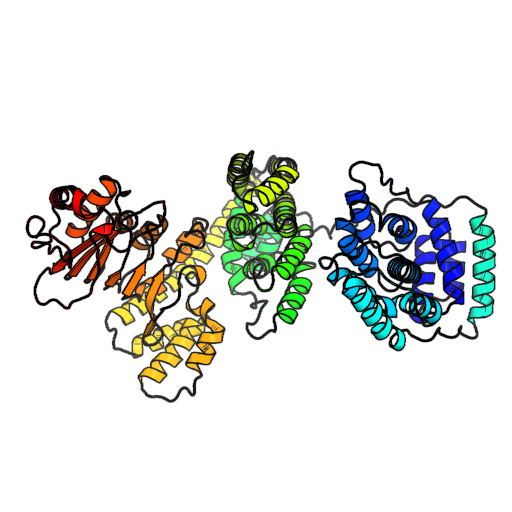1
ATOM 4521 C C . ARG A 1 576 ? -25.752 1.642 29.613 1.00 94.94 576 ARG A C 1
ATOM 4523 O O . ARG A 1 576 ? -26.883 1.988 29.933 1.00 94.94 576 ARG A O 1
ATOM 4530 N N . SER A 1 577 ? -24.953 2.349 28.824 1.00 94.38 577 SER A N 1
ATOM 4531 C CA . SER A 1 577 ? -25.308 3.633 28.236 1.00 94.38 577 SER A CA 1
ATOM 4532 C C . SER A 1 577 ? -25.068 3.613 26.734 1.00 94.38 577 SER A C 1
ATOM 4534 O O . SER A 1 577 ? -23.995 3.203 26.281 1.00 94.38 577 SER A O 1
ATOM 4536 N N . LEU A 1 578 ? -26.062 4.055 25.970 1.00 93.44 578 LEU A N 1
ATOM 4537 C CA . LEU A 1 578 ? -25.968 4.236 24.530 1.00 93.44 578 LEU A CA 1
ATOM 4538 C C . LEU A 1 578 ? -26.435 5.642 24.155 1.00 93.44 578 LEU A C 1
ATOM 4540 O O . LEU A 1 578 ? -27.613 5.956 24.299 1.00 93.44 578 LEU A O 1
ATOM 4544 N N . SER A 1 579 ? -25.518 6.445 23.625 1.00 90.88 579 SER A N 1
ATOM 4545 C CA . SER A 1 579 ? -25.758 7.825 23.223 1.00 90.88 579 SER A CA 1
ATOM 4546 C C . SER A 1 579 ? -25.718 8.018 21.715 1.00 90.88 579 SER A C 1
ATOM 4548 O O . SER A 1 579 ? -24.871 7.479 21.005 1.00 90.88 579 SER A O 1
ATOM 4550 N N . THR A 1 580 ? -26.655 8.835 21.257 1.00 87.62 580 THR A N 1
ATOM 4551 C CA . THR A 1 580 ? -26.844 9.365 19.908 1.00 87.62 580 THR A CA 1
ATOM 4552 C C . THR A 1 580 ? -27.082 8.402 18.729 1.00 87.62 580 THR A C 1
ATOM 4554 O O . THR A 1 580 ? -26.993 8.887 17.597 1.00 87.62 580 THR A O 1
ATOM 4557 N N . PRO A 1 581 ? -27.465 7.107 18.876 1.00 88.50 581 PRO A N 1
ATOM 4558 C CA . PRO A 1 581 ? -27.771 6.291 17.703 1.00 88.50 581 PRO A CA 1
ATOM 4559 C C . PRO A 1 581 ? -28.942 6.875 16.906 1.00 88.50 581 PRO A C 1
ATOM 4561 O O . PRO A 1 581 ? -29.931 7.328 17.482 1.00 88.50 581 PRO A O 1
ATOM 4564 N N . GLY A 1 582 ? -28.851 6.810 15.579 1.00 85.88 582 GLY A N 1
ATOM 4565 C CA . GLY A 1 582 ? -29.994 7.045 14.695 1.00 85.88 582 GLY A CA 1
ATOM 4566 C C . GLY A 1 582 ? -31.084 5.985 14.872 1.00 85.88 582 GLY A C 1
ATOM 4567 O O . GLY A 1 582 ? -30.779 4.839 15.220 1.00 85.88 582 GLY A O 1
ATOM 4568 N N . LEU A 1 583 ? -32.349 6.307 14.572 1.00 84.44 583 LEU A N 1
ATOM 4569 C CA . LEU A 1 583 ? -33.451 5.333 14.697 1.00 84.44 583 LEU A CA 1
ATOM 4570 C C . LEU A 1 583 ? -33.230 4.090 13.820 1.00 84.44 583 LEU A C 1
ATOM 4572 O O . LEU A 1 583 ? -33.536 2.978 14.247 1.00 84.44 583 LEU A O 1
ATOM 4576 N N . ALA A 1 584 ? -32.630 4.252 12.636 1.00 84.31 584 ALA A N 1
ATOM 4577 C CA . ALA A 1 584 ? -32.272 3.141 11.750 1.00 84.31 584 ALA A CA 1
ATOM 4578 C C . ALA A 1 584 ? -31.356 2.109 12.432 1.00 84.31 584 ALA A C 1
ATOM 4580 O O . ALA A 1 584 ? -31.527 0.898 12.268 1.00 84.31 584 ALA A O 1
ATOM 4581 N N . ALA A 1 585 ? -30.400 2.580 13.241 1.00 86.81 585 ALA A N 1
ATOM 4582 C CA . ALA A 1 585 ? -29.478 1.714 13.962 1.00 86.81 585 ALA A CA 1
ATOM 4583 C C . ALA A 1 585 ? -30.221 0.858 15.000 1.00 86.81 585 ALA A C 1
ATOM 4585 O O . ALA A 1 585 ? -29.917 -0.325 15.165 1.00 86.81 585 ALA A O 1
ATOM 4586 N N . MET A 1 586 ? -31.254 1.413 15.643 1.00 87.19 586 MET A N 1
ATOM 4587 C CA . MET A 1 586 ? -32.019 0.738 16.698 1.00 87.19 586 MET A CA 1
ATOM 4588 C C . MET A 1 586 ? -32.716 -0.541 16.218 1.00 87.19 586 MET A C 1
ATOM 4590 O O . MET A 1 586 ? -32.8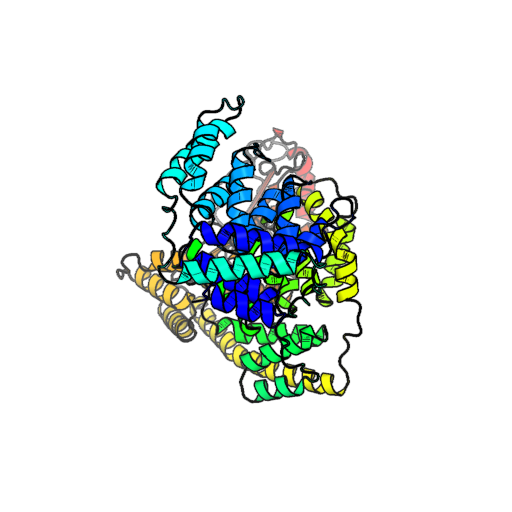84 -1.474 17.006 1.00 87.19 586 MET A O 1
ATOM 4594 N N . ALA A 1 587 ? -33.024 -0.653 14.920 1.00 85.75 587 ALA A N 1
ATOM 4595 C CA . ALA A 1 587 ? -33.550 -1.882 14.323 1.00 85.75 587 ALA A CA 1
ATOM 4596 C C . ALA A 1 587 ? -32.620 -3.097 14.521 1.00 85.75 587 ALA A C 1
ATOM 4598 O O . ALA A 1 587 ? -33.068 -4.242 14.447 1.00 85.75 587 ALA A O 1
ATOM 4599 N N . GLY A 1 588 ? -31.326 -2.870 14.773 1.00 88.19 588 GLY A N 1
ATOM 4600 C CA . GLY A 1 588 ? -30.369 -3.909 15.140 1.00 88.19 588 GLY A CA 1
ATOM 4601 C C . GLY A 1 588 ? -30.717 -4.622 16.444 1.00 88.19 588 GLY A C 1
ATOM 4602 O O . GLY A 1 588 ? -30.681 -5.849 16.502 1.00 88.19 588 GLY A O 1
ATOM 4603 N N . PHE A 1 589 ? -31.131 -3.878 17.473 1.00 87.75 589 PHE A N 1
ATOM 4604 C CA . PHE A 1 589 ? -31.482 -4.470 18.764 1.00 87.75 589 PHE A CA 1
ATOM 4605 C C . PHE A 1 589 ? -32.722 -5.359 18.692 1.00 87.75 589 PHE A C 1
ATOM 4607 O O . PHE A 1 589 ? -32.751 -6.404 19.334 1.00 87.75 589 PHE A O 1
ATOM 4614 N N . ALA A 1 590 ? -33.700 -5.009 17.854 1.00 84.00 590 ALA A N 1
ATOM 4615 C CA . ALA A 1 590 ? -34.880 -5.843 17.625 1.00 84.00 590 ALA A CA 1
ATOM 4616 C C . ALA A 1 590 ? -34.536 -7.223 17.024 1.00 84.00 590 ALA A C 1
ATOM 4618 O O . ALA A 1 590 ? -35.324 -8.160 17.136 1.00 84.00 590 ALA A O 1
ATOM 4619 N N . ARG A 1 591 ? -33.357 -7.369 16.395 1.00 87.69 591 ARG A N 1
ATOM 4620 C CA . ARG A 1 591 ? -32.857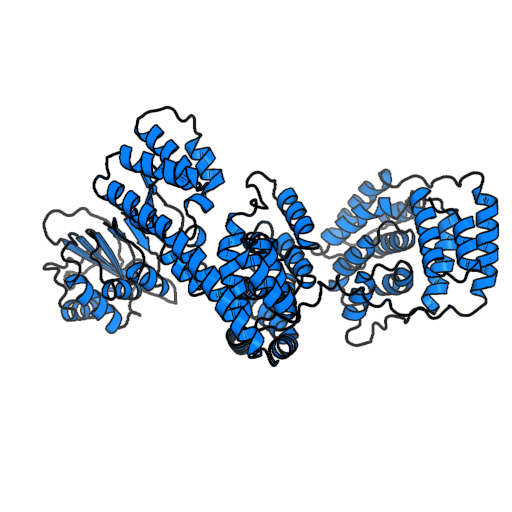 -8.646 15.855 1.00 87.69 591 ARG A CA 1
ATOM 4621 C C . ARG A 1 591 ? -32.039 -9.459 16.864 1.00 87.69 591 ARG A C 1
ATOM 4623 O O . ARG A 1 591 ? -31.695 -10.603 16.557 1.00 87.69 591 ARG A O 1
ATOM 4630 N N . ARG A 1 592 ? -31.696 -8.898 18.030 1.00 88.44 592 ARG A N 1
ATOM 4631 C CA . ARG A 1 592 ? -30.909 -9.610 19.045 1.00 88.44 592 ARG A CA 1
ATOM 4632 C C . ARG A 1 592 ? -31.719 -10.728 19.686 1.00 88.44 592 ARG A C 1
ATOM 4634 O O . ARG A 1 592 ? -32.923 -10.616 19.889 1.00 88.44 592 ARG A O 1
ATOM 4641 N N . GLN A 1 593 ? -31.017 -11.800 20.041 1.00 85.44 593 GLN A N 1
ATOM 4642 C CA . GLN A 1 593 ? -31.578 -12.922 20.800 1.00 85.44 593 GLN A CA 1
ATOM 4643 C C . GLN A 1 593 ? -31.172 -12.891 22.278 1.00 85.44 593 GLN A C 1
ATOM 4645 O O . GLN A 1 593 ? -31.788 -13.568 23.097 1.00 85.44 593 GLN A O 1
ATOM 4650 N N . ASP A 1 594 ? -30.130 -12.135 22.621 1.00 86.81 594 ASP A N 1
ATOM 4651 C CA . ASP A 1 594 ? -29.620 -11.971 23.975 1.00 86.81 594 ASP A CA 1
ATOM 4652 C C . ASP A 1 594 ? -30.059 -10.636 24.591 1.00 86.81 594 ASP A C 1
ATOM 4654 O O . ASP A 1 594 ? -30.222 -9.625 23.907 1.00 86.81 594 ASP A O 1
ATOM 4658 N N . THR A 1 595 ? -30.239 -10.639 25.910 1.00 86.00 595 THR A N 1
ATOM 4659 C CA . THR A 1 595 ? -30.540 -9.437 26.691 1.00 86.00 595 THR A CA 1
ATOM 4660 C C . THR A 1 595 ? -29.277 -8.616 26.917 1.00 86.00 595 THR A C 1
ATOM 4662 O O . THR A 1 595 ? -28.223 -9.172 27.235 1.00 86.00 595 THR A O 1
ATOM 4665 N N . ILE A 1 596 ? -29.400 -7.295 26.827 1.00 89.19 596 ILE A N 1
ATOM 4666 C CA . ILE A 1 596 ? -28.334 -6.341 27.149 1.00 89.19 596 ILE A CA 1
ATOM 4667 C C . ILE A 1 596 ? -28.715 -5.546 28.405 1.00 89.19 596 ILE A C 1
ATOM 4669 O O . ILE A 1 596 ? -29.884 -5.179 28.540 1.00 89.19 596 ILE A O 1
ATOM 4673 N N . PRO A 1 597 ? -27.766 -5.240 29.306 1.00 91.00 597 PRO A N 1
ATOM 4674 C CA . PRO A 1 597 ? -28.048 -4.519 30.549 1.00 91.00 597 PRO A CA 1
ATOM 4675 C C . PRO A 1 597 ? -28.122 -2.994 30.333 1.00 91.00 597 PRO A C 1
ATOM 4677 O O . PRO A 1 597 ? -27.538 -2.220 31.101 1.00 91.00 597 PRO A O 1
ATOM 4680 N N . LEU A 1 598 ? -28.793 -2.560 29.259 1.00 90.38 598 LEU A N 1
ATOM 4681 C CA . LEU A 1 598 ? -28.888 -1.155 28.872 1.00 90.38 598 LEU A CA 1
ATOM 4682 C C . LEU A 1 598 ? -29.810 -0.412 29.842 1.00 90.38 598 LEU A C 1
ATOM 4684 O O . LEU A 1 598 ? -30.967 -0.784 30.002 1.00 90.38 598 LEU A O 1
ATOM 4688 N N . ARG A 1 599 ? -29.293 0.651 30.460 1.00 88.38 599 ARG A N 1
ATOM 4689 C CA . ARG A 1 599 ? -30.004 1.481 31.442 1.00 88.38 599 ARG A CA 1
ATOM 4690 C C . ARG A 1 599 ? -30.291 2.885 30.941 1.00 88.38 599 ARG A C 1
ATOM 4692 O O . ARG A 1 599 ? -31.319 3.444 31.297 1.00 88.38 599 ARG A O 1
ATOM 4699 N N . VAL A 1 600 ? -29.384 3.442 30.146 1.00 88.19 600 VAL A N 1
ATOM 4700 C CA . VAL A 1 600 ? -29.486 4.791 29.591 1.00 88.19 600 VAL A CA 1
ATOM 4701 C C . VAL A 1 600 ? -29.470 4.685 28.075 1.00 88.19 600 VAL A C 1
ATOM 4703 O O . VAL A 1 600 ? -28.574 4.062 27.500 1.00 88.19 600 VAL A O 1
ATOM 4706 N N . LEU A 1 601 ? -30.464 5.281 27.431 1.00 87.94 601 LEU A N 1
ATOM 4707 C CA . LEU A 1 601 ? -30.569 5.331 25.982 1.00 87.94 601 LEU A CA 1
ATOM 4708 C C . LEU A 1 601 ? -30.894 6.759 25.545 1.00 87.94 601 LEU A C 1
ATOM 4710 O O . LEU A 1 601 ? -31.943 7.280 25.894 1.00 87.94 601 LEU A O 1
ATOM 4714 N N . GLU A 1 602 ? -30.023 7.374 24.757 1.00 87.31 602 GLU A N 1
ATOM 4715 C CA . GLU A 1 602 ? -30.211 8.712 24.190 1.00 87.31 602 GLU A CA 1
ATOM 4716 C C . GLU A 1 602 ? -30.262 8.599 22.663 1.00 87.31 602 GLU A C 1
ATOM 4718 O O . GLU A 1 602 ? -29.226 8.505 22.025 1.00 87.31 602 GLU A O 1
ATOM 4723 N N . VAL A 1 603 ? -31.442 8.575 22.044 1.00 83.94 603 VAL A N 1
ATOM 4724 C CA . VAL A 1 603 ? -31.608 8.351 20.595 1.00 83.94 603 VAL A CA 1
ATOM 4725 C C . VAL A 1 603 ? -31.633 9.663 19.820 1.00 83.94 603 VAL A C 1
ATOM 4727 O O . VAL A 1 603 ? -32.255 10.633 20.240 1.00 83.94 603 VAL A O 1
ATOM 4730 N N . SER A 1 604 ? -31.007 9.678 18.646 1.00 82.88 604 SER A N 1
ATOM 4731 C CA . SER A 1 604 ? -31.108 10.758 17.669 1.00 82.88 604 SER A CA 1
ATOM 4732 C C . SER A 1 604 ? -32.153 10.414 16.603 1.00 82.88 604 SER A C 1
ATOM 4734 O O . SER A 1 604 ? -32.104 9.352 15.990 1.00 82.88 604 SER A O 1
ATOM 4736 N N . ALA A 1 605 ? -33.086 11.324 16.342 1.00 80.25 605 ALA A N 1
ATOM 4737 C CA . ALA A 1 605 ? -34.078 11.200 15.281 1.00 80.25 605 ALA A CA 1
ATOM 4738 C C . ALA A 1 605 ? -34.097 12.454 14.400 1.00 80.25 605 ALA A C 1
ATOM 4740 O O . ALA A 1 605 ? -33.781 13.552 14.849 1.00 80.25 605 ALA A O 1
ATOM 4741 N N . ASP A 1 606 ? -34.499 12.311 13.140 1.00 78.50 606 ASP A N 1
ATOM 4742 C CA . ASP A 1 606 ? -34.711 13.430 12.218 1.00 78.50 606 ASP A CA 1
ATOM 4743 C C . ASP A 1 606 ? -35.905 13.176 11.281 1.00 78.50 606 ASP A C 1
ATOM 4745 O O . ASP A 1 606 ? -36.518 12.106 11.292 1.00 78.50 606 ASP A O 1
ATOM 4749 N N . GLU A 1 607 ? -36.321 14.211 10.543 1.00 74.00 607 GLU A N 1
ATOM 4750 C CA . GLU A 1 607 ? -37.578 14.191 9.779 1.00 74.00 607 GLU A CA 1
ATOM 4751 C C . GLU A 1 607 ? -37.559 13.218 8.592 1.00 74.00 607 GLU A C 1
ATOM 4753 O O . GLU A 1 607 ? -38.601 12.970 7.982 1.00 74.00 607 GLU A O 1
ATOM 4758 N N . GLN A 1 608 ? -36.381 12.688 8.253 1.00 79.38 608 GLN A N 1
ATOM 4759 C CA . GLN A 1 608 ? -36.182 11.745 7.158 1.00 79.38 608 GLN A CA 1
ATOM 4760 C C . GLN A 1 608 ? -36.467 10.308 7.594 1.00 79.38 608 GLN A C 1
ATOM 4762 O O . GLN A 1 608 ? -36.660 9.451 6.732 1.00 79.38 608 GLN A O 1
ATOM 4767 N N . HIS A 1 609 ? -36.553 10.060 8.904 1.00 80.88 609 HIS A N 1
ATOM 4768 C CA . HIS A 1 609 ? -36.837 8.737 9.428 1.00 80.88 609 HIS A CA 1
ATOM 4769 C C . HIS A 1 609 ? -38.263 8.282 9.087 1.00 80.88 609 HIS A C 1
ATOM 4771 O O . HIS A 1 609 ? -39.267 8.988 9.282 1.00 80.88 609 HIS A O 1
ATOM 4777 N N . THR A 1 610 ? -38.325 7.071 8.552 1.00 83.69 610 THR A N 1
ATOM 4778 C CA . THR A 1 610 ? -39.508 6.355 8.094 1.00 83.69 610 THR A CA 1
ATOM 4779 C C . THR A 1 610 ? -40.398 5.934 9.261 1.00 83.69 610 THR A C 1
ATOM 4781 O O . THR A 1 610 ? -39.971 5.825 10.411 1.00 83.69 610 THR A O 1
ATOM 4784 N N . ARG A 1 611 ? -41.671 5.653 8.966 1.00 80.00 611 ARG A N 1
ATOM 4785 C CA . ARG A 1 611 ? -42.607 5.114 9.963 1.00 80.00 611 ARG A CA 1
ATOM 4786 C C . ARG A 1 611 ? -42.133 3.769 10.528 1.00 80.00 611 ARG A C 1
ATOM 4788 O O . ARG A 1 611 ? -42.359 3.494 11.697 1.00 80.00 611 ARG A O 1
ATOM 4795 N N . GLU A 1 612 ? -41.471 2.960 9.707 1.00 79.75 612 GLU A N 1
ATOM 4796 C CA . GLU A 1 612 ? -40.924 1.655 10.090 1.00 79.75 612 GLU A CA 1
ATOM 4797 C C . GLU A 1 612 ? -39.800 1.789 11.126 1.00 79.75 612 GLU A C 1
ATOM 4799 O O . GLU A 1 612 ? -39.775 1.033 12.092 1.00 79.75 612 GLU A O 1
ATOM 4804 N N . GLU A 1 613 ? -38.920 2.784 10.988 1.00 82.25 613 GLU A N 1
ATOM 4805 C CA . GLU A 1 613 ? -37.859 3.065 11.970 1.00 82.25 613 GLU A CA 1
ATOM 4806 C C . GLU A 1 613 ? -38.431 3.543 13.310 1.00 82.25 613 GLU A C 1
ATOM 4808 O O . GLU A 1 613 ? -37.986 3.109 14.372 1.00 82.25 613 GLU A O 1
ATOM 4813 N N . TRP A 1 614 ? -39.472 4.379 13.267 1.00 81.00 614 TRP A N 1
ATOM 4814 C CA . TRP A 1 614 ? -40.224 4.771 14.461 1.00 81.00 614 TRP A CA 1
ATOM 4815 C C . TRP A 1 614 ? -40.914 3.576 15.128 1.00 81.00 614 TRP A C 1
ATOM 4817 O O . TRP A 1 614 ? -40.844 3.426 16.346 1.00 81.00 614 TRP A O 1
ATOM 4827 N N . GLN A 1 615 ? -41.529 2.689 14.343 1.00 79.56 615 GLN A N 1
ATOM 4828 C CA . GLN A 1 615 ? -42.157 1.476 14.864 1.00 79.56 615 GLN A CA 1
ATOM 4829 C C . GLN A 1 615 ? -41.129 0.541 15.514 1.00 79.56 615 GLN A C 1
ATOM 4831 O O . GLN A 1 615 ? -41.362 0.058 16.619 1.00 79.56 615 GLN A O 1
ATOM 4836 N N . ALA A 1 616 ? -39.974 0.337 14.873 1.00 77.38 616 ALA A N 1
ATOM 4837 C CA . ALA A 1 616 ? -38.892 -0.489 15.405 1.00 77.38 616 ALA A CA 1
ATOM 4838 C C . ALA A 1 616 ? -38.361 0.048 16.743 1.00 77.38 616 ALA A C 1
ATOM 4840 O O . ALA A 1 616 ? -38.063 -0.731 17.649 1.00 77.38 616 ALA A O 1
ATOM 4841 N N . PHE A 1 617 ? -38.280 1.372 16.893 1.00 80.81 617 PHE A N 1
ATOM 4842 C CA . PHE A 1 617 ? -37.961 2.007 18.170 1.00 80.81 617 PHE A CA 1
ATOM 4843 C C . PHE A 1 617 ? -39.034 1.745 19.242 1.00 80.81 617 PHE A C 1
ATOM 4845 O O . PHE A 1 617 ? -38.699 1.412 20.379 1.00 80.81 617 PHE A O 1
ATOM 4852 N N . GLY A 1 618 ? -40.314 1.821 18.870 1.00 75.38 618 GLY A N 1
ATOM 4853 C CA . GLY A 1 618 ? -41.438 1.450 19.734 1.00 75.38 618 GLY A CA 1
ATOM 4854 C C . GLY A 1 618 ? -41.367 0.021 20.251 1.00 75.38 618 GLY A C 1
ATOM 4855 O O . GLY A 1 618 ? -41.478 -0.224 21.454 1.00 75.38 618 GLY A O 1
ATOM 4856 N N . ASP A 1 619 ? -41.137 -0.920 19.337 1.00 75.06 619 ASP A N 1
ATOM 4857 C CA . ASP A 1 619 ? -40.987 -2.333 19.667 1.00 75.06 619 ASP A CA 1
ATOM 4858 C C . ASP A 1 619 ? -39.781 -2.549 20.583 1.00 75.06 619 ASP A C 1
ATOM 4860 O O . ASP A 1 619 ? -39.891 -3.269 21.576 1.00 75.06 619 ASP A O 1
ATOM 4864 N N . LEU A 1 620 ? -38.661 -1.868 20.310 1.00 73.50 620 LEU A N 1
ATOM 4865 C CA . LEU A 1 620 ? -37.445 -1.968 21.107 1.00 73.50 620 LEU A CA 1
ATOM 4866 C C . LEU A 1 620 ? -37.662 -1.583 22.572 1.00 73.50 620 LEU A C 1
ATOM 4868 O O . LEU A 1 620 ? -37.195 -2.285 23.470 1.00 73.50 620 LEU A O 1
ATOM 4872 N N . ALA A 1 621 ? -38.377 -0.488 22.818 1.00 65.12 621 ALA A N 1
ATOM 4873 C CA . ALA A 1 621 ? -38.637 -0.019 24.171 1.00 65.12 621 ALA A CA 1
ATOM 4874 C C . ALA A 1 621 ? -39.399 -1.065 25.011 1.00 65.12 621 ALA A C 1
ATOM 4876 O O . ALA A 1 621 ? -39.264 -1.093 26.232 1.00 65.12 621 ALA A O 1
ATOM 4877 N N . ARG A 1 622 ? -40.138 -1.984 24.371 1.00 66.06 622 ARG A N 1
ATOM 4878 C CA . ARG A 1 622 ? -40.799 -3.116 25.045 1.00 66.06 622 ARG A CA 1
ATOM 4879 C C . ARG A 1 622 ? -39.836 -4.255 25.389 1.00 66.06 622 ARG A C 1
ATOM 4881 O O . ARG A 1 622 ? -40.092 -4.990 26.339 1.00 66.06 622 ARG A O 1
ATOM 4888 N N . VAL A 1 623 ? -38.759 -4.425 24.617 1.00 67.62 623 VAL A N 1
ATOM 4889 C CA . VAL A 1 623 ? -37.772 -5.514 24.778 1.00 67.62 623 VAL A CA 1
ATOM 4890 C C . VAL A 1 623 ? -36.582 -5.125 25.656 1.00 67.62 623 VAL A C 1
ATOM 4892 O O . VAL A 1 623 ? -35.816 -6.002 26.049 1.00 67.62 623 VAL A O 1
ATOM 4895 N N . LEU A 1 624 ? -36.439 -3.842 26.000 1.00 73.62 624 LEU A N 1
ATOM 4896 C CA . LEU A 1 624 ? -35.414 -3.330 26.912 1.00 73.62 624 LEU A CA 1
ATOM 4897 C C . LEU A 1 624 ? -36.028 -2.894 28.257 1.00 73.62 624 LEU A C 1
ATOM 4899 O O . LEU A 1 624 ? -35.995 -1.711 28.595 1.00 73.62 624 LEU A O 1
ATOM 4903 N N . PRO A 1 625 ? -36.586 -3.827 29.056 1.00 70.69 625 PRO A N 1
ATOM 4904 C CA . PRO A 1 625 ? -37.281 -3.494 30.301 1.00 70.69 625 PRO A CA 1
ATOM 4905 C C . PRO A 1 625 ? -36.362 -2.900 31.379 1.00 70.69 625 PRO A C 1
ATOM 4907 O O . PRO A 1 625 ? -36.855 -2.383 32.377 1.00 70.69 625 PRO A O 1
ATOM 4910 N N . GLU A 1 626 ? -35.042 -2.999 31.204 1.00 77.88 626 GLU A N 1
ATOM 4911 C CA . GLU A 1 626 ? -34.040 -2.477 32.138 1.00 77.88 626 GLU A CA 1
ATOM 4912 C C . GLU A 1 626 ? -33.641 -1.016 31.866 1.00 77.88 626 GLU A C 1
ATOM 4914 O O . GLU A 1 626 ? -32.863 -0.459 32.640 1.00 77.88 626 GLU A O 1
ATOM 4919 N N . VAL A 1 627 ? -34.167 -0.378 30.809 1.00 79.88 627 VAL A N 1
ATOM 4920 C CA . VAL A 1 627 ? -33.878 1.035 30.518 1.00 79.88 627 VAL A CA 1
ATOM 4921 C C . VAL A 1 627 ? -34.561 1.920 31.562 1.00 79.88 627 VAL A C 1
ATOM 4923 O O . VAL A 1 627 ? -35.786 2.015 31.639 1.00 79.88 627 VAL A O 1
ATOM 4926 N N . GLU A 1 628 ? -33.739 2.566 32.383 1.00 80.50 628 GLU A N 1
ATOM 4927 C CA . GLU A 1 628 ? -34.135 3.462 33.470 1.00 80.50 628 GLU A CA 1
ATOM 4928 C C . GLU A 1 628 ? -34.309 4.908 32.967 1.00 80.50 628 GLU A C 1
ATOM 4930 O O . GLU A 1 628 ? -35.166 5.643 33.472 1.00 80.50 628 GLU A O 1
ATOM 4935 N N . GLU A 1 629 ? -33.524 5.308 31.961 1.00 78.62 629 GLU A N 1
ATOM 4936 C CA . GLU A 1 629 ? -33.495 6.656 31.385 1.00 78.62 629 GLU A CA 1
ATOM 4937 C C . GLU A 1 629 ? -33.542 6.590 29.851 1.00 78.62 629 GLU A C 1
ATOM 4939 O O . GLU A 1 629 ? -32.707 5.940 29.219 1.00 78.62 629 GLU A O 1
ATOM 4944 N N . LEU A 1 630 ? -34.525 7.276 29.258 1.00 78.50 630 LEU A N 1
ATOM 4945 C CA . LEU A 1 630 ? -34.660 7.433 27.811 1.00 78.50 630 LEU A CA 1
ATOM 4946 C C . LEU A 1 630 ? -34.656 8.920 27.451 1.00 78.50 630 LEU A C 1
ATOM 4948 O O . LEU A 1 630 ? -35.547 9.668 27.861 1.00 78.50 630 LEU A O 1
ATOM 4952 N N . GLU A 1 631 ? -33.689 9.325 26.641 1.00 78.00 631 GLU A N 1
ATOM 4953 C CA . GLU A 1 631 ? -33.610 10.640 26.016 1.00 78.00 631 GLU A CA 1
ATOM 4954 C C . GLU A 1 631 ? -33.789 10.489 24.497 1.00 78.00 631 GLU A C 1
ATOM 4956 O O . GLU A 1 631 ? -33.286 9.552 23.881 1.00 78.00 631 GLU A O 1
ATOM 4961 N N . ILE A 1 632 ? -34.553 11.378 23.870 1.00 75.62 632 ILE A N 1
ATOM 4962 C CA . ILE A 1 632 ? -34.759 11.398 22.419 1.00 75.62 632 ILE A CA 1
ATOM 4963 C C . ILE A 1 632 ? -34.479 12.811 21.929 1.00 75.62 632 ILE A C 1
ATOM 4965 O O . ILE A 1 632 ? -35.250 13.737 22.183 1.00 75.62 632 ILE A O 1
ATOM 4969 N N . MET A 1 633 ? -33.392 12.969 21.187 1.00 72.38 633 MET A N 1
ATOM 4970 C CA . MET A 1 633 ? -33.021 14.206 20.518 1.00 72.38 633 MET A CA 1
ATOM 4971 C C . MET A 1 633 ? -33.533 14.205 19.082 1.00 72.38 633 MET A C 1
ATOM 4973 O O . MET A 1 633 ? -33.146 13.367 18.272 1.00 72.38 633 MET A O 1
ATOM 4977 N N . ILE A 1 634 ? -34.365 15.182 18.737 1.00 70.00 634 ILE A N 1
ATOM 4978 C CA . ILE A 1 634 ? -34.868 15.374 17.379 1.00 70.00 634 ILE A CA 1
ATOM 4979 C C . ILE A 1 634 ? -34.098 16.505 16.708 1.00 70.00 634 ILE A C 1
ATOM 4981 O O . ILE A 1 634 ? -34.119 17.646 17.168 1.00 70.00 634 ILE A O 1
ATOM 4985 N N . TRP A 1 635 ? -33.454 16.211 15.586 1.00 67.56 635 TRP A N 1
ATOM 4986 C CA . TRP A 1 635 ? -32.656 17.148 14.807 1.00 67.56 635 TRP A CA 1
ATOM 4987 C C . TRP A 1 635 ? -33.399 17.626 13.560 1.00 67.56 635 TRP A C 1
ATOM 4989 O O . TRP A 1 635 ? -34.179 16.906 12.939 1.00 67.56 635 TRP A O 1
ATOM 4999 N N . GLY A 1 636 ? -33.121 18.868 13.171 1.00 63.91 636 GLY A N 1
ATOM 5000 C CA . GLY A 1 636 ? -33.596 19.469 11.931 1.00 63.91 636 GLY A CA 1
ATOM 5001 C C . GLY A 1 636 ? -32.515 19.445 10.866 1.00 63.91 636 GLY A C 1
ATOM 5002 O O . GLY A 1 636 ? -31.323 19.542 11.172 1.00 63.91 636 GLY A O 1
ATOM 5003 N N . ARG A 1 637 ? -32.910 19.366 9.593 1.00 58.81 637 ARG A N 1
ATOM 5004 C CA . ARG A 1 637 ? -31.995 19.597 8.470 1.00 58.81 637 ARG A CA 1
ATOM 5005 C C . ARG A 1 637 ? -32.445 20.821 7.687 1.00 58.81 637 ARG A C 1
ATOM 5007 O O . ARG A 1 637 ? -33.485 20.808 7.045 1.00 58.81 637 ARG A O 1
ATOM 5014 N N . GLN A 1 638 ? -31.620 21.868 7.666 1.00 54.38 638 GLN A N 1
ATOM 5015 C CA . GLN A 1 638 ? -31.849 23.032 6.807 1.00 54.38 638 GLN A CA 1
ATOM 5016 C C . GLN A 1 638 ? -30.764 23.084 5.725 1.00 54.38 638 GLN A C 1
ATOM 5018 O O . GLN A 1 638 ? -29.576 23.228 6.014 1.00 54.38 638 GLN A O 1
ATOM 5023 N N . GLY A 1 639 ? -31.158 22.915 4.457 1.00 58.50 639 GLY A N 1
ATOM 5024 C CA . GLY A 1 639 ? -30.229 22.963 3.317 1.00 58.50 639 GLY A CA 1
ATOM 5025 C C . GLY A 1 639 ? -29.137 21.882 3.339 1.00 58.50 639 GLY A C 1
ATOM 5026 O O . GLY A 1 639 ? -28.010 22.142 2.921 1.00 58.50 639 GLY A O 1
ATOM 5027 N N . GLY A 1 640 ? -29.437 20.690 3.869 1.00 53.78 640 GLY A N 1
ATOM 5028 C CA . GLY A 1 640 ? -28.482 19.576 3.967 1.00 53.78 640 GLY A CA 1
ATOM 5029 C C . GLY A 1 640 ? -27.460 19.693 5.106 1.00 53.78 640 GLY A C 1
ATOM 5030 O O . GLY A 1 640 ? -26.542 18.879 5.182 1.00 53.78 640 GLY A O 1
ATOM 5031 N N . ARG A 1 641 ? -27.599 20.682 5.999 1.00 49.50 641 ARG A N 1
ATOM 5032 C CA . ARG A 1 641 ? -26.832 20.776 7.250 1.00 49.50 641 ARG A CA 1
ATOM 5033 C C . ARG A 1 641 ? -27.731 20.436 8.437 1.00 49.50 641 ARG A C 1
ATOM 5035 O O . ARG A 1 641 ? -28.858 20.921 8.503 1.00 49.50 641 ARG A O 1
ATOM 5042 N N . VAL A 1 642 ? -27.207 19.629 9.359 1.00 50.25 642 VAL A N 1
ATOM 5043 C CA . VAL A 1 642 ? -27.829 19.355 10.663 1.00 50.25 642 VAL A CA 1
ATOM 5044 C C . VAL A 1 642 ? -27.829 20.661 11.465 1.00 50.25 642 VAL A C 1
ATOM 5046 O O . VAL A 1 642 ? -26.772 21.280 11.624 1.00 50.25 642 VAL A O 1
ATOM 5049 N N . THR A 1 643 ? -29.004 21.131 11.882 1.00 52.25 643 THR A N 1
ATOM 5050 C CA . THR A 1 643 ? -29.161 22.304 12.761 1.00 52.25 643 THR A CA 1
ATOM 5051 C C . THR A 1 643 ? -28.894 21.904 14.216 1.00 52.25 643 THR A C 1
ATOM 5053 O O . THR A 1 643 ? -28.663 20.739 14.506 1.00 52.25 643 THR A O 1
ATOM 5056 N N . THR A 1 644 ? -28.932 22.841 15.164 1.00 49.62 644 THR A N 1
ATOM 5057 C CA . THR A 1 644 ? -29.113 22.519 16.597 1.00 49.62 644 THR A CA 1
ATOM 5058 C C . THR A 1 644 ? -30.376 21.641 16.777 1.00 49.62 644 THR A C 1
ATOM 5060 O O . THR A 1 644 ? -31.266 21.738 15.917 1.00 49.62 644 THR A O 1
ATOM 5063 N N . PRO A 1 645 ? -30.487 20.797 17.830 1.00 47.59 645 PRO A N 1
ATOM 5064 C CA . PRO A 1 645 ? -31.675 19.970 18.051 1.00 47.59 645 PRO A CA 1
ATOM 5065 C C . PRO A 1 645 ? -32.943 20.831 18.039 1.00 47.59 645 PRO A C 1
ATOM 5067 O O . PRO A 1 645 ? -32.972 21.916 18.623 1.00 47.59 645 PRO A O 1
ATOM 5070 N N . LEU A 1 646 ? -33.975 20.367 17.336 1.00 46.75 646 LEU A N 1
ATOM 5071 C CA . LEU A 1 646 ? -35.281 21.023 17.250 1.00 46.75 646 LEU A CA 1
ATOM 5072 C C . LEU A 1 646 ? -36.135 20.748 18.490 1.00 46.75 646 LEU A C 1
ATOM 5074 O O . LEU A 1 646 ? -36.929 21.600 18.879 1.00 46.75 646 LEU A O 1
ATOM 5078 N N . ALA A 1 647 ? -35.972 19.574 19.101 1.00 46.75 647 ALA A N 1
ATOM 5079 C CA . ALA A 1 647 ? -36.628 19.189 20.344 1.00 46.75 647 ALA A CA 1
ATOM 5080 C C . ALA A 1 647 ? -35.813 18.098 21.053 1.00 46.75 647 ALA A C 1
ATOM 5082 O O . ALA A 1 647 ? -35.181 17.278 20.393 1.00 46.75 647 ALA A O 1
ATOM 5083 N N . CYS A 1 648 ? -35.849 18.073 22.384 1.00 42.53 648 CYS A N 1
ATOM 5084 C CA . CYS A 1 648 ? -35.389 16.942 23.184 1.00 42.53 648 CYS A CA 1
ATOM 5085 C C . CYS A 1 648 ? -36.539 16.466 24.084 1.00 42.53 648 CYS A C 1
ATOM 5087 O O . CYS A 1 648 ? -37.256 17.289 24.669 1.00 42.53 648 CYS A O 1
ATOM 5089 N N . PHE A 1 649 ? -36.727 15.151 24.155 1.00 47.94 649 PHE A N 1
ATOM 5090 C CA . PHE A 1 649 ? -37.704 14.482 25.005 1.00 47.94 649 PHE A CA 1
ATOM 5091 C C . PHE A 1 649 ? -36.955 13.641 26.032 1.00 47.94 649 PHE A C 1
ATOM 5093 O O . PHE A 1 649 ? -36.174 12.777 25.654 1.00 47.94 649 PHE A O 1
ATOM 5100 N N . GLU A 1 650 ? -37.222 13.852 27.316 1.00 41.31 650 GLU A N 1
ATOM 5101 C CA . GLU A 1 650 ? -36.635 13.058 28.399 1.00 41.31 650 GLU A CA 1
ATOM 5102 C C . GLU A 1 650 ? -37.743 12.311 29.150 1.00 41.31 650 GLU A C 1
ATOM 5104 O O . GLU A 1 650 ? -38.768 12.897 29.518 1.00 41.31 650 GLU A O 1
ATOM 5109 N N . GLY A 1 651 ? -37.546 11.017 29.389 1.00 46.03 651 GLY A N 1
ATOM 5110 C CA . GLY A 1 651 ? -38.424 10.188 30.204 1.00 46.03 651 GLY A CA 1
ATOM 5111 C C . GLY A 1 651 ? -37.630 9.385 31.229 1.00 46.03 651 GLY A C 1
ATOM 5112 O O . GLY A 1 651 ? -36.700 8.663 30.883 1.00 46.03 651 GLY A O 1
ATOM 5113 N N . GLN A 1 652 ? -38.008 9.494 32.505 1.00 42.12 652 GLN A N 1
ATOM 5114 C CA . GLN A 1 652 ? -37.464 8.652 33.574 1.00 42.12 652 GLN A CA 1
ATOM 5115 C C . GLN A 1 652 ? -38.426 7.511 33.874 1.00 42.12 652 GLN A C 1
ATOM 5117 O O . GLN A 1 652 ? -39.586 7.765 34.212 1.00 42.12 652 GLN A O 1
ATOM 5122 N N . LEU A 1 653 ? -37.939 6.270 33.842 1.00 43.41 653 LEU A N 1
ATOM 5123 C CA . LEU A 1 653 ? -38.759 5.111 34.179 1.00 43.41 653 LEU A CA 1
ATOM 5124 C C . LEU A 1 653 ? -38.941 4.908 35.695 1.00 43.41 653 LEU A C 1
ATOM 5126 O O . LEU A 1 653 ? -39.814 4.132 36.057 1.00 43.41 653 LEU A O 1
ATOM 5130 N N . VAL A 1 654 ? -38.196 5.620 36.568 1.00 36.97 654 VAL A N 1
ATOM 5131 C CA . VAL A 1 654 ? -38.545 6.047 37.956 1.00 36.97 654 VAL A CA 1
ATOM 5132 C C . VAL A 1 654 ? -37.322 6.708 38.654 1.00 36.97 654 VAL A C 1
ATOM 5134 O O . VAL A 1 654 ? -36.301 6.071 38.870 1.00 36.97 654 VAL A O 1
ATOM 5137 N N . ARG A 1 655 ? -37.510 7.959 39.132 1.00 32.84 655 ARG A N 1
ATOM 5138 C CA . ARG A 1 655 ? -36.753 8.763 40.145 1.00 32.84 655 ARG A CA 1
ATOM 5139 C C . ARG A 1 655 ? -35.374 9.416 39.817 1.00 32.84 655 ARG A C 1
ATOM 5141 O O . ARG A 1 655 ? -34.329 8.864 40.128 1.00 32.84 655 ARG A O 1
ATOM 5148 N N . ARG A 1 656 ? -35.470 10.747 39.594 1.00 27.75 656 ARG A N 1
ATOM 5149 C CA . ARG A 1 656 ? -34.552 11.911 39.806 1.00 27.75 656 ARG A CA 1
ATOM 5150 C C . ARG A 1 656 ? -33.663 12.339 38.630 1.00 27.75 656 ARG A C 1
ATOM 5152 O O . ARG A 1 656 ? -32.680 11.687 38.329 1.00 27.75 656 ARG A O 1
ATOM 5159 N N . THR A 1 657 ? -33.977 13.508 38.067 1.00 31.31 657 THR A N 1
ATOM 5160 C CA . THR A 1 657 ? -33.418 14.115 36.841 1.00 31.31 657 THR A CA 1
ATOM 5161 C C . THR A 1 657 ? -32.255 15.095 37.105 1.00 31.31 657 THR A C 1
ATOM 5163 O O . THR A 1 657 ? -32.283 15.823 38.106 1.00 31.31 657 THR A O 1
ATOM 5166 N N . LYS A 1 658 ? -31.274 15.187 36.187 1.00 29.31 658 LYS A N 1
ATOM 5167 C CA . LYS A 1 658 ? -30.256 16.264 36.087 1.00 29.31 658 LYS A CA 1
ATOM 5168 C C . LYS A 1 658 ? -30.273 16.887 34.673 1.00 29.31 658 LYS A C 1
ATOM 5170 O O . LYS A 1 658 ? -30.438 16.178 33.703 1.00 29.31 658 LYS A O 1
ATOM 5175 N N . LEU A 1 659 ? -30.097 18.215 34.601 1.00 34.19 659 LEU A N 1
ATOM 5176 C CA . LEU A 1 659 ? -30.311 19.113 33.440 1.00 34.19 659 LEU A CA 1
ATOM 5177 C C . LEU A 1 659 ? -29.160 19.168 32.413 1.00 34.19 659 LEU A C 1
ATOM 5179 O O . LEU A 1 659 ? -28.028 19.298 32.873 1.00 34.19 659 LEU A O 1
ATOM 5183 N N . LEU A 1 660 ? -29.461 19.296 31.100 1.00 30.16 660 LEU A N 1
ATOM 5184 C CA . LEU A 1 660 ? -28.645 19.937 30.027 1.00 30.16 660 LEU A CA 1
ATOM 5185 C C . LEU A 1 660 ? -29.514 20.381 28.791 1.00 30.16 660 LEU A C 1
ATOM 5187 O O . LEU A 1 660 ? -30.690 20.050 28.736 1.00 30.16 660 LEU A O 1
ATOM 5191 N N . PHE A 1 661 ? -28.988 21.231 27.874 1.00 34.19 661 PHE A N 1
ATOM 5192 C CA . PHE A 1 661 ? -29.711 22.227 27.016 1.00 34.19 661 PHE A CA 1
ATOM 5193 C C . PHE A 1 661 ? -29.602 22.058 25.465 1.00 34.19 661 PHE A C 1
ATOM 5195 O O . PHE A 1 661 ? -28.520 21.709 25.001 1.00 34.19 661 PHE A O 1
ATOM 5202 N N . ASN A 1 662 ? -30.609 22.519 24.669 1.00 33.97 662 ASN A N 1
ATOM 5203 C CA . ASN A 1 662 ? -30.612 23.698 23.728 1.00 33.97 662 ASN A CA 1
ATOM 5204 C C . ASN A 1 662 ? -31.577 23.558 22.499 1.00 33.97 662 ASN A C 1
ATOM 5206 O O . ASN A 1 662 ? -31.514 22.558 21.796 1.00 33.97 662 ASN A O 1
ATOM 5210 N N . GLY A 1 663 ? -32.384 24.588 22.171 1.00 35.78 663 GLY A N 1
ATOM 5211 C CA . GLY A 1 663 ? -33.214 24.681 20.942 1.00 35.78 663 GLY A CA 1
ATOM 5212 C C . GLY A 1 663 ? -33.809 26.091 20.713 1.00 35.78 663 GLY A C 1
ATOM 5213 O O . GLY A 1 663 ? -34.163 26.748 21.690 1.00 35.78 663 GLY A O 1
ATOM 5214 N N . SER A 1 664 ? -33.889 26.566 19.453 1.00 41.25 664 SER A N 1
ATOM 5215 C CA . SER A 1 664 ? -34.379 27.913 19.052 1.00 41.25 664 SER A CA 1
ATOM 5216 C C . SER A 1 664 ? -35.516 27.861 18.009 1.00 41.25 664 SER A C 1
ATOM 5218 O O . SER A 1 664 ? -35.391 27.174 16.991 1.00 41.25 664 SER A O 1
ATOM 5220 N N . GLU A 1 665 ? -36.568 28.668 18.210 1.00 42.03 665 GLU A N 1
ATOM 5221 C CA . GLU A 1 665 ? -37.730 28.943 17.341 1.00 42.03 665 GLU A CA 1
ATOM 5222 C C . GLU A 1 665 ? -37.343 29.362 15.915 1.00 42.03 665 GLU A C 1
ATOM 5224 O O . GLU A 1 665 ? -38.099 29.132 14.970 1.00 42.03 665 GLU A O 1
ATOM 5229 N N . THR A 1 666 ? -36.146 29.923 15.715 1.00 46.69 666 THR A N 1
ATOM 5230 C CA . THR A 1 666 ? -35.699 30.455 14.412 1.00 46.69 666 THR A CA 1
ATOM 5231 C C . THR A 1 666 ? -35.573 29.406 13.298 1.00 46.69 666 THR A C 1
ATOM 5233 O O . THR A 1 666 ? -35.468 29.768 12.126 1.00 46.69 666 THR A O 1
ATOM 5236 N N . THR A 1 667 ? -35.613 28.113 13.630 1.00 49.47 667 THR A N 1
ATOM 5237 C CA . THR A 1 667 ? -35.399 26.996 12.691 1.00 49.47 667 THR A CA 1
ATOM 5238 C C . THR A 1 667 ? -36.681 26.351 12.144 1.00 49.47 667 THR A C 1
ATOM 5240 O O . THR A 1 667 ? -36.593 25.466 11.296 1.00 49.47 667 THR A O 1
ATOM 5243 N N . GLY A 1 668 ? -37.877 26.780 12.571 1.00 47.53 668 GLY A N 1
ATOM 5244 C CA . GLY A 1 668 ? -39.153 26.231 12.078 1.00 47.53 668 GLY A CA 1
ATOM 5245 C C . GLY A 1 668 ? -39.541 24.851 12.637 1.00 47.53 668 GLY A C 1
ATOM 5246 O O . GLY A 1 668 ? -40.563 24.302 12.229 1.00 47.53 668 GLY A O 1
ATOM 5247 N N . GLY A 1 669 ? -38.776 24.297 13.587 1.00 48.66 669 GLY A N 1
ATOM 5248 C CA . GLY A 1 669 ? -39.034 22.975 14.180 1.00 48.66 669 GLY A CA 1
ATOM 5249 C C . GLY A 1 669 ? -40.298 22.876 15.038 1.00 48.66 669 GLY A C 1
ATOM 5250 O O . GLY A 1 669 ? -40.901 21.807 15.112 1.00 48.66 669 GLY A O 1
ATOM 5251 N N . VAL A 1 670 ? -40.748 23.989 15.627 1.00 47.84 670 VAL A N 1
ATOM 5252 C CA . VAL A 1 670 ? -41.920 24.021 16.523 1.00 47.84 670 VAL A CA 1
ATOM 5253 C C . VAL A 1 670 ? -43.214 23.644 15.787 1.00 47.84 670 VAL A C 1
ATOM 5255 O O . VAL A 1 670 ? -44.047 22.941 16.346 1.00 47.84 670 VAL A O 1
ATOM 5258 N N . ALA A 1 671 ? -43.352 23.987 14.500 1.00 53.06 671 ALA A N 1
ATOM 5259 C CA . ALA A 1 671 ? -44.562 23.718 13.711 1.00 53.06 671 ALA A CA 1
ATOM 5260 C C . ALA A 1 671 ? -44.815 22.227 13.405 1.00 53.06 671 ALA A C 1
ATOM 5262 O O . ALA A 1 671 ? -45.837 21.891 12.810 1.00 53.06 671 ALA A O 1
ATOM 5263 N N . ARG A 1 672 ? -43.876 21.335 13.749 1.00 58.44 672 ARG A N 1
ATOM 5264 C CA . ARG A 1 672 ? -44.005 19.891 13.505 1.00 58.44 672 ARG A CA 1
ATOM 5265 C C . ARG A 1 672 ? -44.045 19.059 14.781 1.00 58.44 672 ARG A C 1
ATOM 5267 O O . ARG A 1 672 ? -44.245 17.859 14.651 1.00 58.44 672 ARG A O 1
ATOM 5274 N N . ILE A 1 673 ? -43.872 19.651 15.971 1.00 61.06 673 ILE A N 1
ATOM 5275 C CA . ILE A 1 673 ? -43.838 18.936 17.265 1.00 61.06 673 ILE A CA 1
ATOM 5276 C C . ILE A 1 673 ? -45.029 17.983 17.414 1.00 61.06 673 ILE A C 1
ATOM 5278 O O . ILE A 1 673 ? -44.820 16.822 17.756 1.00 61.06 673 ILE A O 1
ATOM 5282 N N . ASP A 1 674 ? -46.229 18.427 17.044 1.00 63.91 674 ASP A N 1
ATOM 5283 C CA . ASP A 1 674 ? -47.449 17.616 17.106 1.00 63.91 674 ASP A CA 1
ATOM 5284 C C . ASP A 1 674 ? -47.327 16.318 16.293 1.00 63.91 674 ASP A C 1
ATOM 5286 O O . ASP A 1 674 ? -47.657 15.249 16.791 1.00 63.91 674 ASP A O 1
ATOM 5290 N N . GLN A 1 675 ? -46.745 16.375 15.088 1.00 68.75 675 GLN A N 1
ATOM 5291 C CA . GLN A 1 675 ? -46.537 15.195 14.234 1.00 68.75 675 GLN A CA 1
ATOM 5292 C C . GLN A 1 675 ? -45.545 14.201 14.853 1.00 68.75 675 GLN A C 1
ATOM 5294 O O . GLN A 1 675 ? -45.662 12.995 14.640 1.00 68.75 675 GLN A O 1
ATOM 5299 N N . TRP A 1 676 ? -44.549 14.681 15.604 1.00 66.06 676 TRP A N 1
ATOM 5300 C CA . TRP A 1 676 ? -43.597 13.808 16.298 1.00 66.06 676 TRP A CA 1
ATOM 5301 C C . TRP A 1 676 ? -44.213 13.177 17.537 1.00 66.06 676 TRP A C 1
ATOM 5303 O O . TRP A 1 676 ? -44.013 11.987 17.762 1.00 66.06 676 TRP A O 1
ATOM 5313 N N . ILE A 1 677 ? -44.986 13.949 18.308 1.00 67.69 677 ILE A N 1
ATOM 5314 C CA . ILE A 1 677 ? -45.744 13.430 19.448 1.00 67.69 677 ILE A CA 1
ATOM 5315 C C . ILE A 1 677 ? -46.734 12.371 18.961 1.00 67.69 677 ILE A C 1
ATOM 5317 O O . ILE A 1 677 ? -46.762 11.287 19.530 1.00 67.69 677 ILE A O 1
ATOM 5321 N N . GLU A 1 678 ? -47.484 12.634 17.887 1.00 70.75 678 GLU A N 1
ATOM 5322 C CA . GLU A 1 678 ? -48.404 11.665 17.279 1.00 70.75 678 GLU A CA 1
ATOM 5323 C C . GLU A 1 678 ? -47.684 10.368 16.905 1.00 70.75 678 GLU A C 1
ATOM 5325 O O . GLU A 1 678 ? -48.099 9.295 17.337 1.00 70.75 678 GLU A O 1
ATOM 5330 N N . ARG A 1 679 ? -46.556 10.453 16.185 1.00 70.62 679 ARG A N 1
ATOM 5331 C CA . ARG A 1 679 ? -45.748 9.270 15.845 1.00 70.62 679 ARG A CA 1
ATOM 5332 C C . ARG A 1 679 ? -45.292 8.513 17.082 1.00 70.62 679 ARG A C 1
ATOM 5334 O O . ARG A 1 679 ? -45.359 7.293 17.099 1.00 70.62 679 ARG A O 1
ATOM 5341 N N . LEU A 1 680 ? -44.838 9.216 18.113 1.00 67.62 680 LEU A N 1
ATOM 5342 C CA . LEU A 1 680 ? -44.336 8.592 19.329 1.00 67.62 680 LEU A CA 1
ATOM 5343 C C . LEU A 1 680 ? -45.461 7.945 20.149 1.00 67.62 680 LEU A C 1
ATOM 5345 O O . LEU A 1 680 ? -45.275 6.860 20.693 1.00 67.62 680 LEU A O 1
ATOM 5349 N N . VAL A 1 681 ? -46.651 8.546 20.167 1.00 71.06 681 VAL A N 1
ATOM 5350 C CA . VAL A 1 681 ? -47.864 7.941 20.732 1.00 71.06 681 VAL A CA 1
ATOM 5351 C C . VAL A 1 681 ? -48.267 6.687 19.948 1.00 71.06 681 VAL A C 1
ATOM 5353 O O . VAL A 1 681 ? -48.589 5.675 20.569 1.00 71.06 681 VAL A O 1
ATOM 5356 N N . GLU A 1 682 ? -48.183 6.703 18.612 1.00 75.25 682 GLU A N 1
ATOM 5357 C CA . GLU A 1 682 ? -48.460 5.526 17.769 1.00 75.25 682 GLU A CA 1
ATOM 5358 C C . GLU A 1 682 ? -47.544 4.332 18.080 1.00 75.25 682 GLU A C 1
ATOM 5360 O O . GLU A 1 682 ? -47.951 3.189 17.888 1.00 75.25 682 GLU A O 1
ATOM 5365 N N . THR A 1 683 ? -46.330 4.568 18.590 1.00 65.94 683 THR A N 1
ATOM 5366 C CA . THR A 1 683 ? -45.388 3.485 18.920 1.00 65.94 683 THR A CA 1
ATOM 5367 C C . THR A 1 683 ? -45.760 2.673 20.168 1.00 65.94 683 THR A C 1
ATOM 5369 O O . THR A 1 683 ? -45.150 1.633 20.426 1.00 65.94 683 THR A O 1
ATOM 5372 N N . GLU A 1 684 ? -46.749 3.123 20.953 1.00 67.81 684 GLU A N 1
ATOM 5373 C CA . GLU A 1 684 ? -47.051 2.593 22.294 1.00 67.81 684 GLU A CA 1
ATOM 5374 C C . GLU A 1 684 ? -45.800 2.540 23.194 1.00 67.81 684 GLU A C 1
ATOM 5376 O O . GLU A 1 684 ? -45.586 1.574 23.932 1.00 67.81 684 GLU A O 1
ATOM 5381 N N . CYS A 1 685 ? -44.936 3.558 23.105 1.00 64.06 685 CYS A N 1
ATOM 5382 C CA . CYS A 1 685 ? -43.705 3.625 23.887 1.00 64.06 685 CYS A CA 1
ATOM 5383 C C . CYS A 1 685 ? -44.023 3.465 25.393 1.00 64.06 685 CYS A C 1
ATOM 5385 O O . CYS A 1 685 ? -44.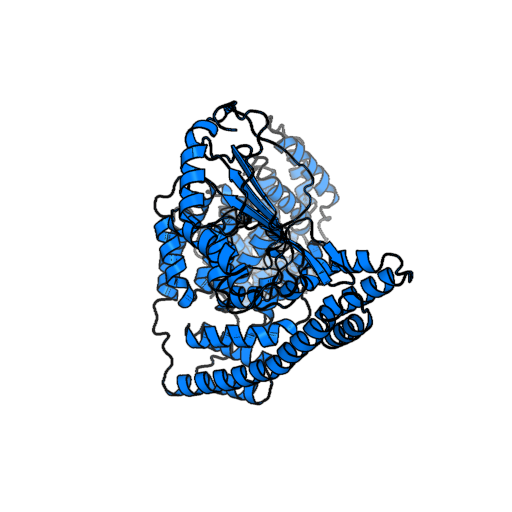818 4.241 25.930 1.00 64.06 685 CYS A O 1
ATOM 5387 N N . PRO A 1 686 ? -43.414 2.494 26.104 1.00 54.91 686 PRO A N 1
ATOM 5388 C CA . PRO A 1 686 ? -43.729 2.179 27.499 1.00 54.91 686 PRO A CA 1
ATOM 5389 C C . PRO A 1 686 ? -43.256 3.244 28.496 1.00 54.91 686 PRO A C 1
ATOM 5391 O O . PRO A 1 686 ? -43.390 3.049 29.703 1.00 54.91 686 PRO A O 1
ATOM 5394 N N . VAL A 1 687 ? -42.707 4.365 28.024 1.00 56.22 687 VAL A N 1
ATOM 5395 C CA . VAL A 1 687 ? -42.284 5.477 28.871 1.00 56.22 687 VAL A CA 1
ATOM 5396 C C . VAL A 1 687 ? -43.524 6.244 29.345 1.00 56.22 687 VAL A C 1
ATOM 5398 O O . VAL A 1 687 ? -44.165 6.938 28.556 1.00 56.22 687 VAL A O 1
ATOM 5401 N N . PRO A 1 688 ? -43.877 6.165 30.642 1.00 48.12 688 PRO A N 1
ATOM 5402 C CA . PRO A 1 688 ? -45.149 6.678 31.152 1.00 48.12 688 PRO A CA 1
ATOM 5403 C C . PRO A 1 688 ? -45.196 8.208 31.218 1.00 48.12 688 PRO A C 1
ATOM 5405 O O . PRO A 1 688 ? -46.233 8.791 31.535 1.00 48.12 688 PRO A O 1
ATOM 5408 N N . THR A 1 689 ? -44.069 8.889 31.004 1.00 50.59 689 THR A N 1
ATOM 5409 C CA . THR A 1 689 ? -43.991 10.349 31.033 1.00 50.59 689 THR A CA 1
ATOM 5410 C C . THR A 1 689 ? -42.925 10.821 30.057 1.00 50.59 689 THR A C 1
ATOM 5412 O O . THR A 1 689 ? -41.740 10.587 30.270 1.00 50.59 689 THR A O 1
ATOM 5415 N N . LEU A 1 690 ? -43.357 11.506 29.002 1.00 52.28 690 LEU A N 1
ATOM 5416 C CA . LEU A 1 690 ? -42.484 12.219 28.076 1.00 52.28 690 LEU A CA 1
ATOM 5417 C C . LEU A 1 690 ? -42.435 13.677 28.495 1.00 52.28 690 LEU A C 1
ATOM 5419 O O . LEU A 1 690 ? -43.471 14.339 28.574 1.00 52.28 690 LEU A O 1
ATOM 5423 N N . ARG A 1 691 ? -41.239 14.188 28.774 1.00 48.53 691 ARG A N 1
ATOM 5424 C CA . ARG A 1 691 ? -41.049 15.599 29.081 1.00 48.53 691 ARG A CA 1
ATOM 5425 C C . ARG A 1 691 ? -40.390 16.292 27.897 1.00 48.53 691 ARG A C 1
ATOM 5427 O O . ARG A 1 691 ? -39.212 16.085 27.636 1.00 48.53 691 ARG A O 1
ATOM 5434 N N . LEU A 1 692 ? -41.159 17.133 27.209 1.00 49.47 692 LEU A N 1
ATOM 5435 C CA . LEU A 1 692 ? -40.643 18.104 26.245 1.00 49.47 692 LEU A CA 1
ATOM 5436 C C . LEU A 1 692 ? -39.936 19.232 26.995 1.00 49.47 692 LEU A C 1
ATOM 5438 O O . LEU A 1 692 ? -40.530 19.870 27.868 1.00 49.47 692 LEU A O 1
ATOM 5442 N N . ILE A 1 693 ? -38.669 19.491 26.671 1.00 49.91 693 ILE A N 1
ATOM 5443 C CA . ILE A 1 693 ? -37.892 20.548 27.327 1.00 49.91 693 ILE A CA 1
ATOM 5444 C C . ILE A 1 693 ? -37.253 21.445 26.259 1.00 49.91 693 ILE A C 1
ATOM 5446 O O . ILE A 1 693 ? -36.378 21.017 25.514 1.00 49.91 693 ILE A O 1
ATOM 5450 N N . GLY A 1 694 ? -37.674 22.716 26.200 1.00 45.06 694 GLY A N 1
ATOM 5451 C CA . GLY A 1 694 ? -37.121 23.726 25.291 1.00 45.06 694 GLY A CA 1
ATOM 5452 C C . GLY A 1 694 ? -37.298 25.157 25.830 1.00 45.06 694 GLY A C 1
ATOM 5453 O O . GLY A 1 694 ? -38.362 25.472 26.370 1.00 45.06 694 GLY A O 1
ATOM 5454 N N . PRO A 1 695 ? -36.282 26.041 25.720 1.00 36.81 695 PRO A N 1
ATOM 5455 C CA . PRO A 1 695 ? -36.346 27.403 26.264 1.00 36.81 695 PRO A CA 1
ATOM 5456 C C . PRO A 1 695 ? -37.340 28.306 25.515 1.00 36.81 695 PRO A C 1
ATOM 5458 O O . PRO A 1 695 ? -37.862 29.248 26.109 1.00 36.81 695 PRO A O 1
ATOM 5461 N N . GLU A 1 696 ? -37.648 27.978 24.258 1.00 45.28 696 GLU A N 1
ATOM 5462 C CA . GLU A 1 696 ? -38.544 28.741 23.378 1.00 45.28 696 GLU A CA 1
ATOM 5463 C C . GLU A 1 696 ? -39.830 27.967 23.020 1.00 45.28 696 GLU A C 1
ATOM 5465 O O . GLU A 1 696 ? -40.508 28.297 22.060 1.00 45.28 696 GLU A O 1
ATOM 5470 N N . LEU A 1 697 ? -40.213 26.936 23.788 1.00 47.81 697 LEU A N 1
ATOM 5471 C CA . LEU A 1 697 ? -41.557 26.363 23.637 1.00 47.81 697 LEU A CA 1
ATOM 5472 C C . LEU A 1 697 ? -42.576 27.384 24.154 1.00 47.81 697 LEU A C 1
ATOM 5474 O O . LEU A 1 697 ? -42.544 27.742 25.343 1.00 47.81 697 LEU A O 1
ATOM 5478 N N . ASN A 1 698 ? -43.451 27.860 23.267 1.00 49.06 698 ASN A N 1
ATOM 5479 C CA . ASN A 1 698 ? -44.572 28.720 23.630 1.00 49.06 698 ASN A CA 1
ATOM 5480 C C . ASN A 1 698 ? -45.521 27.990 24.612 1.00 49.06 698 ASN A C 1
ATOM 5482 O O . ASN A 1 698 ? -45.428 26.780 24.815 1.00 49.06 698 ASN A O 1
ATOM 5486 N N . ALA A 1 699 ? -46.432 28.726 25.253 1.00 54.69 699 ALA A N 1
ATOM 5487 C CA . ALA A 1 699 ? -47.363 28.160 26.237 1.00 54.69 699 ALA A CA 1
ATOM 5488 C C . ALA A 1 699 ? -48.386 27.164 25.652 1.00 54.69 699 ALA A C 1
ATOM 5490 O O . ALA A 1 699 ? -49.123 26.560 26.418 1.00 54.69 699 ALA A O 1
ATOM 5491 N N . GLU A 1 700 ? -48.466 27.044 24.326 1.00 49.09 700 GLU A N 1
ATOM 5492 C CA . GLU A 1 700 ? -49.369 26.136 23.612 1.00 49.09 700 GLU A CA 1
ATOM 5493 C C . GLU A 1 700 ? -48.686 24.786 23.321 1.00 49.09 700 GLU A C 1
ATOM 5495 O O . GLU A 1 700 ? -49.339 23.751 23.348 1.00 49.09 700 GLU A O 1
ATOM 5500 N N . CYS A 1 701 ? -47.362 24.784 23.115 1.00 46.59 701 CYS A N 1
ATOM 5501 C CA . CYS A 1 701 ? -46.540 23.581 22.965 1.00 46.59 701 CYS A CA 1
ATOM 5502 C C . CYS A 1 701 ? -46.069 22.968 24.298 1.00 46.59 701 CYS A C 1
ATOM 5504 O O . CYS A 1 701 ? -45.631 21.818 24.300 1.00 46.59 701 CYS A O 1
ATOM 5506 N N . ARG A 1 702 ? -46.064 23.735 25.400 1.00 50.66 702 ARG A N 1
ATOM 5507 C CA . ARG A 1 702 ? -45.792 23.225 26.760 1.00 50.66 702 ARG A CA 1
ATOM 5508 C C . ARG A 1 702 ? -47.051 22.649 27.381 1.00 50.66 702 ARG A C 1
ATOM 5510 O O . ARG A 1 702 ? -46.911 21.613 28.066 1.00 50.66 702 ARG A O 1
#